Protein AF-A0A928IUI4-F1 (afdb_monomer)

pLDDT: mean 80.1, std 16.25, range [32.25, 98.56]

Nearest PDB structures (foldseek):
  6q4z-assembly1_A  TM=6.990E-01  e=1.131E+00  Leishmania mexicana MHOM/GT/2001/U1103
  6q50-assembly1_A  TM=7.338E-01  e=1.910E+00  Leishmania mexicana MHOM/GT/2001/U1103
  4kz1-assembly1_A-2  TM=2.571E-01  e=8.190E+00  Bartonella grahamii as4aup
  8gyo-assembly1_G  TM=2.044E-01  e=6.121E+00  Homo sapiens

Sequence (407 aa):
MKRPNIFKYAKRELSQDAMVCWLLACLHSSEFEYFKIGLNFIRFIFNDNTIQENEVIIESGSPYNQYSHMDVYAVICVRSKLYPIIFENKTNTYLHSGQFGKYCKEKVAEWMSPKNNYYEDLCQKMKVSLNGWGEIVYVYFKTGYPFGWQKRDFANQKEMVTKELMEKSVGLRVREVYLEDIIRFLEKQNKDDLLGDYYSALKIQKENRDYALTHSLEDTESCYIALDDAHGSNESACAVLFENIFGENCNFNYNYQHWASRDLFVITDKNLNKTYYTFRFQWCKYERGRWAPAFQLQQYRSEKDIGTNKEQVLQNKINEAKTIKAISENIIAKMIPTNVVIRFENLKEYPCKSYDSQMLMKVFIVDNSSPKNVCNFIKVFSDKLRNEVNLRLGDTVTLLDYFSEKF

Radius of gyration: 26.04 Å; Cα contacts (8 Å, |Δi|>4): 624; chains: 1; bounding box: 52×52×69 Å

Secondary structure (DSSP, 8-state):
--S--GGGT-SSS--HHHHHHHHHHGGG-SSHHHHHHHHHHHHHHHT-TT--GGGEEE-TT--EESGGG-SEEEEEEETTEEEEEEEEEESS----TTHHHIIIIIIIHHHSSTTSTHHHHHHHHHT-----B--EEEEEEE-S---HHHHHHHHHHHHHHHHHHHHTT--EEEEEEEHHHHHHHHHTS---HHHHHHHHHHHHHHHHHHHHHHHTTT-HHHHHHHHHSSTT-THHHHHHHHHHHH-TT------TTT-EEEEEEEEE-TT--EEEEEEEEEEEEEETTEEEEEEEEEEEEE-S---S-HHHHHHHHHHHHHHHHHHHHHHHHHH--TT-EEEE--------S-TTEEEEEEEEEESS--HHHHHHHHHHHHHHHHHHHHHHHGGGEEEPP---S--

Mean predicted aligned error: 10.16 Å

Solvent-accessible surface area (backbone atoms only — not comparable to full-atom values): 22468 Å² total; per-residue (Å²): 85,64,72,71,64,50,69,81,55,29,83,86,53,90,42,71,58,21,52,52,39,37,44,52,32,13,54,52,25,75,36,64,71,44,23,50,52,15,49,50,49,51,25,61,64,72,70,38,86,81,72,51,78,92,35,54,47,65,37,88,79,42,49,34,71,53,50,94,78,34,47,30,35,36,44,33,33,49,77,50,18,41,26,50,34,40,36,44,77,23,54,70,60,78,94,55,95,57,48,69,50,48,48,50,65,68,42,50,47,52,49,70,30,93,93,35,67,54,60,61,53,47,31,61,74,63,73,53,87,62,78,49,71,51,38,40,35,40,31,46,39,34,58,33,89,81,50,68,58,59,54,52,51,48,51,53,50,48,52,55,46,45,54,60,29,51,77,69,75,42,53,74,46,79,33,81,39,42,47,69,54,53,49,59,53,52,69,75,46,88,64,51,74,68,55,43,50,54,47,50,53,52,48,52,53,48,52,54,50,53,51,14,66,75,35,30,45,69,34,59,65,34,25,40,52,38,31,52,82,30,97,84,32,56,43,53,30,34,42,54,48,43,32,69,47,33,25,77,81,55,79,60,54,64,52,103,80,60,36,47,26,39,72,56,33,33,41,41,49,98,84,70,43,42,37,38,35,27,42,35,42,40,74,42,75,79,50,95,96,37,69,29,51,29,43,29,42,30,40,37,47,60,85,88,69,92,76,81,58,71,64,62,56,51,51,50,51,52,52,50,48,53,50,54,36,54,54,48,54,51,52,48,67,73,61,65,58,103,63,57,48,71,45,72,64,80,75,68,81,67,75,75,87,46,98,43,54,48,79,62,46,39,41,34,55,42,56,97,53,29,42,45,50,50,31,50,52,52,42,55,48,52,52,53,47,50,51,56,48,40,74,75,55,41,94,35,48,46,72,65,92,56,70,52,94,75,130

Foldseek 3Di:
DAAQDLCVQQVPHSDPLSVVQRLCCLCVHPHVQSVVSNVLVVCLLVVHPPFDSVQKDWQPPDWDACVVPFRTWTWMGGNQAIEIETEHDAEPDADDPLVVLCCQPVPVLVCLDPVHCNQVVRCVRRVHHGPGHDAHRYEHAYAHDQAPQRVVVVVVSCVVSQVNCVVVVGHYHYHYHYLVSVLVSLVPGDDDPVSVVVSVVSVVVVVLCVQLLVCLQPDVVSVVSQQPVDPDASQGSQSSLQCLQQNGPQNAPCPPPRWGKDFFKWFQDPVRKTKTWMKTWGWDDPDVVDTFIKIWTKIFTDPPDPPDDPPVVLVVVVVVLVVLLVQLVVLVVVLDDDFWDWDWPPPPPPPCPDPTMDTSTMTGGDGDRRSNNVSVSVNSSSVSSLVVCCVVPPPRMDGDRGHDPDD

Structure (mmCIF, N/CA/C/O backbone):
data_AF-A0A928IUI4-F1
#
_entry.id   AF-A0A928IUI4-F1
#
loop_
_atom_site.group_PDB
_atom_site.id
_atom_site.type_symbol
_atom_site.label_atom_id
_atom_site.label_alt_id
_atom_site.label_comp_id
_atom_site.label_asym_id
_atom_site.label_entity_id
_atom_site.label_seq_id
_atom_site.pdbx_PDB_ins_code
_atom_site.Cartn_x
_atom_site.Cartn_y
_atom_site.Cartn_z
_atom_site.occupancy
_atom_site.B_iso_or_equiv
_atom_site.auth_seq_id
_atom_site.auth_comp_id
_atom_site.auth_asym_id
_atom_site.auth_atom_id
_atom_site.pdbx_PDB_model_num
ATOM 1 N N . MET A 1 1 ? -21.440 -10.784 21.515 1.00 68.69 1 MET A N 1
ATOM 2 C CA . MET A 1 1 ? -21.425 -12.020 20.684 1.00 68.69 1 MET A CA 1
ATOM 3 C C . MET A 1 1 ? -20.543 -13.033 21.402 1.00 68.69 1 MET A C 1
ATOM 5 O O . MET A 1 1 ? -19.643 -12.580 22.078 1.00 68.69 1 MET A O 1
ATOM 9 N N . LYS A 1 2 ? -20.786 -14.349 21.345 1.00 79.38 2 LYS A N 1
ATOM 10 C CA . LYS A 1 2 ? -19.898 -15.316 22.029 1.00 79.38 2 LYS A CA 1
ATOM 11 C C . LYS A 1 2 ? -18.613 -15.577 21.239 1.00 79.38 2 LYS A C 1
ATOM 13 O O . LYS A 1 2 ? -17.552 -15.219 21.708 1.00 79.38 2 LYS A O 1
ATOM 18 N N . ARG A 1 3 ? -18.744 -16.043 19.994 1.00 85.94 3 ARG A N 1
ATOM 19 C CA . ARG A 1 3 ? -17.643 -16.209 19.034 1.00 85.94 3 ARG A CA 1
ATOM 20 C C . ARG A 1 3 ? -17.919 -15.391 17.770 1.00 85.94 3 ARG A C 1
ATOM 22 O O . ARG A 1 3 ? -19.028 -15.516 17.245 1.00 85.94 3 ARG A O 1
ATOM 29 N N . PRO A 1 4 ? -16.985 -14.559 17.275 1.00 90.50 4 PRO A N 1
ATOM 30 C CA . PRO A 1 4 ? -17.144 -13.816 16.024 1.00 90.50 4 PRO A CA 1
ATOM 31 C C . PRO A 1 4 ? -17.185 -14.758 14.810 1.00 90.50 4 PRO A C 1
ATOM 33 O O . PRO A 1 4 ? -16.434 -15.725 14.725 1.00 90.50 4 PRO A O 1
ATOM 36 N N . ASN A 1 5 ? -18.074 -14.471 13.854 1.00 90.81 5 ASN A N 1
ATOM 37 C CA . ASN A 1 5 ? -18.300 -15.309 12.674 1.00 90.81 5 ASN A CA 1
ATOM 38 C C . ASN A 1 5 ? -17.688 -14.647 11.432 1.00 90.81 5 ASN A C 1
ATOM 40 O O . ASN A 1 5 ? -18.212 -13.638 10.958 1.00 90.81 5 ASN A O 1
ATOM 44 N N . ILE A 1 6 ? -16.617 -15.240 10.899 1.00 91.62 6 ILE A N 1
ATOM 45 C CA . ILE A 1 6 ? -15.895 -14.762 9.710 1.00 91.62 6 ILE A CA 1
ATOM 46 C C . ILE A 1 6 ? -16.775 -14.713 8.451 1.00 91.62 6 ILE A C 1
ATOM 48 O O . ILE A 1 6 ? -16.634 -13.801 7.638 1.00 91.62 6 ILE A O 1
ATOM 52 N N . PHE A 1 7 ? -17.761 -15.608 8.326 1.00 90.94 7 PHE A N 1
ATOM 53 C CA . PHE A 1 7 ? -18.677 -15.663 7.179 1.00 90.94 7 PHE A CA 1
ATOM 54 C C . PHE A 1 7 ? -19.648 -14.475 7.113 1.00 90.94 7 PHE A C 1
ATOM 56 O O . PHE A 1 7 ? -20.315 -14.280 6.101 1.00 90.94 7 PHE A O 1
ATOM 63 N N . LYS A 1 8 ? -19.713 -13.634 8.158 1.00 90.62 8 LYS A N 1
ATOM 64 C CA . LYS A 1 8 ? -20.384 -12.324 8.064 1.00 90.62 8 LYS A CA 1
ATOM 65 C C . LYS A 1 8 ? -19.659 -11.371 7.109 1.00 90.62 8 LYS A C 1
ATOM 67 O O . LYS A 1 8 ? -20.295 -10.480 6.548 1.00 90.62 8 LYS A O 1
ATOM 72 N N . TYR A 1 9 ? -18.353 -11.560 6.936 1.00 91.06 9 TYR A N 1
ATOM 73 C CA . TYR A 1 9 ? -17.480 -10.678 6.168 1.00 91.06 9 TYR A CA 1
ATOM 74 C C . TYR A 1 9 ? -16.991 -11.349 4.875 1.00 91.06 9 TYR A C 1
ATOM 76 O O . TYR A 1 9 ? -17.019 -10.723 3.817 1.00 91.06 9 TYR A O 1
ATOM 84 N N . ALA A 1 10 ? -16.645 -12.638 4.932 1.00 87.12 10 ALA A N 1
ATOM 85 C CA . ALA A 1 10 ? -16.208 -13.438 3.787 1.00 87.12 10 ALA A CA 1
ATOM 86 C C . ALA A 1 10 ? -17.403 -13.889 2.918 1.00 87.12 10 ALA A C 1
ATOM 88 O O . ALA A 1 10 ? -17.941 -14.980 3.097 1.00 87.12 10 ALA A O 1
ATOM 89 N N . LYS A 1 11 ? -17.861 -13.035 1.987 1.00 74.50 11 LYS A N 1
ATOM 90 C CA . LYS A 1 11 ? -19.054 -13.313 1.152 1.00 74.50 11 LYS A CA 1
ATOM 91 C C . LYS A 1 11 ? -18.821 -14.286 -0.012 1.00 74.50 11 LYS A C 1
ATOM 93 O O . LYS A 1 11 ? -19.787 -14.867 -0.500 1.00 74.50 11 LYS A O 1
ATOM 98 N N . ARG A 1 12 ? -17.588 -14.410 -0.513 1.00 70.44 12 ARG A N 1
ATOM 99 C CA . ARG A 1 12 ? -17.233 -15.275 -1.663 1.00 70.44 12 ARG A CA 1
ATOM 100 C C . ARG A 1 12 ? -15.899 -15.983 -1.469 1.00 70.44 12 ARG A C 1
ATOM 102 O O . ARG A 1 12 ? -15.771 -17.142 -1.834 1.00 70.44 12 ARG A O 1
ATOM 109 N N . GLU A 1 13 ? -14.946 -15.287 -0.868 1.00 73.00 13 GLU A N 1
ATOM 110 C CA . GLU A 1 13 ? -13.619 -15.788 -0.540 1.00 73.00 13 GLU A CA 1
ATOM 111 C C . GLU A 1 13 ? -13.228 -15.311 0.860 1.00 73.00 13 GLU A C 1
ATOM 113 O O . GLU A 1 13 ? -13.769 -14.315 1.360 1.00 73.00 13 GLU A O 1
ATOM 118 N N . LEU A 1 14 ? -12.311 -16.036 1.503 1.00 77.31 14 LEU A N 1
ATOM 119 C CA . LEU A 1 14 ? -11.693 -15.591 2.745 1.00 77.31 14 LEU A CA 1
ATOM 120 C C . LEU A 1 14 ? -10.625 -14.550 2.411 1.00 77.31 14 LEU A C 1
ATOM 122 O O . LEU A 1 14 ? -9.454 -14.867 2.220 1.00 77.31 14 LEU A O 1
ATOM 126 N N . SER A 1 15 ? -11.061 -13.305 2.295 1.00 86.06 15 SER A N 1
ATOM 127 C CA . SER A 1 15 ? -10.206 -12.191 1.922 1.00 86.06 15 SER A CA 1
ATOM 128 C C . SER A 1 15 ? -9.523 -11.549 3.136 1.00 86.06 15 SER A C 1
ATOM 130 O O . SER A 1 15 ? -9.946 -11.692 4.288 1.00 86.06 15 SER A O 1
ATOM 132 N N . GLN A 1 16 ? -8.446 -10.803 2.882 1.00 89.44 16 GLN A N 1
ATOM 133 C CA . GLN A 1 16 ? -7.699 -10.093 3.924 1.00 89.44 16 GLN A CA 1
ATOM 134 C C . GLN A 1 16 ? -8.568 -9.060 4.669 1.00 89.44 16 GLN A C 1
ATOM 136 O O . GLN A 1 16 ? -8.455 -8.932 5.887 1.00 89.44 16 GLN A O 1
ATOM 141 N N . ASP A 1 17 ? -9.470 -8.358 3.980 1.00 91.88 17 ASP A N 1
ATOM 142 C CA . ASP A 1 17 ? -10.451 -7.449 4.591 1.00 91.88 17 ASP A CA 1
ATOM 143 C C . ASP A 1 17 ? -11.451 -8.200 5.483 1.00 91.88 17 ASP A C 1
ATOM 145 O O . ASP A 1 17 ? -11.752 -7.732 6.583 1.00 91.88 17 ASP A O 1
ATOM 149 N N . ALA A 1 18 ? -11.884 -9.407 5.099 1.00 94.12 18 ALA A N 1
ATOM 150 C CA . ALA A 1 18 ? -12.716 -10.242 5.963 1.00 94.12 18 ALA A CA 1
ATOM 151 C C . ALA A 1 18 ? -11.983 -10.641 7.255 1.00 94.12 18 ALA A C 1
ATOM 153 O O . ALA A 1 18 ? -12.575 -10.574 8.337 1.00 94.12 18 ALA A O 1
ATOM 154 N N . MET A 1 19 ? -10.693 -10.986 7.170 1.00 94.94 19 MET A N 1
ATOM 155 C CA . MET A 1 19 ? -9.871 -11.279 8.351 1.00 94.94 19 MET A CA 1
ATOM 156 C C . MET A 1 19 ? -9.678 -10.056 9.252 1.00 94.94 19 MET A C 1
ATOM 158 O O . MET A 1 19 ? -9.785 -10.182 10.471 1.00 94.94 19 MET A O 1
ATOM 162 N N . VAL A 1 20 ? -9.467 -8.864 8.686 1.00 96.19 20 VAL A N 1
ATOM 163 C CA . VAL A 1 20 ? -9.411 -7.610 9.462 1.00 96.19 20 VAL A CA 1
ATOM 164 C C . VAL A 1 20 ? -10.738 -7.347 10.171 1.00 96.19 20 VAL A C 1
ATOM 166 O O . VAL A 1 20 ? -10.746 -7.067 11.370 1.00 96.19 20 VAL A O 1
ATOM 169 N N . CYS A 1 21 ? -11.868 -7.481 9.471 1.00 96.44 21 CYS A N 1
ATOM 170 C CA . CYS A 1 21 ? -13.180 -7.357 10.096 1.00 96.44 21 CYS A CA 1
ATOM 171 C C . CYS A 1 21 ? -13.363 -8.375 11.226 1.00 96.44 21 CYS A C 1
ATOM 173 O O . CYS A 1 21 ? -13.855 -8.026 12.293 1.00 96.44 21 CYS A O 1
ATOM 175 N N . TRP A 1 22 ? -12.944 -9.623 11.044 1.00 96.19 22 TRP A N 1
ATOM 176 C CA . TRP A 1 22 ? -13.051 -10.624 12.102 1.00 96.19 22 TRP A CA 1
ATOM 177 C C . TRP A 1 22 ? -12.190 -10.284 13.326 1.00 96.19 22 TRP A C 1
ATOM 179 O O . TRP A 1 22 ? -12.700 -10.325 14.445 1.00 96.19 22 TRP A O 1
ATOM 189 N N . LEU A 1 23 ? -10.941 -9.845 13.125 1.00 96.62 23 LEU A N 1
ATOM 190 C CA . LEU A 1 23 ? -10.049 -9.395 14.203 1.00 96.62 23 LEU A CA 1
ATOM 191 C C . LEU A 1 23 ? -10.625 -8.206 14.985 1.00 96.62 23 LEU A C 1
ATOM 193 O O . LEU A 1 23 ? -10.444 -8.123 16.196 1.00 96.62 23 LEU A O 1
ATOM 197 N N . LEU A 1 24 ? -11.336 -7.293 14.322 1.00 97.25 24 LEU A N 1
ATOM 198 C CA . LEU A 1 24 ? -12.032 -6.190 14.992 1.00 97.25 24 LEU A CA 1
ATOM 199 C C . LEU A 1 24 ? -13.312 -6.670 15.690 1.00 97.25 24 LEU A C 1
ATOM 201 O O . LEU A 1 24 ? -13.586 -6.273 16.820 1.00 97.25 24 LEU A O 1
ATOM 205 N N . ALA A 1 25 ? -14.075 -7.565 15.061 1.00 96.19 25 ALA A N 1
ATOM 206 C CA . ALA A 1 25 ? -15.304 -8.131 15.615 1.00 96.19 25 ALA A CA 1
ATOM 207 C C . ALA A 1 25 ? -15.062 -8.961 16.884 1.00 96.19 25 ALA A C 1
ATOM 209 O O . ALA A 1 25 ? -15.960 -9.084 17.718 1.00 96.19 25 ALA A O 1
ATOM 210 N N . CYS A 1 26 ? -13.851 -9.489 17.062 1.00 95.69 26 CYS A N 1
ATOM 211 C CA . CYS A 1 26 ? -13.386 -10.088 18.307 1.00 95.69 26 CYS A CA 1
ATOM 212 C C . CYS A 1 26 ? -13.586 -9.181 19.535 1.00 95.69 26 CYS A C 1
ATOM 214 O O . CYS A 1 26 ? -13.866 -9.696 20.614 1.00 95.69 26 CYS A O 1
ATOM 216 N N . LEU A 1 27 ? -13.537 -7.850 19.392 1.00 95.94 27 LEU A N 1
ATOM 217 C CA . LEU A 1 27 ? -13.799 -6.913 20.496 1.00 95.94 27 LEU A CA 1
ATOM 218 C C . LEU A 1 27 ? -15.259 -6.933 20.988 1.00 95.94 27 LEU A C 1
ATOM 220 O O . LEU A 1 27 ? -15.525 -6.525 22.113 1.00 95.94 27 LEU A O 1
ATOM 224 N N . HIS A 1 28 ? -16.203 -7.440 20.187 1.00 94.69 28 HIS A N 1
ATOM 225 C CA . HIS A 1 28 ? -17.603 -7.655 20.598 1.00 94.69 28 HIS A CA 1
ATOM 226 C C . HIS A 1 28 ? -17.823 -8.980 21.335 1.00 94.69 28 HIS A C 1
ATOM 228 O O . HIS A 1 28 ? -18.968 -9.345 21.652 1.00 94.69 28 HIS A O 1
ATOM 234 N N . SER A 1 29 ? -16.758 -9.756 21.522 1.00 93.88 29 SER A N 1
ATOM 235 C CA . SER A 1 29 ? -16.826 -11.065 22.145 1.00 93.88 29 SER A CA 1
ATOM 236 C C . SER A 1 29 ? -17.041 -10.964 23.653 1.00 93.88 29 SER A C 1
ATOM 238 O O . SER A 1 29 ? -16.322 -10.251 24.343 1.00 93.88 29 SER A O 1
ATOM 240 N N . SER A 1 30 ? -17.992 -11.732 24.182 1.00 92.25 30 SER A N 1
ATOM 241 C CA . SER A 1 30 ? -18.101 -11.995 25.621 1.00 92.25 30 SER A CA 1
ATOM 242 C C . SER A 1 30 ? -17.155 -13.108 26.084 1.00 92.25 30 SER A C 1
ATOM 244 O O . SER A 1 30 ? -16.953 -13.279 27.281 1.00 92.25 30 SER A O 1
ATOM 246 N N . GLU A 1 31 ? -16.611 -13.902 25.157 1.00 93.38 31 GLU A N 1
ATOM 247 C CA . GLU A 1 31 ? -15.571 -14.889 25.445 1.00 93.38 31 GLU A CA 1
ATOM 248 C C . GLU A 1 31 ? -14.207 -14.197 25.433 1.00 93.38 31 GLU A C 1
ATOM 250 O O . GLU A 1 31 ? -13.792 -13.616 24.421 1.00 93.38 31 GLU A O 1
ATOM 255 N N . PHE A 1 32 ? -13.526 -14.256 26.579 1.00 91.56 32 PHE A N 1
ATOM 256 C CA . PHE A 1 32 ? -12.307 -13.496 26.846 1.00 91.56 32 PHE A CA 1
ATOM 257 C C . PHE A 1 32 ? -11.168 -13.810 25.868 1.00 91.56 32 PHE A C 1
ATOM 259 O O . PHE A 1 32 ? -10.394 -12.921 25.529 1.00 91.56 32 PHE A O 1
ATOM 266 N N . GLU A 1 33 ? -11.077 -15.044 25.369 1.00 92.62 33 GLU A N 1
ATOM 267 C CA . GLU A 1 33 ? -10.044 -15.441 24.407 1.00 92.62 33 GLU A CA 1
ATOM 268 C C . GLU A 1 33 ? -10.121 -14.651 23.091 1.00 92.62 33 GLU A C 1
ATOM 270 O O . GLU A 1 33 ? -9.108 -14.111 22.643 1.00 92.62 33 GLU A O 1
ATOM 275 N N . TYR A 1 34 ? -11.321 -14.484 22.522 1.00 94.50 34 TYR A N 1
ATOM 276 C CA . TYR A 1 34 ? -11.515 -13.676 21.319 1.00 94.50 34 TYR A CA 1
ATOM 277 C C . TYR A 1 34 ? -11.377 -12.194 21.643 1.00 94.50 34 TYR A C 1
ATOM 279 O O . TYR A 1 34 ? -10.672 -11.491 20.925 1.00 94.5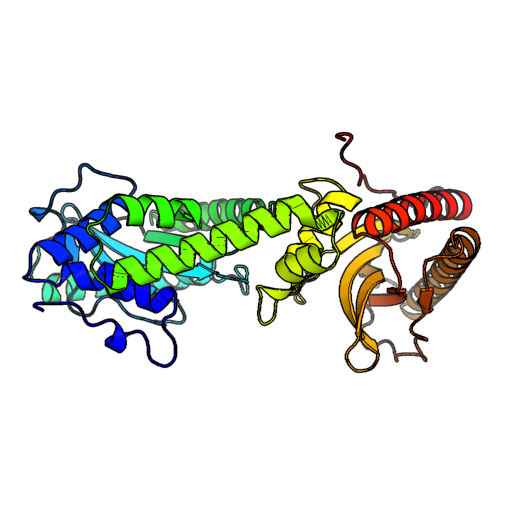0 34 TYR A O 1
ATOM 287 N N . PHE A 1 35 ? -11.949 -11.716 22.754 1.00 95.25 35 PHE A N 1
ATOM 288 C CA . PHE A 1 35 ? -11.773 -10.317 23.160 1.00 95.25 35 PHE A CA 1
ATOM 289 C C . PHE A 1 35 ? -10.287 -9.942 23.249 1.00 95.25 35 PHE A C 1
ATOM 291 O O . PHE A 1 35 ? -9.866 -8.922 22.702 1.00 95.25 35 PHE A O 1
ATOM 298 N N . LYS A 1 36 ? -9.469 -10.815 23.845 1.00 95.69 36 LYS A N 1
ATOM 299 C CA . LYS A 1 36 ? -8.019 -10.645 23.956 1.00 95.69 36 LYS A CA 1
ATOM 300 C C . LYS A 1 36 ? -7.320 -10.600 22.594 1.00 95.69 36 LYS A C 1
ATOM 302 O O . LYS A 1 36 ? -6.412 -9.788 22.431 1.00 95.69 36 LYS A O 1
ATOM 307 N N . ILE A 1 37 ? -7.739 -11.407 21.613 1.00 96.25 37 ILE A N 1
ATOM 308 C CA . ILE A 1 37 ? -7.236 -11.326 20.226 1.00 96.25 37 ILE A CA 1
ATOM 309 C C . ILE A 1 37 ? -7.529 -9.940 19.635 1.00 96.25 37 ILE A C 1
ATOM 311 O O . ILE A 1 37 ? -6.623 -9.296 19.101 1.00 96.25 37 ILE A O 1
ATOM 315 N N . GLY A 1 38 ? -8.767 -9.457 19.776 1.00 96.69 38 GLY A N 1
ATOM 316 C CA . GLY A 1 38 ? -9.167 -8.130 19.301 1.00 96.69 38 GLY A CA 1
ATOM 317 C C . GLY A 1 38 ? -8.384 -7.007 19.983 1.00 96.69 38 GLY A C 1
ATOM 318 O O . GLY A 1 38 ? -7.844 -6.129 19.314 1.00 96.69 38 GLY A O 1
ATOM 319 N N . LEU A 1 39 ? -8.228 -7.069 21.308 1.00 97.88 39 LEU A N 1
ATOM 320 C CA . LEU A 1 39 ? -7.437 -6.101 22.068 1.00 97.88 39 LEU A CA 1
ATOM 321 C C . LEU A 1 39 ? -5.965 -6.102 21.646 1.00 97.88 39 LEU A C 1
ATOM 323 O O . LEU A 1 39 ? -5.373 -5.039 21.460 1.00 97.88 39 LEU A O 1
ATOM 327 N N . ASN A 1 40 ? -5.366 -7.280 21.465 1.00 97.94 40 ASN A N 1
ATOM 328 C CA . ASN A 1 40 ? -3.998 -7.393 20.970 1.00 97.94 40 ASN A CA 1
ATOM 329 C C . ASN A 1 40 ? -3.863 -6.787 19.572 1.00 97.94 40 ASN A C 1
ATOM 331 O O . ASN A 1 40 ? -2.845 -6.157 19.284 1.00 97.94 40 ASN A O 1
ATOM 335 N N . PHE A 1 41 ? -4.877 -6.940 18.717 1.00 97.88 41 PHE A N 1
ATOM 336 C CA . PHE A 1 41 ? -4.895 -6.301 17.407 1.00 97.88 41 PHE A CA 1
ATOM 337 C C . PHE A 1 41 ? -4.948 -4.771 17.532 1.00 97.88 41 PHE A C 1
ATOM 339 O O . PHE A 1 41 ? -4.173 -4.087 16.868 1.00 97.88 41 PHE A O 1
ATOM 346 N N . ILE A 1 42 ? -5.744 -4.212 18.452 1.00 98.12 42 ILE A N 1
ATOM 347 C CA . ILE A 1 42 ? -5.740 -2.762 18.730 1.00 98.12 42 ILE A CA 1
ATOM 348 C C . ILE A 1 42 ? -4.374 -2.283 19.217 1.00 98.12 42 ILE A C 1
ATOM 350 O O . ILE A 1 42 ? -3.833 -1.328 18.661 1.00 98.12 42 ILE A O 1
ATOM 354 N N . ARG A 1 43 ? -3.761 -2.975 20.181 1.00 98.12 43 ARG A N 1
ATOM 355 C CA . ARG A 1 43 ? -2.400 -2.661 20.652 1.00 98.12 43 ARG A CA 1
ATOM 356 C C . ARG A 1 43 ? -1.382 -2.691 19.511 1.00 98.12 43 ARG A C 1
ATOM 358 O O . ARG A 1 43 ? -0.527 -1.814 19.426 1.00 98.12 43 ARG A O 1
ATOM 365 N N . PHE A 1 44 ? -1.504 -3.660 18.604 1.00 97.94 44 PHE A N 1
ATOM 366 C CA . PHE A 1 44 ? -0.661 -3.783 17.416 1.00 97.94 44 PHE A CA 1
ATOM 367 C C . PHE A 1 44 ? -0.846 -2.624 16.422 1.00 97.94 44 PHE A C 1
ATOM 369 O O . PHE A 1 44 ? 0.143 -2.105 15.901 1.00 97.94 44 PHE A O 1
ATOM 376 N N . ILE A 1 45 ? -2.085 -2.187 16.175 1.00 97.50 45 ILE A N 1
ATOM 377 C CA . ILE A 1 45 ? -2.384 -1.078 15.258 1.00 97.50 45 ILE A CA 1
ATOM 378 C C . ILE A 1 45 ? -1.944 0.271 15.831 1.00 97.50 45 ILE A C 1
ATOM 380 O O . ILE A 1 45 ? -1.330 1.070 15.121 1.00 97.50 45 ILE A O 1
ATOM 384 N N . PHE A 1 46 ? -2.189 0.509 17.119 1.00 96.75 46 PHE A N 1
ATOM 385 C CA . PHE A 1 46 ? -1.747 1.728 17.802 1.00 96.75 46 PHE A CA 1
ATOM 386 C C . PHE A 1 46 ? -0.246 1.728 18.119 1.00 96.75 46 PHE A C 1
ATOM 388 O O . PHE A 1 46 ? 0.314 2.794 18.385 1.00 96.75 46 PHE A O 1
ATOM 395 N N . ASN A 1 47 ? 0.400 0.558 18.042 1.00 95.81 47 ASN A N 1
ATOM 396 C CA . ASN A 1 47 ? 1.755 0.300 18.522 1.00 95.81 47 ASN A CA 1
ATOM 397 C C . ASN A 1 47 ? 1.930 0.710 19.998 1.00 95.81 47 ASN A C 1
ATOM 399 O O . ASN A 1 47 ? 2.910 1.352 20.370 1.00 95.81 47 ASN A O 1
ATOM 403 N N . ASP A 1 48 ? 0.947 0.358 20.827 1.00 96.50 48 ASP A N 1
ATOM 404 C CA . ASP A 1 48 ? 0.897 0.692 22.250 1.00 96.50 48 ASP A CA 1
ATOM 405 C C . ASP A 1 48 ? 0.392 -0.510 23.060 1.00 96.50 48 ASP A C 1
ATOM 407 O O . ASP A 1 48 ? -0.805 -0.783 23.135 1.00 96.50 48 ASP A O 1
ATOM 411 N N . ASN A 1 49 ? 1.320 -1.226 23.699 1.00 94.94 49 ASN A N 1
ATOM 412 C CA . ASN A 1 49 ? 1.000 -2.377 24.549 1.00 94.94 49 ASN A CA 1
ATOM 413 C C . ASN A 1 49 ? 0.438 -1.986 25.926 1.00 94.94 49 ASN A C 1
ATOM 415 O O . ASN A 1 49 ? 0.029 -2.866 26.681 1.00 94.94 49 ASN A O 1
ATOM 419 N N . THR A 1 50 ? 0.418 -0.695 26.267 1.00 96.50 50 THR A N 1
ATOM 420 C CA . THR A 1 50 ? -0.054 -0.207 27.570 1.00 96.50 50 THR A CA 1
ATOM 421 C C . THR A 1 50 ? -1.566 0.017 27.615 1.00 96.50 50 THR A C 1
ATOM 423 O O . THR A 1 50 ? -2.102 0.238 28.699 1.00 96.50 50 THR A O 1
ATOM 426 N N . ILE A 1 51 ? -2.263 -0.055 26.472 1.00 97.31 51 ILE A N 1
ATOM 427 C CA . ILE A 1 51 ? -3.730 0.042 26.392 1.00 97.31 51 ILE A CA 1
ATOM 428 C C . ILE A 1 51 ? -4.351 -1.099 27.198 1.00 97.31 51 ILE A C 1
ATOM 430 O O . ILE A 1 51 ? -4.077 -2.266 26.911 1.00 97.31 51 ILE A O 1
ATOM 434 N N . GLN A 1 52 ? -5.171 -0.784 28.194 1.00 96.06 52 GLN A N 1
ATOM 435 C CA . GLN A 1 52 ? -5.814 -1.772 29.064 1.00 96.06 52 GLN A CA 1
ATOM 436 C C . GLN A 1 52 ? -7.166 -2.236 28.510 1.00 96.06 52 GLN A C 1
ATOM 438 O O . GLN A 1 52 ? -7.776 -1.588 27.664 1.00 96.06 52 GLN A O 1
ATOM 443 N N . GLU A 1 53 ? -7.645 -3.380 28.997 1.00 94.06 53 GLU A N 1
ATOM 444 C CA . GLU A 1 53 ? -8.905 -4.001 28.558 1.00 94.06 53 GLU A CA 1
ATOM 445 C C . GLU A 1 53 ? -10.114 -3.079 28.753 1.00 94.06 53 GLU A C 1
ATOM 447 O O . GLU A 1 53 ? -10.942 -2.934 27.858 1.00 94.06 53 GLU A O 1
ATOM 452 N N . ASN A 1 54 ? -10.181 -2.400 29.898 1.00 92.81 54 ASN A N 1
ATOM 453 C CA . ASN A 1 54 ? -11.249 -1.465 30.249 1.00 92.81 54 ASN A CA 1
ATOM 454 C C . ASN A 1 54 ? -11.148 -0.106 29.533 1.00 92.81 54 ASN A C 1
ATOM 456 O O . ASN A 1 54 ? -12.020 0.740 29.717 1.00 92.81 54 ASN A O 1
ATOM 460 N N . GLU A 1 55 ? -10.099 0.122 28.740 1.00 94.12 55 GLU A N 1
ATOM 461 C CA . GLU A 1 55 ? -9.902 1.365 27.990 1.00 94.12 55 GLU A CA 1
ATOM 462 C C . GLU A 1 55 ? -10.422 1.277 26.553 1.00 94.12 55 GLU A C 1
ATOM 464 O O . GLU A 1 55 ? -10.422 2.303 25.870 1.00 94.12 55 GLU A O 1
ATOM 469 N N . VAL A 1 56 ? -10.840 0.091 26.087 1.00 95.75 56 VAL A N 1
ATOM 470 C CA . VAL A 1 56 ? -11.221 -0.163 24.691 1.00 95.75 56 VAL A CA 1
ATOM 471 C C . VAL A 1 56 ? -12.692 -0.535 24.573 1.00 95.75 56 VAL A C 1
ATOM 473 O O . VAL A 1 56 ? -13.153 -1.503 25.171 1.00 95.75 56 VAL A O 1
ATOM 476 N N . ILE A 1 57 ? -13.424 0.205 23.740 1.00 94.19 57 ILE A N 1
ATOM 477 C CA . ILE A 1 57 ? -14.817 -0.100 23.393 1.00 94.19 57 ILE A CA 1
ATOM 478 C C . ILE A 1 57 ? -14.971 0.091 21.888 1.00 94.19 57 ILE A C 1
ATOM 480 O O . ILE A 1 57 ? -14.703 1.171 21.372 1.00 94.19 57 ILE A O 1
ATOM 484 N N . ILE A 1 58 ? -15.409 -0.936 21.170 1.00 94.88 58 ILE A N 1
ATOM 485 C CA . ILE A 1 58 ? -15.733 -0.824 19.744 1.00 94.88 58 ILE A CA 1
ATOM 486 C C . ILE A 1 58 ? -17.197 -0.402 19.569 1.00 94.88 58 ILE A C 1
ATOM 488 O O . ILE A 1 58 ? -18.074 -0.811 20.331 1.00 94.88 58 ILE A O 1
ATOM 492 N N . GLU A 1 59 ? -17.471 0.434 18.572 1.00 94.50 59 GLU A N 1
ATOM 493 C CA . GLU A 1 59 ? -18.836 0.823 18.228 1.00 94.50 59 GLU A CA 1
ATOM 494 C C . GLU A 1 59 ? -19.674 -0.392 17.790 1.00 94.50 59 GLU A C 1
ATOM 496 O O . GLU A 1 59 ? -19.186 -1.285 17.100 1.00 94.50 59 GLU A O 1
ATOM 501 N N . SER A 1 60 ? -20.944 -0.452 18.203 1.00 88.50 60 SER A N 1
ATOM 502 C CA . SER A 1 60 ? -21.793 -1.645 18.053 1.00 88.50 60 SER A CA 1
ATOM 503 C C . SER A 1 60 ? -22.056 -2.060 16.602 1.00 88.50 60 SER A C 1
ATOM 505 O O . SER A 1 60 ? -22.225 -3.252 16.345 1.00 88.50 60 SER A O 1
ATOM 507 N N . GLY A 1 61 ? -22.082 -1.111 15.661 1.00 87.88 61 GLY A N 1
ATOM 508 C CA . GLY A 1 61 ? -22.182 -1.388 14.227 1.00 87.88 61 GLY A CA 1
ATOM 509 C C . GLY A 1 61 ? -20.846 -1.711 13.546 1.00 87.88 61 GLY A C 1
ATOM 510 O O . GLY A 1 61 ? -20.850 -2.271 12.451 1.00 87.88 61 GLY A O 1
ATOM 511 N N . SER A 1 62 ? -19.713 -1.417 14.188 1.00 92.44 62 SER A N 1
ATOM 512 C CA . SER A 1 62 ? -18.372 -1.690 13.667 1.00 92.44 62 SER A CA 1
ATOM 513 C C . SER A 1 62 ? -17.991 -3.171 13.829 1.00 92.44 62 SER A C 1
ATOM 515 O O . SER A 1 62 ? -18.450 -3.833 14.759 1.00 92.44 62 SER A O 1
ATOM 517 N N . PRO A 1 63 ? -17.091 -3.715 12.993 1.00 95.25 63 PRO A N 1
ATOM 518 C CA . PRO A 1 63 ? -16.495 -3.091 11.813 1.00 95.25 63 PRO A CA 1
ATOM 519 C C . PRO A 1 63 ? -17.423 -3.135 10.592 1.00 95.25 63 PRO A C 1
ATOM 521 O O . PRO A 1 63 ? -18.220 -4.060 10.427 1.00 95.25 63 PRO A O 1
ATOM 524 N N . TYR A 1 64 ? -17.234 -2.174 9.693 1.00 93.62 64 TYR A N 1
ATOM 525 C CA . TYR A 1 64 ? -17.923 -2.078 8.411 1.00 93.62 64 TYR A CA 1
ATOM 526 C C . TYR A 1 64 ? -16.980 -2.462 7.267 1.00 93.62 64 TYR A C 1
ATOM 528 O O . TYR A 1 64 ? -15.880 -1.919 7.167 1.00 93.62 64 TYR A O 1
ATOM 536 N N . ASN A 1 65 ? -17.418 -3.349 6.374 1.00 91.50 65 ASN A N 1
ATOM 537 C CA . ASN A 1 65 ? -16.698 -3.677 5.143 1.00 91.50 65 ASN A CA 1
ATOM 538 C C . ASN A 1 65 ? -17.177 -2.810 3.971 1.00 91.50 65 ASN A C 1
ATOM 540 O O . ASN A 1 65 ? -18.377 -2.566 3.826 1.00 91.50 65 ASN A O 1
ATOM 544 N N . GLN A 1 66 ? -16.253 -2.363 3.117 1.00 87.69 66 GLN A N 1
ATOM 545 C CA . GLN A 1 66 ? -16.551 -1.589 1.899 1.00 87.69 66 GLN A CA 1
ATOM 546 C C . GLN A 1 66 ? -17.364 -0.298 2.158 1.00 87.69 66 GLN A C 1
ATOM 548 O O . GLN A 1 66 ? -18.036 0.240 1.270 1.00 87.69 66 GLN A O 1
ATOM 553 N N . TYR A 1 67 ? -17.319 0.231 3.386 1.00 91.12 67 TYR A N 1
ATOM 554 C CA . TYR A 1 67 ? -18.089 1.407 3.777 1.00 91.12 67 TYR A CA 1
ATOM 555 C C . TYR A 1 67 ? -17.502 2.654 3.138 1.00 91.12 67 TYR A C 1
ATOM 557 O O . TYR A 1 67 ? -16.326 2.968 3.312 1.00 91.12 67 TYR A O 1
ATOM 565 N N . SER A 1 68 ? -18.320 3.398 2.389 1.00 91.31 68 SER A N 1
ATOM 566 C CA . SER A 1 68 ? -17.832 4.572 1.663 1.00 91.31 68 SER A CA 1
ATOM 567 C C . SER A 1 68 ? -16.627 4.255 0.752 1.00 91.31 68 SER A C 1
ATOM 569 O O . SER A 1 68 ? -15.772 5.120 0.551 1.00 91.31 68 SER A O 1
ATOM 571 N N . HIS A 1 69 ? -16.584 3.052 0.168 1.00 91.19 69 HIS A N 1
ATOM 572 C CA . HIS A 1 69 ? -15.482 2.520 -0.655 1.00 91.19 69 HIS A CA 1
ATOM 573 C C . HIS A 1 69 ? -14.160 2.251 0.087 1.00 91.19 69 HIS A C 1
ATOM 575 O O . HIS A 1 69 ? -13.177 1.908 -0.561 1.00 91.19 69 HIS A O 1
ATOM 581 N N . MET A 1 70 ? -14.112 2.409 1.411 1.00 94.25 70 MET A N 1
ATOM 582 C CA . MET A 1 70 ? -12.967 1.983 2.223 1.00 94.25 70 MET A CA 1
ATOM 583 C C . MET A 1 70 ? -13.054 0.480 2.460 1.00 94.25 70 MET A C 1
ATOM 585 O O . MET A 1 70 ? -14.142 0.000 2.781 1.00 94.25 70 MET A O 1
ATOM 589 N N . ASP A 1 71 ? -11.938 -0.243 2.360 1.00 94.00 71 ASP A N 1
ATOM 590 C CA . ASP A 1 71 ? -11.958 -1.705 2.484 1.00 94.00 71 ASP A CA 1
ATOM 591 C C . ASP A 1 71 ? -12.518 -2.156 3.837 1.00 94.00 71 ASP A C 1
ATOM 593 O O . ASP A 1 71 ? -13.487 -2.921 3.882 1.00 94.00 71 ASP A O 1
ATOM 597 N N . VAL A 1 72 ? -11.988 -1.604 4.936 1.00 96.75 72 VAL A N 1
ATOM 598 C CA . VAL A 1 72 ? -12.590 -1.727 6.271 1.00 96.75 72 VAL A CA 1
ATOM 599 C C . VAL A 1 72 ? -12.576 -0.382 6.987 1.00 96.75 72 VAL A C 1
ATOM 601 O O . VAL A 1 72 ? -11.571 0.327 7.008 1.00 96.75 72 VAL A O 1
ATOM 604 N N . TYR A 1 73 ? -13.694 -0.050 7.625 1.00 97.81 73 TYR A N 1
ATOM 605 C CA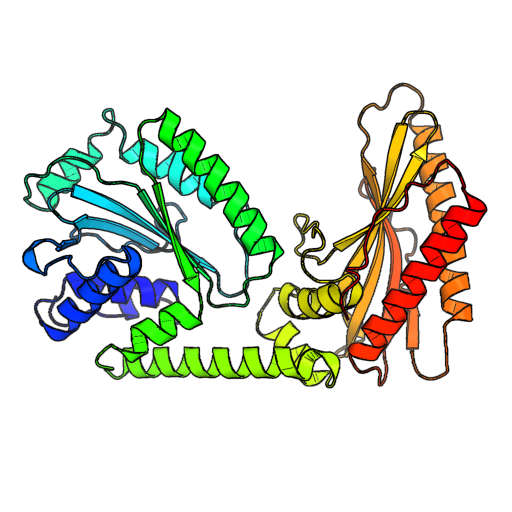 . TYR A 1 73 ? -13.832 1.108 8.499 1.00 97.81 73 TYR A CA 1
ATOM 606 C C . TYR A 1 73 ? -14.361 0.671 9.866 1.00 97.81 73 TYR A C 1
ATOM 608 O O . TYR A 1 73 ? -15.253 -0.174 9.956 1.00 97.81 73 TYR A O 1
ATOM 616 N N . ALA A 1 74 ? -13.832 1.247 10.939 1.00 97.69 74 ALA A N 1
ATOM 617 C CA . ALA A 1 74 ? -14.327 1.026 12.291 1.00 97.69 74 ALA A CA 1
ATOM 618 C C . ALA A 1 74 ? -14.196 2.292 13.135 1.00 97.69 74 ALA A C 1
ATOM 620 O O . ALA A 1 74 ? -13.311 3.113 12.903 1.00 97.69 74 ALA A O 1
ATOM 621 N N . VAL A 1 75 ? -15.043 2.421 14.151 1.00 97.25 75 VAL A N 1
ATOM 622 C CA . VAL A 1 75 ? -14.890 3.437 15.195 1.00 97.25 75 VAL A CA 1
ATOM 623 C C . VAL A 1 75 ? -14.642 2.748 16.527 1.00 97.25 75 VAL A C 1
ATOM 625 O O . VAL A 1 75 ? -15.398 1.863 16.936 1.00 97.25 75 VAL A O 1
ATOM 628 N N . ILE A 1 76 ? -13.566 3.146 17.203 1.00 96.44 76 ILE A N 1
ATOM 629 C CA . ILE A 1 76 ? -13.141 2.536 18.464 1.00 96.44 76 ILE A CA 1
ATOM 630 C C . ILE A 1 76 ? -12.848 3.627 19.482 1.00 96.44 76 ILE A C 1
ATOM 632 O O . ILE A 1 76 ? -12.103 4.564 19.214 1.00 96.44 76 ILE A O 1
ATOM 636 N N . CYS A 1 77 ? -13.417 3.493 20.670 1.00 96.19 77 CYS A N 1
ATOM 637 C CA . CYS A 1 77 ? -13.015 4.256 21.833 1.00 96.19 77 CYS A CA 1
ATOM 638 C C . CYS A 1 77 ? -11.738 3.655 22.423 1.00 96.19 77 CYS A C 1
ATOM 640 O O . CYS A 1 77 ? -11.724 2.471 22.755 1.00 96.19 77 CYS A O 1
ATOM 642 N N . VAL A 1 78 ? -10.702 4.474 22.601 1.00 96.19 78 VAL A N 1
ATOM 643 C CA . VAL A 1 78 ? -9.489 4.132 23.358 1.00 96.19 78 VAL A CA 1
ATOM 644 C C . VAL A 1 78 ? -9.205 5.266 24.342 1.00 96.19 78 VAL A C 1
ATOM 646 O O . VAL A 1 78 ? -9.110 6.420 23.925 1.00 96.19 78 VAL A O 1
ATOM 649 N N . ARG A 1 79 ? -9.079 4.977 25.645 1.00 95.06 79 ARG A N 1
ATOM 650 C CA . ARG A 1 79 ? -8.775 5.987 26.692 1.00 95.06 79 ARG A CA 1
ATOM 651 C C . ARG A 1 79 ? -9.679 7.226 26.616 1.00 95.06 79 ARG A C 1
ATOM 653 O O . ARG A 1 79 ? -9.217 8.367 26.558 1.00 95.06 79 ARG A O 1
ATOM 660 N N . SER A 1 80 ? -10.984 6.979 26.569 1.00 93.94 80 SER A N 1
ATOM 661 C CA . SER A 1 80 ? -12.024 8.009 26.504 1.00 93.94 80 SER A CA 1
ATOM 662 C C . SER A 1 80 ? -11.972 8.920 25.267 1.00 93.94 80 SER A C 1
ATOM 664 O O . SER A 1 80 ? -12.450 10.047 25.333 1.00 93.94 80 SER A O 1
ATOM 666 N N . LYS A 1 81 ? -11.415 8.473 24.137 1.00 96.94 81 LYS A N 1
ATOM 667 C CA . LYS A 1 81 ? -11.459 9.194 22.850 1.00 96.94 81 LYS A CA 1
ATOM 668 C C . LYS A 1 81 ? -11.922 8.280 21.724 1.00 96.94 81 LYS A C 1
ATOM 670 O O . LYS A 1 81 ? -11.530 7.116 21.709 1.00 96.94 81 LYS A O 1
ATOM 675 N N . LEU A 1 82 ? -12.699 8.800 20.771 1.00 97.19 82 LEU A N 1
ATOM 676 C CA . LEU A 1 82 ? -13.118 8.050 19.577 1.00 97.19 82 LEU A CA 1
ATOM 677 C C . LEU A 1 82 ? -12.073 8.138 18.468 1.00 97.19 82 LEU A C 1
ATOM 679 O O . LEU A 1 82 ? -11.728 9.229 18.031 1.00 97.19 82 LEU A O 1
ATOM 683 N N . TYR A 1 83 ? -11.626 6.997 17.965 1.00 98.12 83 TYR A N 1
ATOM 684 C CA . TYR A 1 83 ? -10.711 6.896 16.836 1.00 98.12 83 TYR A CA 1
ATOM 685 C C . TYR A 1 83 ? -11.454 6.292 15.646 1.00 98.12 83 TYR A C 1
ATOM 687 O O . TYR A 1 83 ? -11.869 5.129 15.716 1.00 98.12 83 TYR A O 1
ATOM 695 N N . PRO A 1 84 ? -11.634 7.045 14.550 1.00 97.88 84 PRO A N 1
ATOM 696 C CA . PRO A 1 84 ? -12.006 6.457 13.278 1.00 97.88 84 PRO A CA 1
ATOM 697 C C . PRO A 1 84 ? -10.782 5.751 12.687 1.00 97.88 84 PRO A C 1
ATOM 699 O O . PRO A 1 84 ? -9.728 6.359 12.491 1.00 97.88 84 PRO A O 1
ATOM 702 N N . ILE A 1 85 ? -10.930 4.461 12.408 1.00 98.31 85 ILE A N 1
ATOM 703 C CA . ILE A 1 85 ? -9.876 3.603 11.878 1.00 98.31 85 ILE A CA 1
ATOM 704 C C . ILE A 1 85 ? -10.252 3.178 10.464 1.00 98.31 85 ILE A C 1
ATOM 706 O O . ILE A 1 85 ? -11.312 2.592 10.240 1.00 98.31 85 ILE A O 1
ATOM 710 N N . ILE A 1 86 ? -9.371 3.473 9.517 1.00 98.38 86 ILE A N 1
ATOM 711 C CA . ILE A 1 86 ? -9.477 3.070 8.117 1.00 98.38 86 ILE A CA 1
ATOM 712 C C . ILE A 1 86 ? -8.416 2.004 7.883 1.00 98.38 86 ILE A C 1
ATOM 714 O O . ILE A 1 86 ? -7.243 2.264 8.131 1.00 98.38 86 ILE A O 1
ATOM 718 N N . PHE A 1 87 ? -8.798 0.835 7.381 1.00 97.44 87 PHE A N 1
ATOM 719 C CA . PHE A 1 87 ? -7.848 -0.122 6.827 1.00 97.44 87 PHE A CA 1
ATOM 720 C C . PHE A 1 87 ? -7.990 -0.113 5.317 1.00 97.44 87 PHE A C 1
ATOM 722 O O . PHE A 1 87 ? -9.071 -0.382 4.794 1.00 97.44 87 PHE A O 1
ATOM 729 N N . GLU A 1 88 ? -6.887 0.168 4.637 1.00 95.69 88 GLU A N 1
ATOM 730 C CA . GLU A 1 88 ? -6.782 -0.000 3.197 1.00 95.69 88 GLU A CA 1
ATOM 731 C C . GLU A 1 88 ? -5.993 -1.273 2.913 1.00 95.69 88 GLU A C 1
ATOM 733 O O . GLU A 1 88 ? -4.819 -1.394 3.282 1.00 95.69 88 GLU A O 1
ATOM 738 N N . ASN A 1 89 ? -6.650 -2.226 2.265 1.00 91.19 89 ASN A N 1
ATOM 739 C CA . ASN A 1 89 ? -6.077 -3.508 1.914 1.00 91.19 89 ASN A CA 1
ATOM 740 C C . ASN A 1 89 ? -5.373 -3.415 0.558 1.00 91.19 89 ASN A C 1
ATOM 742 O O . ASN A 1 89 ? -5.947 -2.981 -0.443 1.00 91.19 89 ASN A O 1
ATOM 746 N N . LYS A 1 90 ? -4.129 -3.888 0.505 1.00 87.25 90 LYS A N 1
ATOM 747 C CA . LYS A 1 90 ? -3.390 -4.094 -0.737 1.00 87.25 90 LYS A CA 1
ATOM 748 C C . LYS A 1 90 ? -2.656 -5.428 -0.685 1.00 87.25 90 LYS A C 1
ATOM 750 O O . LYS A 1 90 ? -1.592 -5.538 -0.090 1.00 87.25 90 LYS A O 1
ATOM 755 N N . THR A 1 91 ? -3.155 -6.438 -1.384 1.00 80.31 91 THR A N 1
ATOM 756 C CA . THR A 1 91 ? -2.370 -7.658 -1.619 1.00 80.31 91 THR A CA 1
ATOM 757 C C . THR A 1 91 ? -1.432 -7.399 -2.795 1.00 80.31 91 THR A C 1
ATOM 759 O O . THR A 1 91 ? -0.268 -7.061 -2.596 1.00 80.31 91 THR A O 1
ATOM 762 N N . ASN A 1 92 ? -1.960 -7.345 -4.018 1.00 70.06 92 ASN A N 1
ATOM 763 C CA . ASN A 1 92 ? -1.153 -7.255 -5.242 1.00 70.06 92 ASN A CA 1
ATOM 764 C C . ASN A 1 92 ? -1.225 -5.909 -5.969 1.00 70.06 92 ASN A C 1
ATOM 766 O O . ASN A 1 92 ? -0.624 -5.733 -7.020 1.00 70.06 92 ASN A O 1
ATOM 770 N N . THR A 1 93 ? -1.934 -4.938 -5.406 1.00 74.50 93 THR A N 1
ATOM 771 C CA . THR A 1 93 ? -2.101 -3.609 -6.003 1.00 74.50 93 THR A CA 1
ATOM 772 C C . THR A 1 93 ? -1.408 -2.538 -5.167 1.00 74.50 93 THR A C 1
ATOM 774 O O . THR A 1 93 ? -0.905 -2.806 -4.069 1.00 74.50 93 THR A O 1
ATOM 777 N N . TYR A 1 94 ? -1.402 -1.309 -5.680 1.00 81.81 94 TYR A N 1
ATOM 778 C CA . TYR A 1 94 ? -1.035 -0.103 -4.943 1.00 81.81 94 TYR A CA 1
ATOM 779 C C . TYR A 1 94 ? -2.250 0.809 -4.717 1.00 81.81 94 TYR A C 1
ATOM 781 O O . TYR A 1 94 ? -3.333 0.590 -5.277 1.00 81.81 94 TYR A O 1
ATOM 789 N N . LEU A 1 95 ? -2.072 1.830 -3.877 1.00 83.88 95 LEU A N 1
ATOM 790 C CA . LEU A 1 95 ? -2.995 2.956 -3.791 1.00 83.88 95 LEU A CA 1
ATOM 791 C C . LEU A 1 95 ? -3.134 3.603 -5.167 1.00 83.88 95 LEU A C 1
ATOM 793 O O . LEU A 1 95 ? -2.152 3.862 -5.855 1.00 83.88 95 LEU A O 1
ATOM 797 N N . HIS A 1 96 ? -4.363 3.877 -5.568 1.00 79.56 96 HIS A N 1
ATOM 798 C CA . HIS A 1 96 ? -4.646 4.575 -6.815 1.00 79.56 96 HIS A CA 1
ATOM 799 C C . HIS A 1 96 ? -5.771 5.578 -6.586 1.00 79.56 96 HIS A C 1
ATOM 801 O O . HIS A 1 96 ? -6.378 5.613 -5.518 1.00 79.56 96 HIS A O 1
ATOM 807 N N . SER A 1 97 ? -6.019 6.453 -7.559 1.00 80.75 97 SER A N 1
ATOM 808 C CA . SER A 1 97 ? -7.155 7.388 -7.524 1.00 80.75 97 SER A CA 1
ATOM 809 C C . SER A 1 97 ? -7.228 8.276 -6.267 1.00 80.75 97 SER A C 1
ATOM 811 O O . SER A 1 97 ? -8.319 8.660 -5.848 1.00 80.75 97 SER A O 1
ATOM 813 N N . GLY A 1 98 ? -6.082 8.583 -5.644 1.00 85.06 98 GLY A N 1
ATOM 814 C CA . GLY A 1 98 ? -6.004 9.439 -4.455 1.00 85.06 98 GLY A CA 1
ATOM 815 C C . GLY A 1 98 ? -6.722 8.887 -3.217 1.00 85.06 98 GLY A C 1
ATOM 816 O O . GLY A 1 98 ? -7.100 9.672 -2.348 1.00 85.06 98 GLY A O 1
ATOM 817 N N . GLN A 1 99 ? -6.930 7.564 -3.131 1.00 90.56 99 GLN A N 1
ATOM 818 C CA . GLN A 1 99 ? -7.693 6.893 -2.065 1.00 90.56 99 GLN A CA 1
ATOM 819 C C . GLN A 1 99 ? -7.350 7.394 -0.654 1.00 90.56 99 GLN A C 1
ATOM 821 O O . GLN A 1 99 ? -8.247 7.782 0.091 1.00 90.56 99 GLN A O 1
ATOM 826 N N . PHE A 1 100 ? -6.061 7.443 -0.306 1.00 94.81 100 PHE A N 1
ATOM 827 C CA . PHE A 1 100 ? -5.611 7.851 1.026 1.00 94.81 100 PHE A CA 1
ATOM 828 C C . PHE A 1 100 ? -6.082 9.269 1.389 1.00 94.81 100 PHE A C 1
ATOM 830 O O . PHE A 1 100 ? -6.731 9.475 2.416 1.00 94.81 100 PHE A O 1
ATOM 837 N N . GLY A 1 101 ? -5.844 10.239 0.501 1.00 94.44 101 GLY A N 1
ATOM 838 C CA . GLY A 1 101 ? -6.306 11.612 0.688 1.00 94.44 101 GLY A CA 1
ATOM 839 C C . GLY A 1 101 ? -7.830 11.719 0.739 1.00 94.44 101 GLY A C 1
ATOM 840 O O . GLY A 1 101 ? -8.361 12.362 1.642 1.00 94.44 101 GLY A O 1
ATOM 841 N N . LYS A 1 102 ? -8.536 11.042 -0.170 1.00 95.00 102 LYS A N 1
ATOM 842 C CA . LYS A 1 102 ? -10.004 11.044 -0.234 1.00 95.00 102 LYS A CA 1
ATOM 843 C C . LYS A 1 102 ? -10.635 10.527 1.060 1.00 95.00 102 LYS A C 1
ATOM 845 O O . LYS A 1 102 ? -11.569 11.127 1.584 1.00 95.00 102 LYS A O 1
ATOM 850 N N . TYR A 1 103 ? -10.136 9.419 1.598 1.00 96.69 103 TYR A N 1
ATOM 851 C CA . TYR A 1 103 ? -10.709 8.814 2.801 1.00 96.69 103 TYR A CA 1
ATOM 852 C C . TYR A 1 103 ? -10.437 9.649 4.048 1.00 96.69 103 TYR A C 1
ATOM 854 O O . TYR A 1 103 ? -11.367 9.926 4.807 1.00 96.69 103 TYR A O 1
ATOM 862 N N . CYS A 1 104 ? -9.204 10.117 4.239 1.00 97.31 104 CYS A N 1
ATOM 863 C CA . CYS A 1 104 ? -8.870 10.897 5.425 1.00 97.31 104 CYS A CA 1
ATOM 864 C C . CYS A 1 104 ? -9.423 12.330 5.364 1.00 97.31 104 CYS A C 1
ATOM 866 O O . CYS A 1 104 ? -10.070 12.766 6.313 1.00 97.31 104 CYS A O 1
ATOM 868 N N . LYS A 1 105 ? -9.203 13.060 4.261 1.00 94.12 105 LYS A N 1
ATOM 869 C CA . LYS A 1 105 ? -9.438 14.516 4.178 1.00 94.12 105 LYS A CA 1
ATOM 870 C C . LYS A 1 105 ? -10.858 14.909 3.791 1.00 94.12 105 LYS A C 1
ATOM 872 O O . LYS A 1 105 ? -11.342 15.940 4.258 1.00 94.12 105 LYS A O 1
ATOM 877 N N . GLU A 1 106 ? -11.479 14.134 2.905 1.00 91.81 106 GLU A N 1
ATOM 878 C CA . GLU A 1 106 ? -12.775 14.473 2.296 1.00 91.81 106 GLU A CA 1
ATOM 879 C C . GLU A 1 106 ? -13.938 13.699 2.924 1.00 91.81 106 GLU A C 1
ATOM 881 O O . GLU A 1 106 ? -15.088 14.106 2.784 1.00 91.81 106 GLU A O 1
ATOM 886 N N . LYS A 1 107 ? -13.658 12.581 3.608 1.00 94.75 107 LYS A N 1
ATOM 887 C CA . LYS A 1 107 ? -14.684 11.768 4.276 1.00 94.75 107 LYS A CA 1
ATOM 888 C C . LYS A 1 107 ? -14.579 11.834 5.788 1.00 94.75 107 LYS A C 1
ATOM 890 O O . LYS A 1 107 ? -15.414 12.459 6.430 1.00 94.75 107 LYS A O 1
ATOM 895 N N . VAL A 1 108 ? -13.557 11.202 6.363 1.00 96.56 108 VAL A N 1
ATOM 896 C CA . VAL A 1 108 ? -13.486 11.027 7.818 1.00 96.56 108 VAL A CA 1
ATOM 897 C C . VAL A 1 108 ? -13.298 12.362 8.539 1.00 96.56 108 VAL A C 1
ATOM 899 O O . VAL A 1 108 ? -13.999 12.606 9.515 1.00 96.56 108 VAL A O 1
ATOM 902 N N . ALA A 1 109 ? -12.449 13.265 8.038 1.00 96.38 109 ALA A N 1
ATOM 903 C CA . ALA A 1 109 ? -12.309 14.600 8.625 1.00 96.38 109 ALA A CA 1
ATOM 904 C C . ALA A 1 109 ? -13.624 15.405 8.605 1.00 96.38 109 ALA A C 1
ATOM 906 O O . ALA A 1 109 ? -13.924 16.109 9.565 1.00 96.38 109 ALA A O 1
ATOM 907 N N . GLU A 1 110 ? -14.444 15.266 7.558 1.00 94.44 110 GLU A N 1
ATOM 908 C CA . GLU A 1 110 ? -15.760 15.916 7.493 1.00 94.44 110 GLU A CA 1
ATOM 909 C C . GLU A 1 110 ? -16.765 15.280 8.469 1.00 94.44 110 GLU A C 1
ATOM 911 O O . GLU A 1 110 ? -17.605 15.976 9.038 1.00 94.44 110 GLU A O 1
ATOM 916 N N . TRP A 1 111 ? -16.666 13.972 8.728 1.00 95.00 111 TRP A N 1
ATOM 917 C CA . TRP A 1 111 ? -17.448 13.307 9.779 1.00 95.00 111 TRP A CA 1
ATOM 918 C C . TRP A 1 111 ? -17.031 13.723 11.191 1.00 95.00 111 TRP A C 1
ATOM 920 O O . TRP A 1 111 ? -17.871 13.761 12.084 1.00 95.00 111 TRP A O 1
ATOM 930 N N . MET A 1 112 ? -15.754 14.049 11.393 1.00 95.38 112 MET A N 1
ATOM 931 C CA . MET A 1 112 ? -15.223 14.535 12.672 1.00 95.38 112 MET A CA 1
ATOM 932 C C . MET A 1 112 ? -15.461 16.034 12.900 1.00 95.38 112 MET A C 1
ATOM 934 O O . MET A 1 112 ? -15.198 16.538 13.992 1.00 95.38 112 MET A O 1
ATOM 938 N N . SER A 1 113 ? -15.920 16.757 11.877 1.00 93.31 113 SER A N 1
ATOM 939 C CA . SER A 1 113 ? -16.153 18.197 11.945 1.00 93.31 113 SER A CA 1
ATOM 940 C C . SER A 1 113 ? -17.194 18.544 13.016 1.00 93.31 113 SER A C 1
ATOM 942 O O . SER A 1 113 ? -18.236 17.893 13.060 1.00 93.31 113 SER A O 1
ATOM 944 N N . PRO A 1 114 ? -17.014 19.626 13.802 1.00 88.88 114 PRO A N 1
ATOM 945 C CA . PRO A 1 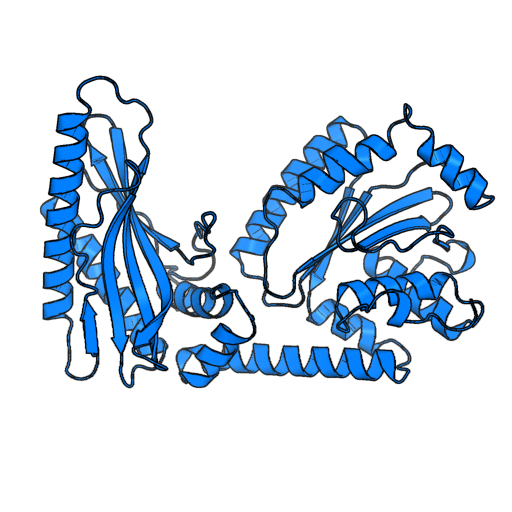114 ? -18.005 20.075 14.789 1.00 88.88 114 PRO A CA 1
ATOM 946 C C . PRO A 1 114 ? -19.378 20.434 14.202 1.00 88.88 114 PRO A C 1
ATOM 948 O O . PRO A 1 114 ? -20.340 20.620 14.936 1.00 88.88 114 PRO A O 1
ATOM 951 N N . LYS A 1 115 ? -19.474 20.587 12.875 1.00 90.88 115 LYS A N 1
ATOM 952 C CA . LYS A 1 115 ? -20.741 20.822 12.166 1.00 90.88 115 LYS A CA 1
ATOM 953 C C . LYS A 1 115 ? -21.547 19.537 11.943 1.00 90.88 115 LYS A C 1
ATOM 955 O O . LYS A 1 115 ? -22.660 19.608 11.430 1.00 90.88 115 LYS A O 1
ATOM 960 N N . ASN A 1 116 ? -20.968 18.380 12.249 1.00 92.06 116 ASN A N 1
ATOM 961 C CA . ASN A 1 116 ? -21.556 17.070 12.047 1.00 92.06 116 ASN A CA 1
ATOM 962 C C . ASN A 1 116 ? -21.853 16.427 13.408 1.00 92.06 116 ASN A C 1
ATOM 964 O O . ASN A 1 116 ? -20.950 16.276 14.222 1.00 92.06 116 ASN A O 1
ATOM 968 N N . ASN A 1 117 ? -23.096 15.992 13.623 1.00 94.38 117 ASN A N 1
ATOM 969 C CA . ASN A 1 117 ? -23.540 15.385 14.888 1.00 94.38 117 ASN A CA 1
ATOM 970 C C . ASN A 1 117 ? -23.061 13.930 15.074 1.00 94.38 117 ASN A C 1
ATOM 972 O O . ASN A 1 117 ? -23.520 13.215 15.965 1.00 94.38 117 ASN A O 1
ATOM 976 N N . TYR A 1 118 ? -22.174 13.445 14.200 1.00 94.19 118 TYR A N 1
ATOM 977 C CA . TYR A 1 118 ? -21.729 12.056 14.201 1.00 94.19 118 TYR A CA 1
ATOM 978 C C . TYR A 1 118 ? -21.051 11.655 15.518 1.00 94.19 118 TYR A C 1
ATOM 980 O O . TYR A 1 118 ? -21.231 10.529 15.980 1.00 94.19 118 TYR A O 1
ATOM 988 N N . TYR A 1 119 ? -20.304 12.567 16.148 1.00 94.88 119 TYR A N 1
ATOM 989 C CA . TYR A 1 119 ? -19.667 12.316 17.442 1.00 94.88 119 TYR A CA 1
ATOM 990 C C . TYR A 1 119 ? -20.700 12.048 18.543 1.00 94.88 119 TYR A C 1
ATOM 992 O O . TYR A 1 119 ? -20.600 11.056 19.273 1.00 94.88 119 TYR A O 1
ATOM 1000 N N . GLU A 1 120 ? -21.708 12.912 18.643 1.00 94.44 120 GLU A N 1
ATOM 1001 C CA . GLU A 1 120 ? -22.790 12.814 19.618 1.00 94.44 120 GLU A CA 1
ATOM 1002 C C . GLU A 1 120 ? -23.599 11.532 19.402 1.00 94.44 120 GLU A C 1
ATOM 1004 O O . GLU A 1 120 ? -23.858 10.800 20.362 1.00 94.44 120 GLU A O 1
ATOM 1009 N N . ASP A 1 121 ? -23.921 11.209 18.147 1.00 94.38 121 ASP A N 1
ATOM 1010 C CA . ASP A 1 121 ? -24.637 9.985 17.777 1.00 94.38 121 ASP A CA 1
ATOM 1011 C C . ASP A 1 121 ? -23.870 8.726 18.206 1.00 94.38 121 ASP A C 1
ATOM 1013 O O . ASP A 1 121 ? -24.457 7.771 18.726 1.00 94.38 121 ASP A O 1
ATOM 1017 N N . LEU A 1 122 ? -22.549 8.707 18.010 1.00 94.06 122 LEU A N 1
ATOM 1018 C CA . LEU A 1 122 ? -21.690 7.597 18.424 1.00 94.06 122 LEU A CA 1
ATOM 1019 C C . LEU A 1 122 ? -21.631 7.468 19.948 1.00 94.06 122 LEU A C 1
ATOM 1021 O O . LEU A 1 122 ? -21.792 6.362 20.466 1.00 94.06 122 LEU A O 1
ATOM 1025 N N . CYS A 1 123 ? -21.467 8.578 20.672 1.00 93.50 123 CYS A N 1
ATOM 1026 C CA . CYS A 1 123 ? -21.453 8.572 22.137 1.00 93.50 123 CYS A CA 1
ATOM 1027 C C . CYS A 1 123 ? -22.773 8.038 22.712 1.00 93.50 123 CYS A C 1
ATOM 1029 O O . CYS A 1 123 ? -22.758 7.209 23.626 1.00 93.50 123 CYS A O 1
ATOM 1031 N N . GLN A 1 124 ? -23.911 8.441 22.136 1.00 93.12 124 GLN A N 1
ATOM 1032 C CA . GLN A 1 124 ? -25.232 7.935 22.520 1.00 93.12 124 GLN A CA 1
ATOM 1033 C C . GLN A 1 124 ? -25.379 6.436 22.233 1.00 93.12 124 GLN A C 1
ATOM 1035 O O . GLN A 1 124 ? -25.782 5.677 23.118 1.00 93.12 124 GLN A O 1
ATOM 1040 N N . LYS A 1 125 ? -25.012 5.984 21.025 1.00 91.44 125 LYS A N 1
ATOM 1041 C CA . LYS A 1 125 ? -25.073 4.562 20.633 1.00 91.44 125 LYS A CA 1
ATOM 1042 C C . LYS A 1 125 ? -24.203 3.678 21.522 1.00 91.44 125 LYS A C 1
ATOM 1044 O O . LYS A 1 125 ? -24.625 2.586 21.903 1.00 91.44 125 LYS A O 1
ATOM 1049 N N . MET A 1 126 ? -23.005 4.148 21.852 1.00 89.75 126 MET A N 1
ATOM 1050 C CA . MET A 1 126 ? -22.040 3.429 22.683 1.00 89.75 126 MET A CA 1
ATOM 1051 C C . MET A 1 126 ? -22.311 3.585 24.187 1.00 89.75 126 MET A C 1
ATOM 1053 O O . MET A 1 126 ? -21.738 2.837 24.973 1.00 89.75 126 MET A O 1
ATOM 1057 N N . LYS A 1 127 ? -23.205 4.503 24.588 1.00 91.00 127 LYS A N 1
ATOM 1058 C CA . LYS A 1 127 ? -23.543 4.825 25.987 1.00 91.00 127 LYS A CA 1
ATOM 1059 C C . LYS A 1 127 ? -22.315 5.232 26.810 1.00 91.00 127 LYS A C 1
ATOM 1061 O O . LYS A 1 127 ? -22.095 4.735 27.913 1.00 91.00 127 LYS A O 1
ATOM 1066 N N . VAL A 1 128 ? -21.516 6.139 26.258 1.00 88.06 128 VAL A N 1
ATOM 1067 C CA . VAL A 1 128 ? -20.242 6.601 26.82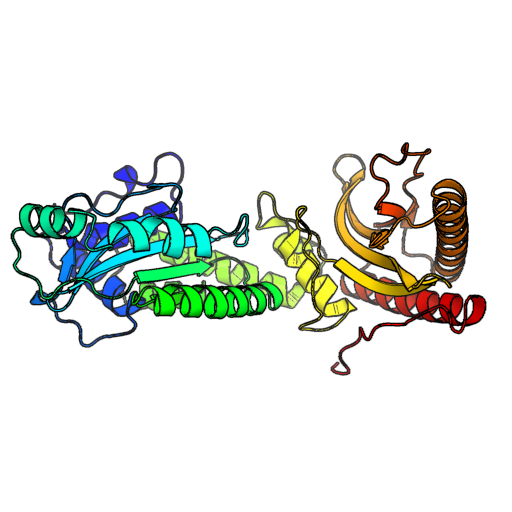9 1.00 88.06 128 VAL A CA 1
ATOM 1068 C C . VAL A 1 128 ? -20.181 8.125 26.873 1.00 88.06 128 VAL A C 1
ATOM 1070 O O . VAL A 1 128 ? -20.767 8.803 26.033 1.00 88.06 128 VAL A O 1
ATOM 1073 N N . SER A 1 129 ? -19.439 8.661 27.843 1.00 89.50 129 SER A N 1
ATOM 1074 C CA . SER A 1 129 ? -19.055 10.075 27.900 1.00 89.50 129 SER A CA 1
ATOM 1075 C C . SER A 1 129 ? -17.565 10.177 27.603 1.00 89.50 129 SER A C 1
ATOM 1077 O O . SER A 1 129 ? -16.751 9.643 28.356 1.00 89.50 129 SER A O 1
ATOM 1079 N N . LEU A 1 130 ? -17.215 10.822 26.494 1.00 89.75 130 LEU A N 1
ATOM 1080 C CA . LEU A 1 130 ? -15.862 10.815 25.942 1.00 89.75 130 LEU A CA 1
ATOM 1081 C C . LEU A 1 130 ? -15.286 12.233 25.845 1.00 89.75 130 LEU A C 1
ATOM 1083 O O . LEU A 1 130 ? -16.014 13.223 25.802 1.00 89.75 130 LEU A O 1
ATOM 1087 N N . ASN A 1 131 ? -13.960 12.313 25.776 1.00 91.81 131 ASN A N 1
ATOM 1088 C CA . ASN A 1 131 ? -13.157 13.536 25.731 1.00 91.81 131 ASN A CA 1
ATOM 1089 C C . ASN A 1 131 ? -12.907 14.020 24.291 1.00 91.81 131 ASN A C 1
ATOM 1091 O O . ASN A 1 131 ? -11.855 14.589 23.993 1.00 91.81 131 ASN A O 1
ATOM 1095 N N . GLY A 1 132 ? -13.851 13.759 23.390 1.00 94.31 132 GLY A N 1
ATOM 1096 C CA . GLY A 1 132 ? -13.781 14.142 21.987 1.00 94.31 132 GLY A CA 1
ATOM 1097 C C . GLY A 1 132 ? -13.175 13.075 21.079 1.00 94.31 132 GLY A C 1
ATOM 1098 O O . GLY A 1 132 ? -12.995 11.901 21.429 1.00 94.31 132 GLY A O 1
ATOM 1099 N N . TRP A 1 133 ? -12.860 13.522 19.871 1.00 96.94 133 TRP A N 1
ATOM 1100 C CA . TRP A 1 133 ? -12.158 12.727 18.881 1.00 96.94 133 TRP A CA 1
ATOM 1101 C C . TRP A 1 133 ? -10.687 12.510 19.261 1.00 96.94 133 TRP A C 1
ATOM 1103 O O . TRP A 1 133 ? -9.997 13.388 19.785 1.00 96.94 133 TRP A O 1
ATOM 1113 N N . GLY A 1 134 ? -10.202 11.311 18.967 1.00 96.81 134 GLY A N 1
ATOM 1114 C CA . GLY A 1 134 ? -8.795 11.037 18.739 1.00 96.81 134 GLY A CA 1
ATOM 1115 C C . GLY A 1 134 ? -8.379 11.447 17.327 1.00 96.81 134 GLY A C 1
ATOM 1116 O O . GLY A 1 134 ? -9.100 12.131 16.604 1.00 96.81 134 GLY A O 1
ATOM 1117 N N . GLU A 1 135 ? -7.190 11.017 16.930 1.00 97.31 135 GLU A N 1
ATOM 1118 C CA . GLU A 1 135 ? -6.721 11.166 15.553 1.00 97.31 135 GLU A CA 1
ATOM 1119 C C . GLU A 1 135 ? -7.369 10.139 14.617 1.00 97.31 135 GLU A C 1
ATOM 1121 O O . GLU A 1 135 ? -7.827 9.078 15.050 1.00 97.31 135 GLU A O 1
ATOM 1126 N N . ILE A 1 136 ? -7.367 10.431 13.316 1.00 98.44 136 ILE A N 1
ATOM 1127 C CA . ILE A 1 136 ? -7.666 9.424 12.297 1.00 98.44 136 ILE A CA 1
ATOM 1128 C C . ILE A 1 136 ? -6.552 8.382 12.331 1.00 98.44 136 ILE A C 1
ATOM 1130 O O . ILE A 1 136 ? -5.377 8.737 12.255 1.00 98.44 136 ILE A O 1
ATOM 1134 N N . VAL A 1 137 ? -6.900 7.099 12.397 1.00 98.56 137 VAL A N 1
ATOM 1135 C CA . VAL A 1 137 ? -5.930 6.006 1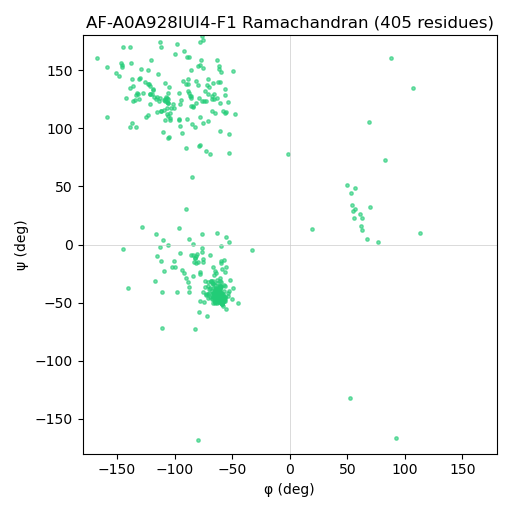2.279 1.00 98.56 137 VAL A CA 1
ATOM 1136 C C . VAL A 1 137 ? -6.065 5.389 10.893 1.00 98.56 137 VAL A C 1
ATOM 1138 O O . VAL A 1 137 ? -7.046 4.716 10.595 1.00 98.56 137 VAL A O 1
ATOM 1141 N N . TYR A 1 138 ? -5.083 5.619 10.030 1.00 98.50 138 TYR A N 1
ATOM 1142 C CA . TYR A 1 138 ? -5.012 5.006 8.708 1.00 98.50 138 TYR A CA 1
ATOM 1143 C C . TYR A 1 138 ? -4.040 3.828 8.732 1.00 98.50 138 TYR A C 1
ATOM 1145 O O . TYR A 1 138 ? -2.846 3.997 8.983 1.00 98.50 138 TYR A O 1
ATOM 1153 N N . VAL A 1 139 ? -4.542 2.631 8.464 1.00 98.12 139 VAL A N 1
ATOM 1154 C CA . VAL A 1 139 ? -3.761 1.400 8.396 1.00 98.12 139 VAL A CA 1
ATOM 1155 C C . VAL A 1 139 ? -3.567 1.025 6.933 1.00 98.12 139 VAL A C 1
ATOM 1157 O O . VAL A 1 139 ? -4.498 0.570 6.270 1.00 98.12 139 VAL A O 1
ATOM 1160 N N . TYR A 1 140 ? -2.347 1.204 6.434 1.00 96.94 140 TYR A N 1
ATOM 1161 C CA . TYR A 1 140 ? -1.951 0.711 5.120 1.00 96.94 140 TYR A CA 1
ATOM 1162 C C . TYR A 1 140 ? -1.519 -0.748 5.251 1.00 96.94 140 TYR A C 1
ATOM 1164 O O . TYR A 1 140 ? -0.442 -1.034 5.780 1.00 96.94 140 TYR A O 1
ATOM 1172 N N . PHE A 1 141 ? -2.376 -1.673 4.820 1.00 95.31 141 PHE A N 1
ATOM 1173 C CA . PHE A 1 141 ? -2.178 -3.103 5.028 1.00 95.31 141 PHE A CA 1
ATOM 1174 C C . PHE A 1 141 ? -1.739 -3.788 3.726 1.00 95.31 141 PHE A C 1
ATOM 1176 O O . PHE A 1 141 ? -2.565 -4.220 2.917 1.00 95.31 141 PHE A O 1
ATOM 1183 N N . LYS A 1 142 ? -0.418 -3.900 3.541 1.00 90.94 142 LYS A N 1
ATOM 1184 C CA . LYS A 1 142 ? 0.238 -4.393 2.323 1.00 90.94 142 LYS A CA 1
ATOM 1185 C C . LYS A 1 142 ? 0.896 -5.762 2.540 1.00 90.94 142 LYS A C 1
ATOM 1187 O O . LYS A 1 142 ? 2.019 -5.837 3.022 1.00 90.94 142 LYS A O 1
ATOM 1192 N N . THR A 1 143 ? 0.216 -6.850 2.177 1.00 87.38 143 THR A N 1
ATOM 1193 C CA . THR A 1 143 ? 0.738 -8.229 2.347 1.00 87.38 143 THR A CA 1
ATOM 1194 C C . THR A 1 143 ? 1.495 -8.756 1.130 1.00 87.38 143 THR A C 1
ATOM 1196 O O . THR A 1 143 ? 2.370 -9.603 1.283 1.00 87.38 143 THR A O 1
ATOM 1199 N N . GLY A 1 144 ? 1.222 -8.245 -0.073 1.00 78.50 144 GLY A N 1
ATOM 1200 C CA . GLY A 1 144 ? 2.102 -8.498 -1.215 1.00 78.50 144 GLY A CA 1
ATOM 1201 C C . GLY A 1 144 ? 3.371 -7.653 -1.152 1.00 78.50 144 GLY A C 1
ATOM 1202 O O . GLY A 1 144 ? 3.567 -6.845 -0.242 1.00 78.50 144 GLY A O 1
ATOM 1203 N N . TYR A 1 145 ? 4.246 -7.826 -2.140 1.00 75.12 145 TYR A N 1
ATOM 1204 C CA . TYR A 1 145 ? 5.565 -7.200 -2.127 1.00 75.12 145 TYR A CA 1
ATOM 1205 C C . TYR A 1 145 ? 5.480 -5.655 -2.148 1.00 75.12 145 TYR A C 1
ATOM 1207 O O . TYR A 1 145 ? 4.815 -5.094 -3.026 1.00 75.12 145 TYR A O 1
ATOM 1215 N N . PRO A 1 146 ? 6.119 -4.945 -1.195 1.00 76.44 146 PRO A N 1
ATOM 1216 C CA . PRO A 1 146 ? 6.102 -3.487 -1.144 1.00 76.44 146 PRO A CA 1
ATOM 1217 C C . PRO A 1 146 ? 7.322 -2.890 -1.861 1.00 76.44 146 PRO A C 1
ATOM 1219 O O . PRO A 1 146 ? 8.393 -2.746 -1.262 1.00 76.44 146 PRO A O 1
ATOM 1222 N N . PHE A 1 147 ? 7.167 -2.506 -3.130 1.00 73.88 147 PHE A N 1
ATOM 1223 C CA . PHE A 1 147 ? 8.272 -1.941 -3.919 1.00 73.88 147 PHE A CA 1
ATOM 1224 C C . PHE A 1 147 ? 8.817 -0.640 -3.320 1.00 73.88 147 PHE A C 1
ATOM 1226 O O . PHE A 1 147 ? 8.073 0.154 -2.734 1.00 73.88 147 PHE A O 1
ATOM 1233 N N . GLY A 1 148 ? 10.108 -0.360 -3.537 1.00 72.25 148 GLY A N 1
ATOM 1234 C CA . GLY A 1 148 ? 10.755 0.849 -3.011 1.00 72.25 148 GLY A CA 1
ATOM 1235 C C . GLY A 1 148 ? 10.075 2.150 -3.457 1.00 72.25 148 GLY A C 1
ATOM 1236 O O . GLY A 1 148 ? 9.957 3.102 -2.686 1.00 72.25 148 GLY A O 1
ATOM 1237 N N . TRP A 1 149 ? 9.543 2.193 -4.681 1.00 70.19 149 TRP A N 1
ATOM 1238 C CA . TRP A 1 149 ? 8.772 3.343 -5.162 1.00 70.19 149 TRP A CA 1
ATOM 1239 C C . TRP A 1 149 ? 7.421 3.499 -4.463 1.00 70.19 149 TRP A C 1
ATOM 1241 O O . TRP A 1 149 ? 7.059 4.629 -4.159 1.00 70.19 149 TRP A O 1
ATOM 1251 N N . GLN A 1 150 ? 6.719 2.403 -4.147 1.00 79.00 150 GLN A N 1
ATOM 1252 C CA . GLN A 1 150 ? 5.448 2.452 -3.414 1.00 79.00 150 GLN A CA 1
ATOM 1253 C C . GLN A 1 150 ? 5.659 3.024 -2.019 1.00 79.00 150 GLN A C 1
ATOM 1255 O O . GLN A 1 150 ? 4.863 3.840 -1.564 1.00 79.00 150 GLN A O 1
ATOM 1260 N N . LYS A 1 151 ? 6.752 2.625 -1.354 1.00 84.38 151 LYS A N 1
ATOM 1261 C CA . LYS A 1 151 ? 7.130 3.147 -0.035 1.00 84.38 151 LYS A CA 1
ATOM 1262 C C . LYS A 1 151 ? 7.405 4.650 -0.085 1.00 84.38 151 LYS A C 1
ATOM 1264 O O . LYS A 1 151 ? 6.906 5.389 0.757 1.00 84.38 151 LYS A O 1
ATOM 1269 N N . ARG A 1 152 ? 8.158 5.114 -1.089 1.00 81.88 152 ARG A N 1
ATOM 1270 C CA . ARG A 1 152 ? 8.461 6.546 -1.268 1.00 81.88 152 ARG A CA 1
ATOM 1271 C C . ARG A 1 152 ? 7.229 7.366 -1.626 1.00 81.88 152 ARG A C 1
ATOM 1273 O O . ARG A 1 152 ? 6.994 8.396 -1.008 1.00 81.88 152 ARG A O 1
ATOM 1280 N N . ASP A 1 153 ? 6.432 6.903 -2.584 1.00 82.38 153 ASP A N 1
ATOM 1281 C CA . ASP A 1 153 ? 5.196 7.585 -2.963 1.00 82.38 153 ASP A CA 1
ATOM 1282 C C . ASP A 1 153 ? 4.214 7.635 -1.786 1.00 82.38 153 ASP A C 1
ATOM 1284 O O . ASP A 1 153 ? 3.652 8.686 -1.490 1.00 82.38 153 ASP A O 1
ATOM 1288 N N . PHE A 1 154 ? 4.101 6.546 -1.018 1.00 90.62 154 PHE A N 1
ATOM 1289 C CA . PHE A 1 154 ? 3.264 6.523 0.177 1.00 90.62 154 PHE A CA 1
ATOM 1290 C C . PHE A 1 154 ? 3.765 7.496 1.250 1.00 90.62 154 PHE A C 1
ATOM 1292 O O . PHE A 1 154 ? 2.955 8.187 1.867 1.00 90.62 154 PHE A O 1
ATOM 1299 N N . ALA A 1 155 ? 5.083 7.606 1.446 1.00 91.44 155 ALA A N 1
ATOM 1300 C CA . ALA A 1 155 ? 5.673 8.590 2.351 1.00 91.44 155 ALA A CA 1
ATOM 1301 C C . ALA A 1 155 ? 5.349 10.033 1.920 1.00 91.44 155 ALA A C 1
ATOM 1303 O O . ALA A 1 155 ? 4.932 10.834 2.758 1.00 91.44 155 ALA A O 1
ATOM 1304 N N . ASN A 1 156 ? 5.438 10.337 0.621 1.00 90.06 156 ASN A N 1
ATOM 1305 C CA . ASN A 1 156 ? 5.072 11.648 0.075 1.00 90.06 156 ASN A CA 1
ATOM 1306 C C . ASN A 1 156 ? 3.574 11.942 0.260 1.00 90.06 156 ASN A C 1
ATOM 1308 O O . ASN A 1 156 ? 3.196 13.019 0.723 1.00 90.06 156 ASN A O 1
ATOM 1312 N N . GLN A 1 157 ? 2.707 10.973 -0.059 1.00 93.44 157 GLN A N 1
ATOM 1313 C CA . GLN A 1 157 ? 1.265 11.099 0.162 1.00 93.44 157 GLN A CA 1
ATOM 1314 C C . GLN A 1 157 ? 0.953 11.321 1.646 1.00 93.44 157 GLN A C 1
ATOM 1316 O O . GLN A 1 157 ? 0.133 12.175 1.978 1.0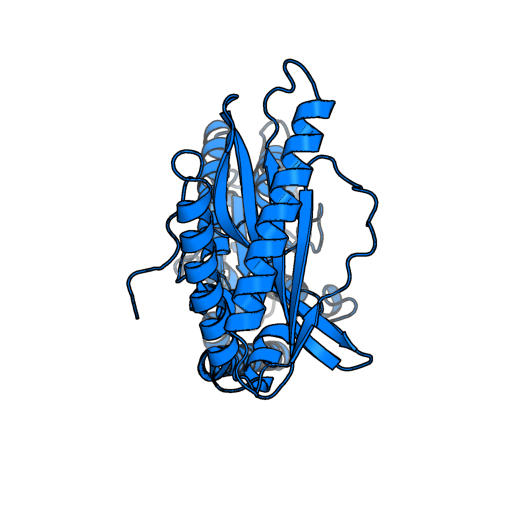0 93.44 157 GLN A O 1
ATOM 1321 N N . LYS A 1 158 ? 1.625 10.595 2.546 1.00 95.81 158 LYS A N 1
ATOM 1322 C CA . LYS A 1 158 ? 1.493 10.754 3.998 1.00 95.81 158 LYS A CA 1
ATOM 1323 C C . LYS A 1 158 ? 1.868 12.157 4.444 1.00 95.81 158 LYS A C 1
ATOM 1325 O O . LYS A 1 158 ? 1.099 12.749 5.195 1.00 95.81 158 LYS A O 1
ATOM 1330 N N . GLU A 1 159 ? 2.995 12.699 3.995 1.00 95.62 159 GLU A N 1
ATOM 1331 C CA . GLU A 1 159 ? 3.410 14.063 4.342 1.00 95.62 159 GLU A CA 1
ATOM 1332 C C . GLU A 1 159 ? 2.366 15.096 3.895 1.00 95.62 159 GLU A C 1
ATOM 1334 O O . GLU A 1 159 ? 1.887 15.889 4.709 1.00 95.62 159 GLU A O 1
ATOM 1339 N N . MET A 1 160 ? 1.940 15.018 2.631 1.00 95.19 160 MET A N 1
ATOM 1340 C CA . MET A 1 160 ? 0.934 15.912 2.055 1.00 95.19 160 MET A CA 1
ATOM 1341 C C . MET A 1 160 ? -0.400 15.839 2.811 1.00 95.19 160 MET A C 1
ATOM 1343 O O . MET A 1 160 ? -0.927 16.861 3.249 1.00 95.19 160 MET A O 1
ATOM 1347 N N . VAL A 1 161 ? -0.931 14.629 3.016 1.00 96.88 161 VAL A N 1
ATOM 1348 C CA . VAL A 1 161 ? -2.210 14.423 3.710 1.00 96.88 161 VAL A CA 1
ATOM 1349 C C . VAL A 1 161 ? -2.127 14.868 5.168 1.00 96.88 161 VAL A C 1
ATOM 1351 O O . VAL A 1 161 ? -3.072 15.479 5.665 1.00 96.88 161 VAL A O 1
ATOM 1354 N N . THR A 1 162 ? -1.007 14.612 5.849 1.00 97.31 162 THR A N 1
ATOM 1355 C CA . THR A 1 162 ? -0.815 15.049 7.238 1.00 97.31 162 THR A CA 1
ATOM 1356 C C . THR A 1 162 ? -0.846 16.572 7.328 1.00 97.31 162 THR A C 1
ATOM 1358 O O . THR A 1 162 ? -1.572 17.107 8.162 1.00 97.31 162 THR A O 1
ATOM 1361 N N . LYS A 1 163 ? -0.114 17.274 6.453 1.00 96.31 163 LYS A N 1
ATOM 1362 C CA . LYS A 1 163 ? -0.080 18.742 6.435 1.00 96.31 163 LYS A CA 1
ATOM 1363 C C . LYS A 1 163 ? -1.478 19.342 6.264 1.00 96.31 163 LYS A C 1
ATOM 1365 O O . LYS A 1 163 ? -1.879 20.189 7.055 1.00 96.31 163 LYS A O 1
ATOM 1370 N N . GLU A 1 164 ? -2.239 18.859 5.288 1.00 95.88 164 GLU A N 1
ATOM 1371 C CA . GLU A 1 164 ? -3.598 19.352 5.029 1.00 95.88 164 GLU A CA 1
ATOM 1372 C C . GLU A 1 164 ? -4.576 19.053 6.182 1.00 95.88 164 GLU A C 1
ATOM 1374 O O . GLU A 1 164 ? -5.461 19.853 6.478 1.00 95.88 164 GLU A O 1
ATOM 1379 N N . LEU A 1 165 ? -4.437 17.912 6.868 1.00 96.75 165 LEU A N 1
ATOM 1380 C CA . LEU A 1 165 ? -5.261 17.607 8.045 1.00 96.75 165 LEU A CA 1
ATOM 1381 C C . LEU A 1 165 ? -4.896 18.477 9.253 1.00 96.75 165 LEU A C 1
ATOM 1383 O O . LEU A 1 165 ? -5.797 18.899 9.981 1.00 96.75 165 LEU A O 1
ATOM 1387 N N . MET A 1 166 ? -3.612 18.805 9.438 1.00 95.00 166 MET A N 1
ATOM 1388 C CA . MET A 1 166 ? -3.183 19.742 10.481 1.00 95.00 166 MET A CA 1
ATOM 1389 C C . MET A 1 166 ? -3.804 21.130 10.285 1.00 95.00 166 MET A C 1
ATOM 1391 O O . MET A 1 166 ? -4.237 21.737 11.261 1.00 95.00 166 MET A O 1
ATOM 1395 N N . GLU A 1 167 ? -3.928 21.606 9.042 1.00 93.81 167 GLU A N 1
ATOM 1396 C CA . GLU A 1 167 ? -4.625 22.865 8.721 1.00 93.81 167 GLU A CA 1
ATOM 1397 C C . GLU A 1 167 ? -6.108 22.830 9.141 1.00 93.81 167 GLU A C 1
ATOM 1399 O O . GLU A 1 167 ? -6.673 23.853 9.529 1.00 93.81 167 GLU A O 1
ATOM 1404 N N . LYS A 1 168 ? -6.727 21.640 9.154 1.00 92.00 168 LYS A N 1
ATOM 1405 C CA . LYS A 1 168 ? -8.085 21.396 9.673 1.00 92.00 168 LYS A CA 1
ATOM 1406 C C . LYS A 1 168 ? -8.130 21.083 11.180 1.00 92.00 168 LYS A C 1
ATOM 1408 O O . LYS A 1 168 ? -9.201 20.775 11.694 1.00 92.00 168 LYS A O 1
ATOM 1413 N N . SER A 1 169 ? -7.004 21.148 11.898 1.00 93.88 169 SER A N 1
ATOM 1414 C CA . SER A 1 169 ? -6.877 20.722 13.307 1.00 93.88 169 SER A CA 1
ATOM 1415 C C . SER A 1 169 ? -7.277 19.257 13.558 1.00 93.88 169 SER A C 1
ATOM 1417 O O . SER A 1 169 ? -7.739 18.908 14.644 1.00 93.88 169 SER A O 1
ATOM 1419 N N . VAL A 1 170 ? -7.092 18.385 12.562 1.00 96.38 170 VAL A N 1
ATOM 1420 C CA . VAL A 1 170 ? -7.361 16.943 12.652 1.00 96.38 170 VAL A CA 1
ATOM 1421 C C . VAL A 1 170 ? -6.036 16.182 12.703 1.00 96.38 170 VAL A C 1
ATOM 1423 O O . VAL A 1 170 ? -5.175 16.350 11.844 1.00 96.38 170 VAL A O 1
ATOM 1426 N N . GLY A 1 171 ? -5.863 15.327 13.713 1.00 96.75 171 GLY A N 1
ATOM 1427 C CA . GLY A 1 171 ? -4.689 14.458 13.820 1.00 96.75 171 GLY A CA 1
ATOM 1428 C C . GLY A 1 171 ? -4.750 13.271 12.854 1.00 96.75 171 GLY A C 1
ATOM 1429 O O . GLY A 1 171 ? -5.835 12.771 12.547 1.00 96.75 171 GLY A O 1
ATOM 1430 N N . LEU A 1 172 ? -3.584 12.773 12.435 1.00 98.25 172 LEU A N 1
ATOM 1431 C CA . LEU A 1 172 ? -3.447 11.559 11.631 1.00 98.25 172 LEU A CA 1
ATOM 1432 C C . LEU A 1 172 ? -2.329 10.665 12.176 1.00 98.25 172 LEU A C 1
ATOM 1434 O O . LEU A 1 172 ? -1.162 11.056 12.202 1.00 98.25 172 LEU A O 1
ATOM 1438 N N . ARG A 1 173 ? -2.674 9.413 12.476 1.00 97.69 173 ARG A N 1
ATOM 1439 C CA . ARG A 1 173 ? -1.737 8.311 12.699 1.00 97.69 173 ARG A CA 1
ATOM 1440 C C . ARG A 1 173 ? -1.778 7.372 11.512 1.00 97.69 173 ARG A C 1
ATOM 1442 O O . ARG A 1 173 ? -2.829 6.845 11.167 1.00 97.69 173 ARG A O 1
ATOM 1449 N N . VAL A 1 174 ? -0.614 7.101 10.934 1.00 97.81 174 VAL A N 1
ATOM 1450 C CA . VAL A 1 174 ? -0.472 6.109 9.865 1.00 97.81 174 VAL A CA 1
ATOM 1451 C C . VAL A 1 174 ? 0.272 4.892 10.392 1.00 97.81 174 VAL A C 1
ATOM 1453 O O . VAL A 1 174 ? 1.396 5.025 10.882 1.00 97.81 174 VAL A O 1
ATOM 1456 N N . ARG A 1 175 ? -0.336 3.713 10.259 1.00 96.88 175 ARG A N 1
ATOM 1457 C CA . ARG A 1 175 ? 0.273 2.416 10.555 1.00 96.88 175 ARG A CA 1
ATOM 1458 C C . ARG A 1 175 ? 0.467 1.643 9.256 1.00 96.88 175 ARG A C 1
ATOM 1460 O O . ARG A 1 175 ? -0.497 1.252 8.613 1.00 96.88 175 ARG A O 1
ATOM 1467 N N . GLU A 1 176 ? 1.715 1.401 8.890 1.00 96.81 176 GLU A N 1
ATOM 1468 C CA . GLU A 1 176 ? 2.055 0.472 7.812 1.00 96.81 176 GLU A CA 1
ATOM 1469 C C . GLU A 1 176 ? 2.147 -0.939 8.395 1.00 96.81 176 GLU A C 1
ATOM 1471 O O . GLU A 1 176 ? 2.821 -1.149 9.407 1.00 96.81 176 GLU A O 1
ATOM 1476 N N . VAL A 1 177 ? 1.428 -1.881 7.790 1.00 96.75 177 VAL A N 1
ATOM 1477 C CA . VAL A 1 177 ? 1.442 -3.297 8.159 1.00 96.75 177 VAL A CA 1
ATOM 1478 C C . VAL A 1 177 ? 1.836 -4.096 6.931 1.00 96.75 177 VAL A C 1
ATOM 1480 O O . VAL A 1 177 ? 1.062 -4.180 5.973 1.00 96.75 177 VAL A O 1
ATOM 1483 N N . TYR A 1 178 ? 3.023 -4.692 6.978 1.00 94.69 178 TYR A N 1
ATOM 1484 C CA . TYR A 1 178 ? 3.514 -5.595 5.945 1.00 94.69 178 TYR A CA 1
ATOM 1485 C C . TYR A 1 178 ? 3.301 -7.067 6.323 1.00 94.69 178 TYR A C 1
ATOM 1487 O O . TYR A 1 178 ? 2.904 -7.385 7.449 1.00 94.69 178 TYR A O 1
ATOM 1495 N N . LEU A 1 179 ? 3.565 -7.978 5.382 1.00 92.06 179 LEU A N 1
ATOM 1496 C CA . LEU A 1 179 ? 3.404 -9.426 5.569 1.00 92.06 179 LEU A CA 1
ATOM 1497 C C . LEU A 1 179 ? 4.078 -9.933 6.857 1.00 92.06 179 LEU A C 1
ATOM 1499 O O . LEU A 1 179 ? 3.471 -10.639 7.658 1.00 92.06 179 LEU A O 1
ATOM 1503 N N . GLU A 1 180 ? 5.314 -9.516 7.108 1.00 94.62 180 GLU A N 1
ATOM 1504 C CA . GLU A 1 180 ? 6.085 -9.893 8.292 1.00 94.62 180 GLU A CA 1
ATOM 1505 C C . GLU A 1 180 ? 5.499 -9.338 9.590 1.00 94.62 180 GLU A C 1
ATOM 1507 O O . GLU A 1 180 ? 5.638 -9.953 10.648 1.00 94.62 180 GLU A O 1
ATOM 1512 N N . ASP A 1 181 ? 4.868 -8.167 9.545 1.00 97.06 181 ASP A N 1
ATOM 1513 C CA . ASP A 1 181 ? 4.257 -7.561 10.726 1.00 97.06 181 ASP A CA 1
ATOM 1514 C C . ASP A 1 181 ? 3.035 -8.360 11.166 1.00 97.06 181 ASP A C 1
ATOM 1516 O O . ASP A 1 181 ? 2.899 -8.666 12.354 1.00 97.06 181 ASP A O 1
ATOM 1520 N N . ILE A 1 182 ? 2.177 -8.744 10.214 1.00 96.38 182 ILE A N 1
ATOM 1521 C CA . ILE A 1 182 ? 0.994 -9.546 10.525 1.00 96.38 182 ILE A CA 1
ATOM 1522 C C . ILE A 1 182 ? 1.369 -10.980 10.924 1.00 96.38 182 ILE A C 1
ATOM 1524 O O . ILE A 1 182 ? 0.805 -11.497 11.885 1.00 96.38 182 ILE A O 1
ATOM 1528 N N . ILE A 1 183 ? 2.370 -11.600 10.288 1.00 96.81 183 ILE A N 1
ATOM 1529 C CA . ILE A 1 183 ? 2.886 -12.922 10.691 1.00 96.81 183 ILE A CA 1
ATOM 1530 C C . ILE A 1 183 ? 3.377 -12.880 12.144 1.00 96.81 183 ILE A C 1
ATOM 1532 O O . ILE A 1 183 ? 2.931 -13.685 12.962 1.00 96.81 183 ILE A O 1
ATOM 1536 N N . ARG A 1 184 ? 4.206 -11.890 12.507 1.00 97.00 184 ARG A N 1
ATOM 1537 C CA . ARG A 1 184 ? 4.702 -11.715 13.887 1.00 97.00 184 ARG A CA 1
ATOM 1538 C C . ARG A 1 184 ? 3.588 -11.430 14.893 1.00 97.00 184 ARG A C 1
ATOM 1540 O O . ARG A 1 184 ? 3.695 -11.813 16.060 1.00 97.00 184 ARG A O 1
ATOM 1547 N N . PHE A 1 185 ? 2.533 -10.732 14.476 1.00 96.62 185 PHE A N 1
ATOM 1548 C CA . PHE A 1 185 ? 1.346 -10.534 15.305 1.00 96.62 185 PHE A CA 1
ATOM 1549 C C . PHE A 1 185 ? 0.636 -11.868 15.580 1.00 96.62 185 PHE A C 1
ATOM 1551 O O . PHE A 1 185 ? 0.369 -12.184 16.743 1.00 96.62 185 PHE A O 1
ATOM 1558 N N . LEU A 1 186 ? 0.378 -12.656 14.531 1.00 95.88 186 LEU A N 1
ATOM 1559 C CA . LEU A 1 186 ? -0.322 -13.944 14.597 1.00 95.88 186 LEU A CA 1
ATOM 1560 C C . LEU A 1 186 ? 0.475 -15.018 15.346 1.00 95.88 186 LEU A C 1
ATOM 1562 O O . LEU A 1 186 ? -0.107 -15.841 16.052 1.00 95.88 186 LEU A O 1
ATOM 1566 N N . GLU A 1 187 ? 1.806 -14.989 15.267 1.00 95.31 187 GLU A N 1
ATOM 1567 C CA . GLU A 1 187 ? 2.694 -15.876 16.029 1.00 95.31 187 GLU A CA 1
ATOM 1568 C C . GLU A 1 187 ? 2.409 -15.842 17.525 1.00 95.31 187 GLU A C 1
ATOM 1570 O O . GLU A 1 187 ? 2.379 -16.895 18.161 1.00 95.31 187 GLU A O 1
ATOM 1575 N N . LYS A 1 188 ? 2.129 -14.648 18.051 1.00 94.00 188 LYS A N 1
ATOM 1576 C CA . LYS A 1 188 ? 1.883 -14.390 19.474 1.00 94.00 188 LYS A CA 1
ATOM 1577 C C . LYS A 1 188 ? 0.445 -14.663 19.910 1.00 94.00 188 LYS A C 1
ATOM 1579 O O . LYS A 1 188 ? 0.165 -14.593 21.106 1.00 94.00 188 LYS A O 1
ATOM 1584 N N . GLN A 1 189 ? -0.469 -14.921 18.976 1.00 93.06 189 GLN A N 1
ATOM 1585 C CA . GLN A 1 189 ? -1.857 -15.226 19.314 1.00 93.06 189 GLN A CA 1
ATOM 1586 C C . GLN A 1 189 ? -2.027 -16.716 19.608 1.00 93.06 189 GLN A C 1
ATOM 1588 O O . GLN A 1 189 ? -1.330 -17.563 19.036 1.00 93.06 189 GLN A O 1
ATOM 1593 N N . ASN A 1 190 ? -2.991 -17.023 20.480 1.00 84.56 190 ASN A N 1
ATOM 1594 C CA . ASN A 1 190 ? -3.525 -18.374 20.562 1.00 84.56 190 ASN A CA 1
ATOM 1595 C C . ASN A 1 190 ? -4.243 -18.666 19.240 1.00 84.56 190 ASN A C 1
ATOM 1597 O O . ASN A 1 190 ? -5.077 -17.868 18.810 1.00 84.56 190 ASN A O 1
ATOM 1601 N N . LYS A 1 191 ? -3.860 -19.751 18.572 1.00 78.56 191 LYS A N 1
ATOM 1602 C CA . LYS A 1 191 ? -4.356 -20.075 17.234 1.00 78.56 191 LYS A CA 1
ATOM 1603 C C . LYS A 1 191 ? -5.508 -21.050 17.405 1.00 78.56 191 LYS A C 1
ATOM 1605 O O . LYS A 1 191 ? -5.281 -22.195 17.781 1.00 78.56 191 LYS A O 1
ATOM 1610 N N . ASP A 1 192 ? -6.726 -20.569 17.181 1.00 81.69 192 ASP A N 1
ATOM 1611 C CA . ASP A 1 192 ? -7.828 -21.458 16.829 1.00 81.69 192 ASP A CA 1
ATOM 1612 C C . ASP A 1 192 ? -7.666 -21.908 15.367 1.00 81.69 192 ASP A C 1
ATOM 1614 O O . ASP A 1 192 ? -6.751 -21.450 14.675 1.00 81.69 192 ASP A O 1
ATOM 1618 N N . ASP A 1 193 ? -8.543 -22.792 14.891 1.00 85.06 193 ASP A N 1
ATOM 1619 C CA . ASP A 1 193 ? -8.451 -23.332 13.528 1.00 85.06 193 ASP A CA 1
ATOM 1620 C C . ASP A 1 193 ? -8.390 -22.212 12.469 1.00 85.06 193 ASP A C 1
ATOM 1622 O O . ASP A 1 193 ? -7.547 -22.237 11.578 1.00 85.06 193 ASP A O 1
ATOM 1626 N N . LEU A 1 194 ? -9.194 -21.150 12.626 1.00 89.81 194 LEU A N 1
ATOM 1627 C CA . LEU A 1 194 ? -9.235 -20.033 11.677 1.00 89.81 194 LEU A CA 1
ATOM 1628 C C . LEU A 1 194 ? -7.927 -19.226 11.657 1.00 89.81 194 LEU A C 1
ATOM 1630 O O . LEU A 1 194 ? -7.384 -18.945 10.585 1.00 89.81 194 LEU A O 1
ATOM 1634 N N . LEU A 1 195 ? -7.423 -18.811 12.825 1.00 91.44 195 LEU A N 1
ATOM 1635 C CA . LEU A 1 195 ? -6.162 -18.069 12.899 1.00 91.44 195 LEU A CA 1
ATOM 1636 C C . LEU A 1 195 ? -4.965 -18.937 12.507 1.00 91.44 195 LEU A C 1
ATOM 1638 O O . LEU A 1 195 ? -4.003 -18.414 11.942 1.00 91.44 195 LEU A O 1
ATOM 1642 N N . GLY A 1 196 ? -5.016 -20.237 12.802 1.00 92.62 196 GLY A N 1
ATOM 1643 C CA . GLY A 1 196 ? -4.011 -21.219 12.408 1.00 92.62 196 GLY A CA 1
ATOM 1644 C C . GLY A 1 196 ? -3.908 -21.366 10.892 1.00 92.62 196 GLY A C 1
ATOM 1645 O O . GLY A 1 196 ? -2.800 -21.289 10.348 1.00 92.62 196 GLY A O 1
ATOM 1646 N N . ASP A 1 197 ? -5.049 -21.483 10.213 1.00 91.75 197 ASP A N 1
ATOM 1647 C CA . ASP A 1 197 ? -5.125 -21.572 8.753 1.00 91.75 197 ASP A CA 1
ATOM 1648 C C . ASP A 1 197 ? -4.638 -20.280 8.095 1.00 91.75 197 ASP A C 1
ATOM 1650 O O . ASP A 1 197 ? -3.775 -20.312 7.213 1.00 91.75 197 ASP A O 1
ATOM 1654 N N . TYR A 1 198 ? -5.111 -19.124 8.573 1.00 92.88 198 TYR A N 1
ATOM 1655 C CA . TYR A 1 198 ? -4.688 -17.831 8.033 1.00 92.88 198 TYR A CA 1
ATOM 1656 C C . TYR A 1 198 ? -3.187 -17.585 8.235 1.00 92.88 198 TYR A C 1
ATOM 1658 O O . TYR A 1 198 ? -2.489 -17.161 7.314 1.00 92.88 198 TYR A O 1
ATOM 1666 N N . TYR A 1 199 ? -2.655 -17.901 9.419 1.00 94.81 199 TYR A N 1
ATOM 1667 C CA . TYR A 1 199 ? -1.221 -17.816 9.695 1.00 94.81 199 TYR A CA 1
ATOM 1668 C C . TYR A 1 199 ? -0.398 -18.725 8.773 1.00 94.81 199 TYR A C 1
ATOM 1670 O O . TYR A 1 199 ? 0.636 -18.301 8.255 1.00 94.81 199 TYR A O 1
ATOM 1678 N N . SER A 1 200 ? -0.853 -19.958 8.546 1.00 92.81 200 SER A N 1
ATOM 1679 C CA . SER A 1 200 ? -0.176 -20.910 7.660 1.00 92.81 200 SER A CA 1
ATOM 1680 C C . SER A 1 200 ? -0.177 -20.428 6.209 1.00 92.81 200 SER A C 1
ATOM 1682 O O . SER A 1 200 ? 0.872 -20.451 5.568 1.00 92.81 200 SER A O 1
ATOM 1684 N N . ALA A 1 201 ? -1.303 -19.899 5.724 1.00 90.56 201 ALA A N 1
ATOM 1685 C CA . ALA A 1 201 ? -1.401 -19.317 4.387 1.00 90.56 201 ALA A CA 1
ATOM 1686 C C . ALA A 1 201 ? -0.423 -18.144 4.192 1.00 90.56 201 ALA A C 1
ATOM 1688 O O . ALA A 1 201 ? 0.294 -18.098 3.193 1.00 90.56 201 ALA A O 1
ATOM 1689 N N . LEU A 1 202 ? -0.323 -17.236 5.170 1.00 91.25 202 LEU A N 1
ATOM 1690 C CA . LEU A 1 202 ? 0.622 -16.115 5.107 1.00 91.25 202 LEU A CA 1
ATOM 1691 C C . LEU A 1 202 ? 2.089 -16.568 5.157 1.00 91.25 202 LEU A C 1
ATOM 1693 O O . LEU A 1 202 ? 2.939 -15.952 4.514 1.00 91.25 202 LEU A O 1
ATOM 1697 N N . LYS A 1 203 ? 2.408 -17.642 5.892 1.00 92.81 203 LYS A N 1
ATOM 1698 C CA . LYS A 1 203 ? 3.760 -18.221 5.884 1.00 92.81 203 LYS A CA 1
ATOM 1699 C C . LYS A 1 203 ? 4.124 -18.817 4.532 1.00 92.81 203 LYS A C 1
ATOM 1701 O O . LYS A 1 203 ? 5.202 -18.511 4.039 1.00 92.81 203 LYS A O 1
ATOM 1706 N N . ILE A 1 204 ? 3.219 -19.577 3.918 1.00 85.62 204 ILE A N 1
ATOM 1707 C CA . ILE A 1 204 ? 3.421 -20.112 2.563 1.00 85.62 204 ILE A CA 1
ATOM 1708 C C . ILE A 1 204 ? 3.630 -18.960 1.576 1.00 85.62 204 ILE A C 1
ATOM 1710 O O . ILE A 1 204 ? 4.579 -18.975 0.799 1.00 85.62 204 ILE A O 1
ATOM 1714 N N . GLN A 1 205 ? 2.808 -17.907 1.658 1.00 83.50 205 GLN A N 1
ATOM 1715 C CA . GLN A 1 205 ? 2.984 -16.706 0.840 1.00 83.50 205 GLN A CA 1
ATOM 1716 C C . GLN A 1 205 ? 4.367 -16.067 1.046 1.00 83.50 205 GLN A C 1
ATOM 1718 O O . GLN A 1 205 ? 5.019 -15.671 0.081 1.00 83.50 205 GLN A O 1
ATOM 1723 N N . LYS A 1 206 ? 4.837 -15.968 2.295 1.00 85.31 206 LYS A N 1
ATOM 1724 C CA . LYS A 1 206 ? 6.169 -15.439 2.608 1.00 85.31 206 LYS A CA 1
ATOM 1725 C C . LYS A 1 206 ? 7.276 -16.311 2.017 1.00 85.31 206 LYS A C 1
ATOM 1727 O O . LYS A 1 206 ? 8.190 -15.766 1.408 1.00 85.31 206 LYS A O 1
ATOM 1732 N N . GLU A 1 207 ? 7.199 -17.625 2.199 1.00 83.31 207 GLU A N 1
ATOM 1733 C CA . GLU A 1 207 ? 8.179 -18.590 1.689 1.00 83.31 207 GLU A CA 1
ATOM 1734 C C . GLU A 1 207 ? 8.258 -18.537 0.162 1.00 83.31 207 GLU A C 1
ATOM 1736 O O . GLU A 1 207 ? 9.352 -18.387 -0.380 1.00 83.31 207 GLU A O 1
ATOM 1741 N N . ASN A 1 208 ? 7.111 -18.542 -0.523 1.00 74.38 208 ASN A N 1
ATOM 1742 C CA . ASN A 1 208 ? 7.040 -18.408 -1.978 1.00 74.38 208 ASN A CA 1
ATOM 1743 C C . ASN A 1 208 ? 7.660 -17.093 -2.450 1.00 74.38 208 ASN A C 1
ATOM 1745 O O . ASN A 1 208 ? 8.489 -17.087 -3.359 1.00 74.38 208 ASN A O 1
ATOM 1749 N N . ARG A 1 209 ? 7.314 -15.977 -1.801 1.00 75.94 209 ARG A N 1
ATOM 1750 C CA . ARG A 1 209 ? 7.851 -14.655 -2.137 1.00 75.94 209 ARG A CA 1
ATOM 1751 C C . ARG A 1 209 ? 9.365 -14.588 -1.926 1.00 75.94 209 ARG A C 1
ATOM 1753 O O . ARG A 1 209 ? 10.070 -14.082 -2.792 1.00 75.94 209 ARG A O 1
ATOM 1760 N N . ASP A 1 210 ? 9.875 -15.081 -0.800 1.00 77.00 210 ASP A N 1
ATOM 1761 C CA . ASP A 1 210 ? 11.310 -15.064 -0.493 1.00 77.00 210 ASP A CA 1
ATOM 1762 C C . ASP A 1 210 ? 12.096 -15.992 -1.431 1.00 77.00 210 ASP A C 1
ATOM 1764 O O . ASP A 1 210 ? 13.171 -15.621 -1.912 1.00 77.00 210 ASP A O 1
ATOM 1768 N N . TYR A 1 211 ? 11.545 -17.166 -1.748 1.00 73.38 211 TYR A N 1
ATOM 1769 C CA . TYR A 1 211 ? 12.118 -18.083 -2.729 1.00 73.38 211 TYR A CA 1
ATOM 1770 C C . TYR A 1 211 ? 12.190 -17.428 -4.108 1.00 73.38 211 TYR A C 1
ATOM 1772 O O . TYR A 1 211 ? 13.259 -17.406 -4.724 1.00 73.38 211 TYR A O 1
ATOM 1780 N N . ALA A 1 212 ? 11.079 -16.836 -4.552 1.00 69.69 212 ALA A N 1
ATOM 1781 C CA . ALA A 1 212 ? 10.980 -16.186 -5.846 1.00 69.69 212 ALA A CA 1
ATOM 1782 C C . ALA A 1 212 ? 11.946 -15.000 -5.945 1.00 69.69 212 ALA A C 1
ATOM 1784 O O . ALA A 1 212 ? 12.664 -14.893 -6.930 1.00 69.69 212 ALA A O 1
ATOM 1785 N N . LEU A 1 213 ? 12.064 -14.160 -4.911 1.00 70.62 213 LEU A N 1
ATOM 1786 C CA . LEU A 1 213 ? 13.050 -13.072 -4.876 1.00 70.62 213 LEU A CA 1
ATOM 1787 C C . LEU A 1 213 ? 14.486 -13.593 -4.995 1.00 70.62 213 LEU A C 1
ATOM 1789 O O . LEU A 1 213 ? 15.251 -13.069 -5.803 1.00 70.62 213 LEU A O 1
ATOM 1793 N N . THR A 1 214 ? 14.823 -14.646 -4.246 1.00 72.44 214 THR A N 1
ATOM 1794 C CA . THR A 1 214 ? 16.173 -15.233 -4.218 1.00 72.44 214 THR A CA 1
ATOM 1795 C C . THR A 1 214 ? 16.583 -15.824 -5.570 1.00 72.44 214 THR A C 1
ATOM 1797 O O . THR A 1 214 ? 17.720 -15.642 -5.994 1.00 72.44 214 THR A O 1
ATOM 1800 N N . HIS A 1 215 ? 15.659 -16.487 -6.271 1.00 70.62 215 HIS A N 1
ATOM 1801 C CA . HIS A 1 215 ? 15.955 -17.243 -7.498 1.00 70.62 215 HIS A CA 1
ATOM 1802 C C . HIS A 1 215 ? 15.474 -16.548 -8.782 1.00 70.62 215 HIS A C 1
ATOM 1804 O O . HIS A 1 215 ? 15.708 -17.049 -9.883 1.00 70.62 215 HIS A O 1
ATOM 1810 N N . SER A 1 216 ? 14.844 -15.372 -8.665 1.00 66.81 216 SER A N 1
ATOM 1811 C CA . SER A 1 216 ? 14.221 -14.611 -9.765 1.00 66.81 216 SER A CA 1
ATOM 1812 C C . SER A 1 216 ? 15.138 -14.294 -10.945 1.00 66.81 216 SER A C 1
ATOM 1814 O O . SER A 1 216 ? 14.637 -13.959 -12.014 1.00 66.81 216 SER A O 1
ATOM 1816 N N . LEU A 1 217 ? 16.461 -14.342 -10.766 1.00 68.31 217 LEU A N 1
ATOM 1817 C CA . LEU A 1 217 ? 17.448 -14.069 -11.814 1.00 68.31 217 LEU A CA 1
ATOM 1818 C C . LEU A 1 217 ? 18.043 -15.326 -12.444 1.00 68.31 217 LEU A C 1
ATOM 1820 O O . LEU A 1 217 ? 18.618 -15.242 -13.533 1.00 68.31 217 LEU A O 1
ATOM 1824 N N . GLU A 1 218 ? 17.938 -16.458 -11.759 1.00 69.62 218 GLU A N 1
ATOM 1825 C CA . GLU A 1 218 ? 18.589 -17.713 -12.131 1.00 69.62 218 GLU A CA 1
ATOM 1826 C C . GLU A 1 218 ? 17.628 -18.627 -12.879 1.00 69.62 218 GLU A C 1
ATOM 1828 O O . GLU A 1 218 ? 18.002 -19.205 -13.900 1.00 69.62 218 GLU A O 1
ATOM 1833 N N . ASP A 1 219 ? 16.379 -18.680 -12.424 1.00 67.69 219 ASP A N 1
ATOM 1834 C CA . ASP A 1 219 ? 15.344 -19.533 -12.979 1.00 67.69 219 ASP A CA 1
ATOM 1835 C C . ASP A 1 219 ? 14.146 -18.711 -13.473 1.00 67.69 219 ASP A C 1
ATOM 1837 O O . ASP A 1 219 ? 13.667 -17.768 -12.837 1.00 67.69 219 ASP A O 1
ATOM 1841 N N . THR A 1 220 ? 13.665 -19.088 -14.654 1.00 63.56 220 THR A N 1
ATOM 1842 C CA . THR A 1 220 ? 12.549 -18.415 -15.314 1.00 63.56 220 THR A CA 1
ATOM 1843 C C . THR A 1 220 ? 11.227 -18.757 -14.628 1.00 63.56 220 THR A C 1
ATOM 1845 O O . THR A 1 220 ? 10.359 -17.894 -14.569 1.00 63.56 220 THR A O 1
ATOM 1848 N N . GLU A 1 221 ? 11.078 -19.959 -14.061 1.00 63.88 221 GLU A N 1
ATOM 1849 C CA . GLU A 1 221 ? 9.875 -20.363 -13.319 1.00 63.88 221 GLU A CA 1
ATOM 1850 C C . GLU A 1 221 ? 9.751 -19.633 -11.980 1.00 63.88 221 GLU A C 1
ATOM 1852 O O . GLU A 1 221 ? 8.696 -19.095 -11.659 1.00 63.88 221 GLU A O 1
ATOM 1857 N N . SER A 1 222 ? 10.852 -19.475 -11.255 1.00 62.53 222 SER A N 1
ATOM 1858 C CA . SER A 1 222 ? 10.917 -18.638 -10.051 1.00 62.53 222 SER A CA 1
ATOM 1859 C C . SER A 1 222 ? 10.649 -17.160 -10.356 1.00 62.53 222 SER A C 1
ATOM 1861 O O . SER A 1 222 ? 9.953 -16.472 -9.606 1.00 62.53 222 SER A O 1
ATOM 1863 N N . CYS A 1 223 ? 11.142 -16.672 -11.499 1.00 60.16 223 CYS A N 1
ATOM 1864 C CA . CYS A 1 223 ? 10.747 -15.371 -12.026 1.00 60.16 223 CYS A CA 1
ATOM 1865 C C . CYS A 1 223 ? 9.242 -15.333 -12.329 1.00 60.16 223 CYS A C 1
ATOM 1867 O O . CYS A 1 223 ? 8.595 -14.356 -11.971 1.00 60.16 223 CYS A O 1
ATOM 1869 N N . TYR A 1 224 ? 8.658 -16.399 -12.896 1.00 58.62 224 TYR A N 1
ATOM 1870 C CA . TYR A 1 224 ? 7.211 -16.505 -13.121 1.00 58.62 224 TYR A CA 1
ATOM 1871 C C . TYR A 1 224 ? 6.402 -16.472 -11.850 1.00 58.62 224 TYR A C 1
ATOM 1873 O O . TYR A 1 224 ? 5.430 -15.739 -11.816 1.00 58.62 224 TYR A O 1
ATOM 1881 N N . ILE A 1 225 ? 6.796 -17.180 -10.801 1.00 55.75 225 ILE A N 1
ATOM 1882 C CA . ILE A 1 225 ? 6.085 -17.137 -9.521 1.00 55.75 225 ILE A CA 1
ATOM 1883 C C . ILE A 1 225 ? 6.123 -15.707 -8.958 1.00 55.75 225 ILE A C 1
ATOM 1885 O O . ILE A 1 225 ? 5.091 -15.176 -8.558 1.00 55.75 225 ILE A O 1
ATOM 1889 N N . ALA A 1 226 ? 7.263 -15.010 -9.062 1.00 53.34 226 ALA A N 1
ATOM 1890 C CA . ALA A 1 226 ? 7.328 -13.579 -8.756 1.00 53.34 226 ALA A CA 1
ATOM 1891 C C . ALA A 1 226 ? 6.494 -12.692 -9.714 1.00 53.34 226 ALA A C 1
ATOM 1893 O O . ALA A 1 226 ? 6.165 -11.562 -9.349 1.00 53.34 226 ALA A O 1
ATOM 1894 N N . LEU A 1 227 ? 6.184 -13.142 -10.940 1.00 49.91 227 LEU A N 1
ATOM 1895 C CA . LEU A 1 227 ? 5.377 -12.421 -11.944 1.00 49.91 227 LEU A CA 1
ATOM 1896 C C . LEU A 1 227 ? 3.869 -12.730 -11.838 1.00 49.91 227 LEU A C 1
ATOM 1898 O O . LEU A 1 227 ? 3.077 -11.874 -12.222 1.00 49.91 227 LEU A O 1
ATOM 1902 N N . ASP A 1 228 ? 3.487 -13.918 -11.359 1.00 43.78 228 ASP A N 1
ATOM 1903 C CA . ASP A 1 228 ? 2.153 -14.533 -11.491 1.00 43.78 228 ASP A CA 1
ATOM 1904 C C . ASP A 1 228 ? 1.391 -14.646 -10.157 1.00 43.78 228 ASP A C 1
ATOM 1906 O O . ASP A 1 228 ? 0.166 -14.750 -10.170 1.00 43.78 228 ASP A O 1
ATOM 1910 N N . ASP A 1 229 ? 2.053 -14.480 -8.997 1.00 44.72 229 ASP A N 1
ATOM 1911 C CA . ASP A 1 229 ? 1.385 -14.377 -7.674 1.00 44.72 229 ASP A CA 1
ATOM 1912 C C . ASP A 1 229 ? 0.397 -13.192 -7.568 1.00 44.72 229 ASP A C 1
ATOM 1914 O O . ASP A 1 229 ? -0.295 -12.996 -6.563 1.00 44.72 229 ASP A O 1
ATOM 1918 N N . ALA A 1 230 ? 0.273 -12.406 -8.635 1.00 41.25 230 ALA A N 1
ATOM 1919 C CA . ALA A 1 230 ? -0.860 -11.551 -8.881 1.00 41.25 230 ALA A CA 1
ATOM 1920 C C . ALA A 1 230 ? -1.705 -12.098 -10.033 1.00 41.25 230 ALA A C 1
ATOM 1922 O O . ALA A 1 230 ? -1.387 -11.883 -11.201 1.00 41.25 230 ALA A O 1
ATOM 1923 N N . HIS A 1 231 ? -2.876 -12.650 -9.707 1.00 36.66 231 HIS A N 1
ATOM 1924 C CA . HIS A 1 231 ? -4.040 -12.597 -10.590 1.00 36.66 231 HIS A CA 1
ATOM 1925 C C . HIS A 1 231 ? -4.330 -11.134 -11.001 1.00 36.66 231 HIS A C 1
ATOM 1927 O O . HIS A 1 231 ? -5.224 -10.485 -10.461 1.00 36.66 231 HIS A O 1
ATOM 1933 N N . GLY A 1 232 ? -3.564 -10.602 -11.957 1.00 39.44 232 GLY A N 1
ATOM 1934 C CA . GLY A 1 232 ? -3.807 -9.320 -12.610 1.00 39.44 232 GLY A CA 1
ATOM 1935 C C . GLY A 1 232 ? -2.819 -8.174 -12.372 1.00 39.44 232 GLY A C 1
ATOM 1936 O O . GLY A 1 232 ? -3.135 -7.075 -12.824 1.00 39.44 232 GLY A O 1
ATOM 1937 N N . SER A 1 233 ? -1.643 -8.349 -11.758 1.00 43.28 233 SER A N 1
ATOM 1938 C CA . SER A 1 233 ? -0.625 -7.280 -11.788 1.00 43.28 233 SER A CA 1
ATOM 1939 C C . SER A 1 233 ? 0.773 -7.801 -12.129 1.00 43.28 233 SER A C 1
ATOM 1941 O O . SER A 1 233 ? 1.522 -8.279 -11.288 1.00 43.28 233 SER A O 1
ATOM 1943 N N . ASN A 1 234 ? 1.165 -7.596 -13.392 1.00 49.81 234 ASN A N 1
ATOM 1944 C CA . ASN A 1 234 ? 2.517 -7.787 -13.943 1.00 49.81 234 ASN A CA 1
ATOM 1945 C C . ASN A 1 234 ? 3.628 -7.000 -13.198 1.00 49.81 234 ASN A C 1
ATOM 1947 O O . ASN A 1 234 ? 4.752 -6.917 -13.685 1.00 49.81 234 ASN A O 1
ATOM 1951 N N . GLU A 1 235 ? 3.327 -6.347 -12.076 1.00 49.94 235 GLU A N 1
ATOM 1952 C CA . GLU A 1 235 ? 4.169 -5.357 -11.409 1.00 49.94 235 GLU A CA 1
ATOM 1953 C C . GLU A 1 235 ? 5.364 -5.999 -10.695 1.00 49.94 235 GLU A C 1
ATOM 1955 O O . GLU A 1 235 ? 6.457 -5.436 -10.727 1.00 49.94 235 GLU A O 1
ATOM 1960 N N . SER A 1 236 ? 5.187 -7.185 -10.100 1.00 49.72 236 SER A N 1
ATOM 1961 C CA . SER A 1 236 ? 6.125 -7.697 -9.097 1.00 49.72 236 SER A CA 1
ATOM 1962 C C . SER A 1 236 ? 7.477 -8.143 -9.626 1.00 49.72 236 SER A C 1
ATOM 1964 O O . SER A 1 236 ? 8.488 -7.524 -9.289 1.00 49.72 236 SER A O 1
ATOM 1966 N N . ALA A 1 237 ? 7.549 -9.137 -10.503 1.00 53.16 237 ALA A N 1
ATOM 1967 C CA . ALA A 1 237 ? 8.848 -9.462 -11.090 1.00 53.16 237 ALA A CA 1
ATOM 1968 C C . ALA A 1 237 ? 9.271 -8.539 -12.233 1.00 53.16 237 ALA A C 1
ATOM 1970 O O . ALA A 1 237 ? 10.464 -8.478 -12.522 1.00 53.16 237 ALA A O 1
ATOM 1971 N N . CYS A 1 238 ? 8.369 -7.737 -12.820 1.00 57.75 238 CYS A N 1
ATOM 1972 C CA . CYS A 1 238 ? 8.831 -6.630 -13.658 1.00 57.75 238 CYS A CA 1
ATOM 1973 C C . CYS A 1 238 ? 9.650 -5.650 -12.819 1.00 57.75 238 CYS A C 1
ATOM 1975 O O . CYS A 1 238 ? 10.703 -5.227 -13.279 1.00 57.75 238 CYS A O 1
ATOM 1977 N N . ALA A 1 239 ? 9.233 -5.338 -11.589 1.00 60.22 239 ALA A N 1
ATOM 1978 C CA . ALA A 1 239 ? 10.011 -4.492 -10.696 1.00 60.22 239 ALA A CA 1
ATOM 1979 C C . ALA A 1 239 ? 11.335 -5.143 -10.277 1.00 60.22 239 ALA A C 1
ATOM 1981 O O . ALA A 1 239 ? 12.350 -4.461 -10.325 1.00 60.22 239 ALA A O 1
ATOM 1982 N N . VAL A 1 240 ? 11.367 -6.445 -9.964 1.00 64.75 240 VAL A N 1
ATOM 1983 C CA . VAL A 1 240 ? 12.623 -7.145 -9.620 1.00 64.75 240 VAL A CA 1
ATOM 1984 C C . VAL A 1 240 ? 13.617 -7.118 -10.784 1.00 64.75 240 VAL A C 1
ATOM 1986 O O . VAL A 1 240 ? 14.774 -6.740 -10.603 1.00 64.75 240 VAL A O 1
ATOM 1989 N N . LEU A 1 241 ? 13.188 -7.462 -12.002 1.00 68.38 241 LEU A N 1
ATOM 1990 C CA . LEU A 1 241 ? 14.058 -7.384 -13.181 1.00 68.38 241 LEU A CA 1
ATOM 1991 C C . LEU A 1 241 ? 14.495 -5.948 -13.460 1.00 68.38 241 LEU A C 1
ATOM 1993 O O . LEU A 1 241 ? 15.649 -5.699 -13.792 1.00 68.38 241 LEU A O 1
ATOM 1997 N N . PHE A 1 242 ? 13.593 -4.991 -13.285 1.00 68.50 242 PHE A N 1
ATOM 1998 C CA . PHE A 1 242 ? 13.871 -3.583 -13.515 1.00 68.50 242 PHE A CA 1
ATOM 1999 C C . PHE A 1 242 ? 14.859 -2.991 -12.509 1.00 68.50 242 PHE A C 1
ATOM 2001 O O . PHE A 1 242 ? 15.783 -2.297 -12.924 1.00 68.50 242 PHE A O 1
ATOM 2008 N N . GLU A 1 243 ? 14.711 -3.284 -11.216 1.00 69.06 243 GLU A N 1
ATOM 2009 C CA . GLU A 1 243 ? 15.691 -2.925 -10.182 1.00 69.06 243 GLU A CA 1
ATOM 2010 C C . GLU A 1 243 ? 17.044 -3.567 -10.493 1.00 69.06 243 GLU A C 1
ATOM 2012 O O . GLU A 1 243 ? 18.078 -2.924 -10.361 1.00 69.06 243 GLU A O 1
ATOM 2017 N N . ASN A 1 244 ? 17.059 -4.785 -11.034 1.00 70.56 244 ASN A N 1
ATOM 2018 C CA . ASN A 1 244 ? 18.300 -5.396 -11.500 1.00 70.56 244 ASN A CA 1
ATOM 2019 C C . ASN A 1 244 ? 18.903 -4.707 -12.732 1.00 70.56 244 ASN A C 1
ATOM 2021 O O . ASN A 1 244 ? 20.126 -4.709 -12.883 1.00 70.56 244 ASN A O 1
ATOM 2025 N N . ILE A 1 245 ? 18.090 -4.133 -13.622 1.00 70.06 245 ILE A N 1
ATOM 2026 C CA . ILE A 1 245 ? 18.551 -3.426 -14.827 1.00 70.06 245 ILE A CA 1
ATOM 2027 C C . ILE A 1 245 ? 19.062 -2.020 -14.494 1.00 70.06 245 ILE A C 1
ATOM 2029 O O . ILE A 1 245 ? 20.147 -1.653 -14.941 1.00 70.06 245 ILE A O 1
ATOM 2033 N N . PHE A 1 246 ? 18.299 -1.250 -13.722 1.00 67.44 246 PHE A N 1
ATOM 2034 C CA . PHE A 1 246 ? 18.526 0.184 -13.502 1.00 67.44 246 PHE A CA 1
ATOM 2035 C C . PHE A 1 246 ? 18.939 0.524 -12.063 1.00 67.44 246 PHE A C 1
ATOM 2037 O O . PHE A 1 246 ? 19.208 1.676 -11.746 1.00 67.44 246 PHE A O 1
ATOM 2044 N N . GLY A 1 247 ? 19.015 -0.454 -11.170 1.00 63.47 247 GLY A N 1
ATOM 2045 C CA . GLY A 1 247 ? 19.356 -0.238 -9.769 1.00 63.47 247 GLY A CA 1
ATOM 2046 C C . GLY A 1 247 ? 18.154 0.064 -8.878 1.00 63.47 247 GLY A C 1
ATOM 2047 O O . GLY A 1 247 ? 17.079 0.485 -9.327 1.00 63.47 247 GLY A O 1
ATOM 2048 N N . GLU A 1 248 ? 18.360 -0.142 -7.579 1.00 57.75 248 GLU A N 1
ATOM 2049 C CA . GLU A 1 248 ? 17.380 0.172 -6.544 1.00 57.75 248 GLU A CA 1
ATOM 2050 C C . GLU A 1 248 ? 17.031 1.665 -6.561 1.00 57.75 248 GLU A C 1
ATOM 2052 O O . GLU A 1 248 ? 17.866 2.527 -6.838 1.00 57.75 248 GLU A O 1
ATOM 2057 N N . ASN A 1 249 ? 15.791 2.001 -6.206 1.00 53.00 249 ASN A N 1
ATOM 2058 C CA . ASN A 1 249 ? 15.350 3.387 -6.028 1.00 53.00 249 ASN A CA 1
ATOM 2059 C C . ASN A 1 249 ? 15.389 4.284 -7.278 1.00 53.00 249 ASN A C 1
ATOM 2061 O O . ASN A 1 249 ? 15.139 5.490 -7.169 1.00 53.00 249 ASN A O 1
ATOM 2065 N N . CYS A 1 250 ? 15.561 3.742 -8.478 1.00 51.66 250 CYS A N 1
ATOM 2066 C CA . CYS A 1 250 ? 15.260 4.488 -9.694 1.00 51.66 250 CYS A CA 1
ATOM 2067 C C . CYS A 1 250 ? 13.797 4.977 -9.675 1.00 51.66 250 CYS A C 1
ATOM 2069 O O . CYS A 1 250 ? 12.893 4.209 -9.364 1.00 51.66 250 CYS A O 1
ATOM 2071 N N . ASN A 1 251 ? 13.544 6.272 -9.914 1.00 46.94 251 ASN A N 1
ATOM 2072 C CA . ASN A 1 251 ? 12.178 6.812 -10.011 1.00 46.94 251 ASN A CA 1
ATOM 2073 C C . ASN A 1 251 ? 11.405 6.022 -11.070 1.00 46.94 251 ASN A C 1
ATOM 2075 O O . ASN A 1 251 ? 11.753 6.068 -12.254 1.00 46.94 251 ASN A O 1
ATOM 2079 N N . PHE A 1 252 ? 10.390 5.291 -10.625 1.00 54.66 252 PHE A N 1
ATOM 2080 C CA . PHE A 1 252 ? 9.458 4.613 -11.502 1.00 54.66 252 PHE A CA 1
ATOM 2081 C C . PHE A 1 252 ? 8.362 5.600 -11.872 1.00 54.66 252 PHE A C 1
ATOM 2083 O O . PHE A 1 252 ? 7.711 6.154 -10.987 1.00 54.66 252 PHE A O 1
ATOM 2090 N N . ASN A 1 253 ? 8.104 5.761 -13.165 1.00 48.66 253 ASN A N 1
ATOM 2091 C CA . ASN A 1 253 ? 6.849 6.349 -13.611 1.00 48.66 253 ASN A CA 1
ATOM 2092 C C . ASN A 1 253 ? 5.854 5.198 -13.805 1.00 48.66 253 ASN A C 1
ATOM 2094 O O . ASN A 1 253 ? 5.686 4.697 -14.920 1.00 48.66 253 ASN A O 1
ATOM 2098 N N . TYR A 1 254 ? 5.205 4.739 -12.731 1.00 48.28 254 TYR A N 1
ATOM 2099 C CA . TYR A 1 254 ? 3.983 3.945 -12.887 1.00 48.28 254 TYR A CA 1
ATOM 2100 C C . TYR A 1 254 ? 2.878 4.904 -13.325 1.00 48.28 254 TYR A C 1
ATOM 2102 O O . TYR A 1 254 ? 2.078 5.383 -12.527 1.00 48.28 254 TYR A O 1
ATOM 2110 N N . ASN A 1 255 ? 2.851 5.233 -14.616 1.00 43.03 255 ASN A N 1
ATOM 2111 C CA . ASN A 1 255 ? 1.659 5.846 -15.186 1.00 43.03 255 ASN A CA 1
ATOM 2112 C C . ASN A 1 255 ? 0.502 4.841 -15.078 1.00 43.03 255 ASN A C 1
ATOM 2114 O O . ASN A 1 255 ? 0.749 3.640 -14.980 1.00 43.03 255 ASN A O 1
ATOM 2118 N N . TYR A 1 256 ? -0.729 5.363 -15.129 1.00 35.44 256 TYR A N 1
ATOM 2119 C CA . TYR A 1 256 ? -2.085 4.777 -14.995 1.00 35.44 256 TYR A CA 1
ATOM 2120 C C . TYR A 1 256 ? -2.344 3.325 -15.497 1.00 35.44 256 TYR A C 1
ATOM 2122 O O . TYR A 1 256 ? -3.441 2.806 -15.345 1.00 35.44 256 TYR A O 1
ATOM 2130 N N . GLN A 1 257 ? -1.368 2.665 -16.119 1.00 44.59 257 GLN A N 1
ATOM 2131 C CA . GLN A 1 257 ? -1.403 1.316 -16.685 1.00 44.59 257 GLN A CA 1
ATOM 2132 C C . GLN A 1 257 ? -0.449 0.311 -16.010 1.00 44.59 257 GLN A C 1
ATOM 2134 O O . GLN A 1 257 ? -0.321 -0.798 -16.518 1.00 44.59 257 GLN A O 1
ATOM 2139 N N . HIS A 1 258 ? 0.184 0.655 -14.879 1.00 49.91 258 HIS A N 1
ATOM 2140 C CA . HIS A 1 258 ? 0.877 -0.315 -14.013 1.00 49.91 258 HIS A CA 1
ATOM 2141 C C . HIS A 1 258 ? 2.171 -0.934 -14.592 1.00 49.91 258 HIS A C 1
ATOM 2143 O O . HIS A 1 258 ? 2.491 -2.090 -14.331 1.00 49.91 258 HIS A O 1
ATOM 2149 N N . TRP A 1 259 ? 2.932 -0.190 -15.406 1.00 55.91 259 TRP A N 1
ATOM 2150 C CA . TRP A 1 259 ? 4.171 -0.696 -16.025 1.00 55.91 259 TRP A CA 1
ATOM 2151 C C . TRP A 1 259 ? 5.420 -0.127 -15.353 1.00 55.91 259 TRP A C 1
ATOM 2153 O O . TRP A 1 259 ? 5.525 1.086 -15.163 1.00 55.91 259 TRP A O 1
ATOM 2163 N N . ALA A 1 260 ? 6.407 -0.990 -15.086 1.00 64.69 260 ALA A N 1
ATOM 2164 C CA . ALA A 1 260 ? 7.743 -0.551 -14.703 1.00 64.69 260 ALA A CA 1
ATOM 2165 C C . ALA A 1 260 ? 8.370 0.201 -15.886 1.00 64.69 260 ALA A C 1
ATOM 2167 O O . ALA A 1 260 ? 8.595 -0.383 -16.955 1.00 64.69 260 ALA A O 1
ATOM 2168 N N . SER A 1 261 ? 8.592 1.509 -15.720 1.00 71.44 261 SER A N 1
ATOM 2169 C CA . SER A 1 261 ? 9.103 2.359 -16.791 1.00 71.44 261 SER A CA 1
ATOM 2170 C C . SER A 1 261 ? 10.182 3.342 -16.346 1.00 71.44 261 SER A C 1
ATOM 2172 O O . SER A 1 261 ? 10.132 3.871 -15.232 1.00 71.44 261 SER A O 1
ATOM 2174 N N . ARG A 1 262 ? 11.175 3.558 -17.219 1.00 76.12 262 ARG A N 1
ATOM 2175 C CA . ARG A 1 262 ? 12.284 4.509 -17.038 1.00 76.12 262 ARG A CA 1
ATOM 2176 C C . ARG A 1 262 ? 12.436 5.325 -18.305 1.00 76.12 262 ARG A C 1
ATOM 2178 O O . ARG A 1 262 ? 12.550 4.743 -19.380 1.00 76.12 262 ARG A O 1
ATOM 2185 N N . ASP A 1 263 ? 12.505 6.643 -18.186 1.00 79.88 263 ASP A N 1
ATOM 2186 C CA . ASP A 1 263 ? 13.062 7.456 -19.271 1.00 79.88 263 ASP A CA 1
ATOM 2187 C C . ASP A 1 263 ? 14.527 7.050 -19.481 1.00 79.88 263 ASP A C 1
ATOM 2189 O O . ASP A 1 263 ? 15.145 6.565 -18.549 1.00 79.88 263 ASP A O 1
ATOM 2193 N N . LEU A 1 264 ? 15.096 7.209 -20.669 1.00 80.56 264 LEU A N 1
ATOM 2194 C CA . LEU A 1 264 ? 16.507 6.908 -20.972 1.00 80.56 264 LEU A CA 1
ATOM 2195 C C . LEU A 1 264 ? 17.289 8.145 -21.385 1.00 80.56 264 LEU A C 1
ATOM 2197 O O . LEU A 1 264 ? 18.506 8.226 -21.229 1.00 80.56 264 LEU A O 1
ATOM 2201 N N . PHE A 1 265 ? 16.591 9.072 -22.017 1.00 85.44 265 PHE A N 1
ATOM 2202 C CA . PHE A 1 265 ? 17.099 10.356 -22.440 1.00 85.44 265 PHE A CA 1
ATOM 2203 C C . PHE A 1 265 ? 15.913 11.225 -22.837 1.00 85.44 265 PHE A C 1
ATOM 2205 O O . PHE A 1 265 ? 14.809 10.741 -23.123 1.00 85.44 265 PHE A O 1
ATOM 2212 N N . VAL A 1 266 ? 16.166 12.525 -22.852 1.00 85.69 266 VAL A N 1
ATOM 2213 C CA . VAL A 1 266 ? 15.221 13.542 -23.291 1.00 85.69 266 VAL A CA 1
ATOM 2214 C C . VAL A 1 266 ? 15.860 14.304 -24.434 1.00 85.69 266 VAL A C 1
ATOM 2216 O O . VAL A 1 266 ? 16.991 14.761 -24.309 1.00 85.69 266 VAL A O 1
ATOM 2219 N N . ILE A 1 267 ? 15.137 14.452 -25.538 1.00 83.88 267 ILE A N 1
ATOM 2220 C CA . ILE A 1 267 ? 15.510 15.378 -26.605 1.00 83.88 267 ILE A CA 1
ATOM 2221 C C . ILE A 1 267 ? 14.774 16.684 -26.344 1.00 83.88 267 ILE A C 1
ATOM 2223 O O . ILE A 1 267 ? 13.548 16.691 -26.210 1.00 83.88 267 ILE A O 1
ATOM 2227 N N . THR A 1 268 ? 15.529 17.773 -26.243 1.00 80.81 268 THR A N 1
ATOM 2228 C CA . THR A 1 268 ? 14.988 19.122 -26.108 1.00 80.81 268 THR A CA 1
ATOM 2229 C C . THR A 1 268 ? 15.175 19.853 -27.427 1.00 80.81 268 THR A C 1
ATOM 2231 O O . THR A 1 268 ? 16.302 20.040 -27.887 1.00 80.81 268 THR A O 1
ATOM 2234 N N . ASP A 1 269 ? 14.068 20.244 -28.056 1.00 73.94 269 ASP A N 1
ATOM 2235 C CA . ASP A 1 269 ? 14.135 21.030 -29.286 1.00 73.94 269 ASP A CA 1
ATOM 2236 C C . ASP A 1 269 ? 14.454 22.510 -29.003 1.00 73.94 269 ASP A C 1
ATOM 2238 O O . ASP A 1 269 ? 14.503 22.966 -27.858 1.00 73.94 269 ASP A O 1
ATOM 2242 N N . LYS A 1 270 ? 14.658 23.293 -30.069 1.00 72.69 270 LYS A N 1
ATOM 2243 C CA . LYS A 1 270 ? 14.968 24.733 -29.976 1.00 72.69 270 LYS A CA 1
ATOM 2244 C C . LYS A 1 270 ? 13.896 25.553 -29.245 1.00 72.69 270 LYS A C 1
ATOM 2246 O O . LYS A 1 270 ? 14.198 26.641 -28.770 1.00 72.69 270 LYS A O 1
ATOM 2251 N N . ASN A 1 271 ? 12.672 25.038 -29.158 1.00 70.25 271 ASN A N 1
ATOM 2252 C CA . ASN A 1 271 ? 11.542 25.675 -28.489 1.00 70.25 271 ASN A CA 1
ATOM 2253 C C . ASN A 1 271 ? 11.362 25.155 -27.052 1.00 70.25 271 ASN A C 1
ATOM 2255 O O . ASN A 1 271 ? 10.313 25.372 -26.452 1.00 70.25 271 ASN A O 1
ATOM 2259 N N . LEU A 1 272 ? 12.364 24.461 -26.498 1.00 73.12 272 LEU A N 1
ATOM 2260 C CA . LEU A 1 272 ? 12.348 23.851 -25.165 1.00 73.12 272 LEU A CA 1
ATOM 2261 C C . LEU A 1 272 ? 11.277 22.764 -24.982 1.00 73.12 272 LEU A C 1
ATOM 2263 O O . LEU A 1 272 ? 10.994 22.360 -23.848 1.00 73.12 272 LEU A O 1
ATOM 2267 N N . ASN A 1 273 ? 10.707 22.243 -26.073 1.00 73.56 273 ASN A N 1
ATOM 2268 C CA . ASN A 1 273 ? 9.818 21.094 -25.977 1.00 73.56 273 ASN A CA 1
ATOM 2269 C C . ASN A 1 273 ? 10.635 19.852 -25.655 1.00 73.56 273 ASN A C 1
ATOM 2271 O O . ASN A 1 273 ? 11.679 19.612 -26.264 1.00 73.56 273 ASN A O 1
ATOM 2275 N N . LYS A 1 274 ? 10.116 19.034 -24.741 1.00 78.06 274 LYS A N 1
ATOM 2276 C CA . LYS A 1 274 ? 10.784 17.820 -24.279 1.00 78.06 274 LYS A CA 1
ATOM 2277 C C . LYS A 1 274 ? 10.116 16.581 -24.855 1.00 78.06 274 LYS A C 1
ATOM 2279 O O . LYS A 1 274 ? 8.931 16.328 -24.607 1.00 78.06 274 LYS A O 1
ATOM 2284 N N . THR A 1 275 ? 10.906 15.794 -25.573 1.00 80.50 275 THR A N 1
ATOM 2285 C CA . THR A 1 275 ? 10.550 14.456 -26.041 1.00 80.50 275 THR A CA 1
ATOM 2286 C C . THR A 1 275 ? 11.314 13.428 -25.212 1.00 80.50 275 THR A C 1
ATOM 2288 O O . THR A 1 275 ? 12.535 13.326 -25.291 1.00 80.50 275 THR A O 1
ATOM 2291 N N . TYR A 1 276 ? 10.589 12.665 -24.409 1.00 84.69 276 TYR A N 1
ATOM 2292 C CA . TYR A 1 276 ? 11.096 11.611 -23.545 1.00 84.69 276 TYR A CA 1
ATOM 2293 C C . TYR A 1 276 ? 11.101 10.283 -24.296 1.00 84.69 276 TYR A C 1
ATOM 2295 O O . TYR A 1 276 ? 10.145 9.953 -25.000 1.00 84.69 276 TYR A O 1
ATOM 2303 N N . TYR A 1 277 ? 12.164 9.507 -24.121 1.00 85.81 277 TYR A N 1
ATOM 2304 C CA . TYR A 1 277 ? 12.257 8.147 -24.641 1.00 85.81 277 TYR A CA 1
ATOM 2305 C C . TYR A 1 277 ? 12.331 7.190 -23.466 1.00 85.81 277 TYR A C 1
ATOM 2307 O O . TYR A 1 277 ? 13.290 7.217 -22.704 1.00 85.81 277 TYR A O 1
ATOM 2315 N N . THR A 1 278 ? 11.306 6.365 -23.315 1.00 81.50 278 THR A N 1
ATOM 2316 C CA . THR A 1 278 ? 11.018 5.603 -22.104 1.00 81.50 278 THR A CA 1
ATOM 2317 C C . THR A 1 278 ? 11.034 4.112 -22.404 1.00 81.50 278 THR A C 1
ATOM 2319 O O . THR A 1 278 ? 10.340 3.659 -23.318 1.00 81.50 278 THR A O 1
ATOM 2322 N N . PHE A 1 279 ? 11.768 3.328 -21.615 1.00 81.38 279 PHE A N 1
ATOM 2323 C CA . PHE A 1 279 ? 11.571 1.885 -21.574 1.00 81.38 279 PHE A CA 1
ATOM 2324 C C . PHE A 1 279 ? 10.409 1.501 -20.687 1.00 81.38 279 PHE A C 1
ATOM 2326 O O . PHE A 1 279 ? 10.235 2.046 -19.602 1.00 81.38 279 PHE A O 1
ATOM 2333 N N . ARG A 1 280 ? 9.658 0.504 -21.144 1.00 77.75 280 ARG A N 1
ATOM 2334 C CA . ARG A 1 280 ? 8.595 -0.175 -20.409 1.00 77.75 280 ARG A CA 1
ATOM 2335 C C . ARG A 1 280 ? 8.845 -1.669 -20.441 1.00 77.75 280 ARG A C 1
ATOM 2337 O O . ARG A 1 280 ? 9.068 -2.217 -21.518 1.00 77.75 280 ARG A O 1
ATOM 2344 N N . PHE A 1 281 ? 8.786 -2.311 -19.283 1.00 73.69 281 PHE A N 1
ATOM 2345 C CA . PHE A 1 281 ? 8.974 -3.754 -19.156 1.00 73.69 281 PHE A CA 1
ATOM 2346 C C . PHE A 1 281 ? 7.653 -4.420 -18.842 1.00 73.69 281 PHE A C 1
ATOM 2348 O O . PHE A 1 281 ? 6.845 -3.900 -18.073 1.00 73.69 281 PHE A O 1
ATOM 2355 N N . GLN A 1 282 ? 7.435 -5.564 -19.473 1.00 69.88 282 GLN A N 1
ATOM 2356 C CA . GLN A 1 282 ? 6.237 -6.353 -19.269 1.00 69.88 282 GLN A CA 1
ATOM 2357 C C . GLN A 1 282 ? 6.527 -7.830 -19.492 1.00 69.88 282 GLN A C 1
ATOM 2359 O O . GLN A 1 282 ? 7.288 -8.212 -20.384 1.00 69.88 282 GLN A O 1
ATOM 2364 N N . TRP A 1 283 ? 5.821 -8.659 -18.740 1.00 69.75 283 TRP A N 1
ATOM 2365 C CA . TRP A 1 283 ? 5.600 -10.043 -19.104 1.00 69.75 283 TRP A CA 1
ATOM 2366 C C . TRP A 1 283 ? 4.383 -10.113 -20.022 1.00 69.75 283 TRP A C 1
ATOM 2368 O O . TRP A 1 283 ? 3.295 -9.672 -19.647 1.00 69.75 283 TRP A O 1
ATOM 2378 N N . CYS A 1 284 ? 4.541 -10.592 -21.256 1.00 69.94 284 CYS A N 1
ATOM 2379 C CA . CYS A 1 284 ? 3.401 -10.640 -22.167 1.00 69.94 284 CYS A CA 1
ATOM 2380 C C . CYS A 1 284 ? 3.426 -11.833 -23.117 1.00 69.94 284 CYS A C 1
ATOM 2382 O O . CYS A 1 284 ? 4.465 -12.392 -23.474 1.00 69.94 284 CYS A O 1
ATOM 2384 N N . LYS A 1 285 ? 2.220 -12.227 -23.519 1.00 71.56 285 LYS A N 1
ATOM 2385 C CA . LYS A 1 285 ? 1.979 -13.324 -24.444 1.00 71.56 285 LYS A CA 1
ATOM 2386 C C . LYS A 1 285 ? 2.499 -12.952 -25.833 1.00 71.56 285 LYS A C 1
ATOM 2388 O O . LYS A 1 285 ? 2.089 -11.929 -26.378 1.00 71.56 285 LYS A O 1
ATOM 2393 N N . TYR A 1 286 ? 3.368 -13.782 -26.405 1.00 73.38 286 TYR A N 1
ATOM 2394 C CA . TYR A 1 286 ? 3.911 -13.579 -27.757 1.00 73.38 286 TYR A CA 1
ATOM 2395 C C . TYR A 1 286 ? 3.363 -14.590 -28.771 1.00 73.38 286 TYR A C 1
ATOM 2397 O O . TYR A 1 286 ? 3.329 -14.312 -29.967 1.00 73.38 286 TYR A O 1
ATOM 2405 N N . GLU A 1 287 ? 2.889 -15.745 -28.298 1.00 72.31 287 GLU A N 1
ATOM 2406 C CA . GLU A 1 287 ? 2.215 -16.778 -29.087 1.00 72.31 287 GLU A CA 1
ATOM 2407 C C . GLU A 1 287 ? 1.111 -17.448 -28.253 1.00 72.31 287 GLU A C 1
ATOM 2409 O O . GLU A 1 287 ? 0.982 -17.242 -27.042 1.00 72.31 287 GLU A O 1
ATOM 2414 N N . ARG A 1 288 ? 0.262 -18.266 -28.885 1.00 74.56 288 ARG A N 1
ATOM 2415 C CA . ARG A 1 288 ? -0.797 -18.995 -28.174 1.00 74.56 288 ARG A CA 1
ATOM 2416 C C . ARG A 1 288 ? -0.187 -19.887 -27.082 1.00 74.56 288 ARG A C 1
ATOM 2418 O O . ARG A 1 288 ? 0.514 -20.840 -27.378 1.00 74.56 288 ARG A O 1
ATOM 2425 N N . GLY A 1 289 ? -0.494 -19.564 -25.826 1.00 69.81 289 GLY A N 1
ATOM 2426 C CA . GLY A 1 289 ? -0.006 -20.280 -24.644 1.00 69.81 289 GLY A CA 1
ATOM 2427 C C . GLY A 1 289 ? 1.447 -19.986 -24.264 1.00 69.81 289 GLY A C 1
ATOM 2428 O O . GLY A 1 289 ? 1.923 -20.577 -23.307 1.00 69.81 289 GLY A O 1
ATOM 2429 N N . ARG A 1 290 ? 2.147 -19.086 -24.972 1.00 72.12 290 ARG A N 1
ATOM 2430 C CA . ARG A 1 290 ? 3.554 -18.776 -24.702 1.00 72.12 290 ARG A CA 1
ATOM 2431 C C . ARG A 1 290 ? 3.744 -17.315 -24.326 1.00 72.12 290 ARG A C 1
ATOM 2433 O O . ARG A 1 290 ? 3.237 -16.413 -25.000 1.00 72.12 290 ARG A O 1
ATOM 2440 N N . TRP A 1 291 ? 4.512 -17.107 -23.271 1.00 72.50 291 TRP A N 1
ATOM 2441 C CA . TRP A 1 291 ? 4.807 -15.805 -22.699 1.00 72.50 291 TRP A CA 1
ATOM 2442 C C . TRP A 1 291 ? 6.314 -15.582 -22.664 1.00 72.50 291 TRP A C 1
ATOM 2444 O O . TRP A 1 291 ? 7.078 -16.544 -22.612 1.00 72.50 291 TRP A O 1
ATOM 2454 N N . ALA A 1 292 ? 6.728 -14.325 -22.763 1.00 73.06 292 ALA A N 1
ATOM 2455 C CA . ALA A 1 292 ? 8.129 -13.931 -22.744 1.00 73.06 292 ALA A CA 1
ATOM 2456 C C . ALA A 1 292 ? 8.280 -12.565 -22.063 1.00 73.06 292 ALA A C 1
ATOM 2458 O O . ALA A 1 292 ? 7.330 -11.761 -22.089 1.00 73.06 292 ALA A O 1
ATOM 2459 N N . PRO A 1 293 ? 9.468 -12.259 -21.514 1.00 73.75 293 PRO A N 1
ATOM 2460 C CA . PRO A 1 293 ? 9.755 -10.921 -21.066 1.00 73.75 293 PRO A CA 1
ATOM 2461 C C . PRO A 1 293 ? 9.882 -10.069 -22.320 1.00 73.75 293 PRO A C 1
ATOM 2463 O O . PRO A 1 293 ? 10.492 -10.462 -23.323 1.00 73.75 293 PRO A O 1
ATOM 2466 N N . ALA A 1 294 ? 9.265 -8.901 -22.274 1.00 75.06 294 ALA A N 1
ATOM 2467 C CA . ALA A 1 294 ? 9.330 -7.944 -23.349 1.00 75.06 294 ALA A CA 1
ATOM 2468 C C . ALA A 1 294 ? 9.674 -6.570 -22.804 1.00 75.06 294 ALA A C 1
ATOM 2470 O O . ALA A 1 294 ? 9.172 -6.150 -21.758 1.00 75.06 294 ALA A O 1
ATOM 2471 N N . PHE A 1 295 ? 10.476 -5.841 -23.567 1.00 78.81 295 PHE A N 1
ATOM 2472 C CA . PHE A 1 295 ? 10.640 -4.414 -23.356 1.00 78.81 295 PHE A CA 1
ATOM 2473 C C . PHE A 1 295 ? 10.083 -3.641 -24.544 1.00 78.81 295 PHE A C 1
ATOM 2475 O O . PHE A 1 295 ? 10.100 -4.095 -25.692 1.00 78.81 295 PHE A O 1
ATOM 2482 N N . GLN A 1 296 ? 9.552 -2.466 -24.249 1.00 81.75 296 GLN A N 1
ATOM 2483 C CA . GLN A 1 296 ? 9.042 -1.512 -25.217 1.00 81.75 296 GLN A CA 1
ATOM 2484 C C . GLN A 1 296 ? 9.846 -0.230 -25.098 1.00 81.75 296 GLN A C 1
ATOM 2486 O O . GLN A 1 296 ? 10.012 0.278 -23.992 1.00 81.75 296 GLN A O 1
ATOM 2491 N N . LEU A 1 297 ? 10.284 0.317 -26.229 1.00 84.81 297 LEU A N 1
ATOM 2492 C CA . LEU A 1 297 ? 10.762 1.694 -26.294 1.00 84.81 297 LEU A CA 1
ATOM 2493 C C . LEU A 1 297 ? 9.605 2.570 -26.753 1.00 84.81 297 LEU A C 1
ATOM 2495 O O . LEU A 1 297 ? 9.049 2.363 -27.838 1.00 84.81 297 LEU A O 1
ATOM 2499 N N . GLN A 1 298 ? 9.246 3.544 -25.933 1.00 84.00 298 GLN A N 1
ATOM 2500 C CA . GLN A 1 298 ? 8.146 4.451 -26.197 1.00 84.00 298 GLN A CA 1
ATOM 2501 C C . GLN A 1 298 ? 8.627 5.896 -26.176 1.00 84.00 298 GLN A C 1
ATOM 2503 O O . GLN A 1 298 ? 9.412 6.289 -25.325 1.00 84.00 298 GLN A O 1
ATOM 2508 N N . GLN A 1 299 ? 8.145 6.684 -27.124 1.00 83.94 299 GLN A N 1
ATOM 2509 C CA . GLN A 1 299 ? 8.361 8.118 -27.192 1.00 83.94 299 GLN A CA 1
ATOM 2510 C C . GLN A 1 299 ? 7.162 8.823 -26.551 1.00 83.94 299 GLN A C 1
ATOM 2512 O O . GLN A 1 299 ? 6.020 8.535 -26.914 1.00 83.94 299 GLN A O 1
ATOM 2517 N N . TYR A 1 300 ? 7.420 9.752 -25.637 1.00 78.56 300 TYR A N 1
ATOM 2518 C CA . TYR A 1 300 ? 6.439 10.628 -24.999 1.00 78.56 300 TYR A CA 1
ATOM 2519 C C . TYR A 1 300 ? 6.804 12.083 -25.245 1.00 78.56 300 TYR A C 1
ATOM 2521 O O . TYR A 1 300 ? 7.968 12.448 -25.128 1.00 78.56 300 TYR A O 1
ATOM 2529 N N . ARG A 1 301 ? 5.831 12.942 -25.538 1.00 71.75 301 ARG A N 1
ATOM 2530 C CA . ARG A 1 301 ? 6.066 14.385 -25.641 1.00 71.75 301 ARG A CA 1
ATOM 2531 C C . ARG A 1 301 ? 5.238 15.112 -24.592 1.00 71.75 301 ARG A C 1
ATOM 2533 O O . ARG A 1 301 ? 4.038 14.890 -24.500 1.00 71.75 301 ARG A O 1
ATOM 2540 N N . SER A 1 302 ? 5.888 15.958 -23.794 1.00 63.69 302 SER A N 1
ATOM 2541 C CA . SER A 1 302 ? 5.198 16.888 -22.896 1.00 63.69 302 SER A CA 1
ATOM 2542 C C . SER A 1 302 ? 5.084 18.225 -23.620 1.00 63.69 302 SER A C 1
ATOM 2544 O O . SER A 1 302 ? 6.068 18.952 -23.749 1.00 63.69 302 SER A O 1
ATOM 2546 N N . GLU A 1 303 ? 3.902 18.519 -24.155 1.00 61.75 303 GLU A N 1
ATOM 2547 C CA . GLU A 1 303 ? 3.626 19.774 -24.856 1.00 61.75 303 GLU A CA 1
ATOM 2548 C C . GLU A 1 303 ? 3.141 20.810 -23.832 1.00 61.75 303 GLU A C 1
ATOM 2550 O O . GLU A 1 303 ? 2.043 20.682 -23.295 1.00 61.75 303 GLU A O 1
ATOM 2555 N N . LYS A 1 304 ? 3.975 21.808 -23.503 1.00 48.72 304 LYS A N 1
ATOM 2556 C CA . LYS A 1 304 ? 3.579 22.889 -22.578 1.00 48.72 304 LYS A CA 1
ATOM 2557 C C . LYS A 1 304 ? 3.021 24.129 -23.269 1.00 48.72 304 LYS A C 1
ATOM 2559 O O . LYS A 1 304 ? 2.269 24.852 -22.637 1.00 48.72 304 LYS A O 1
ATOM 2564 N N . ASP A 1 305 ? 3.325 24.345 -24.542 1.00 47.75 305 ASP A N 1
ATOM 2565 C CA . ASP A 1 305 ? 2.786 25.471 -25.298 1.00 47.75 305 ASP A CA 1
ATOM 2566 C C . ASP A 1 305 ? 2.888 25.162 -26.787 1.00 47.75 305 ASP A C 1
ATOM 2568 O O . ASP A 1 305 ? 3.976 25.143 -27.361 1.00 47.75 305 ASP A O 1
ATOM 2572 N N . ILE A 1 306 ? 1.754 24.933 -27.449 1.00 51.00 306 ILE A N 1
ATOM 2573 C CA . ILE A 1 306 ? 1.730 24.839 -28.910 1.00 51.00 306 ILE A CA 1
ATOM 2574 C C . ILE A 1 306 ? 1.623 26.255 -29.493 1.00 51.00 306 ILE A C 1
ATOM 2576 O O . ILE A 1 306 ? 0.684 26.602 -30.214 1.00 51.00 306 ILE A O 1
ATOM 2580 N N . GLY A 1 307 ? 2.592 27.093 -29.140 1.00 52.84 307 GLY A N 1
ATOM 2581 C CA . GLY A 1 307 ? 2.822 28.377 -29.775 1.00 52.84 307 GLY A CA 1
ATOM 2582 C C . GLY A 1 307 ? 3.477 28.148 -31.133 1.00 52.84 307 GLY A C 1
ATOM 2583 O O . GLY A 1 307 ? 4.664 27.856 -31.215 1.00 52.84 307 GLY A O 1
ATOM 2584 N N . THR A 1 308 ? 2.686 28.302 -32.197 1.00 53.06 308 THR A N 1
ATOM 2585 C CA . THR A 1 308 ? 3.070 28.353 -33.623 1.00 53.06 308 THR A CA 1
ATOM 2586 C C . THR A 1 308 ? 3.602 27.058 -34.279 1.00 53.06 308 THR A C 1
ATOM 2588 O O . THR A 1 308 ? 4.759 26.680 -34.159 1.00 53.06 308 THR A O 1
ATOM 2591 N N . ASN A 1 309 ? 2.724 26.457 -35.101 1.00 66.19 309 ASN A N 1
ATOM 2592 C CA . ASN A 1 309 ? 2.928 25.374 -36.084 1.00 66.19 309 ASN A CA 1
ATOM 2593 C C . ASN A 1 309 ? 2.941 23.907 -35.580 1.00 66.19 309 ASN A C 1
ATOM 2595 O O . ASN A 1 309 ? 3.956 23.210 -35.611 1.00 66.19 309 ASN A O 1
ATOM 2599 N N . LYS A 1 310 ? 1.744 23.411 -35.219 1.00 66.69 310 LYS A N 1
ATOM 2600 C CA . LYS A 1 310 ? 1.443 22.004 -34.863 1.00 66.69 310 LYS A CA 1
ATOM 2601 C C . LYS A 1 310 ? 1.974 20.975 -35.864 1.00 66.69 310 LYS A C 1
ATOM 2603 O O . LYS A 1 310 ? 2.409 19.898 -35.466 1.00 66.69 310 LYS A O 1
ATOM 2608 N N . GLU A 1 311 ? 1.923 21.292 -37.153 1.00 69.94 311 GLU A N 1
ATOM 2609 C CA . GLU A 1 311 ? 2.261 20.357 -38.225 1.00 69.94 311 GLU A CA 1
ATOM 2610 C C . GLU A 1 311 ? 3.772 20.114 -38.303 1.00 69.94 311 GLU A C 1
ATOM 2612 O O . GLU A 1 311 ? 4.216 18.967 -38.332 1.00 69.94 311 GLU A O 1
ATOM 2617 N N . GLN A 1 312 ? 4.576 21.175 -38.200 1.00 70.06 312 GLN A N 1
ATOM 2618 C CA . GLN A 1 312 ? 6.034 21.053 -38.139 1.00 70.06 312 GLN A CA 1
ATOM 2619 C C . GLN A 1 312 ? 6.496 20.301 -36.881 1.00 70.06 312 GLN A C 1
ATOM 2621 O O . GLN A 1 312 ? 7.403 19.470 -36.941 1.00 70.06 312 GLN A O 1
ATOM 2626 N N . VAL A 1 313 ? 5.857 20.571 -35.740 1.00 66.56 313 VAL A N 1
ATOM 2627 C CA . VAL A 1 313 ? 6.129 19.902 -34.458 1.00 66.56 313 VAL A CA 1
ATOM 2628 C C . VAL A 1 313 ? 5.858 18.398 -34.561 1.00 66.56 313 VAL A C 1
ATOM 2630 O O . VAL A 1 313 ? 6.699 17.589 -34.149 1.00 66.56 313 VAL A O 1
ATOM 2633 N N . LEU A 1 314 ? 4.727 18.019 -35.162 1.00 70.50 314 LEU A N 1
ATOM 2634 C CA . LEU A 1 314 ? 4.362 16.628 -35.423 1.00 70.50 314 LEU A CA 1
ATOM 2635 C C . LEU A 1 314 ? 5.333 15.959 -36.405 1.00 70.50 314 LEU A C 1
ATOM 2637 O O . LEU A 1 314 ? 5.770 14.833 -36.167 1.00 70.50 314 LEU A O 1
ATOM 2641 N N . GLN A 1 315 ? 5.724 16.655 -37.474 1.00 72.50 315 GLN A N 1
ATOM 2642 C CA . GLN A 1 315 ? 6.664 16.123 -38.458 1.00 72.50 315 GLN A CA 1
ATOM 2643 C C . GLN A 1 315 ? 8.051 15.871 -37.851 1.00 72.50 315 GLN A C 1
ATOM 2645 O O . GLN A 1 315 ? 8.650 14.823 -38.101 1.00 72.50 315 GLN A O 1
ATOM 2650 N N . ASN A 1 316 ? 8.539 16.782 -37.003 1.00 71.69 316 ASN A N 1
ATOM 2651 C CA . ASN A 1 316 ? 9.789 16.598 -36.263 1.00 71.69 316 ASN A CA 1
ATOM 2652 C C . ASN A 1 316 ? 9.703 15.374 -35.343 1.00 71.69 316 ASN A C 1
ATOM 2654 O O . ASN A 1 316 ? 10.582 14.516 -35.391 1.00 71.69 316 ASN A O 1
ATOM 2658 N N . LYS A 1 317 ? 8.597 15.228 -34.599 1.00 71.75 317 LYS A N 1
ATOM 2659 C CA . LYS A 1 317 ? 8.353 14.064 -33.731 1.00 71.75 317 LYS A CA 1
ATOM 2660 C C . LYS A 1 317 ? 8.431 12.747 -34.507 1.00 71.75 317 LYS A C 1
ATOM 2662 O O . LYS A 1 317 ? 9.101 11.812 -34.068 1.00 71.75 317 LYS A O 1
ATOM 2667 N N . ILE A 1 318 ? 7.775 12.682 -35.668 1.00 72.62 318 ILE A N 1
ATOM 2668 C CA . ILE A 1 318 ? 7.766 11.499 -36.542 1.00 72.62 318 ILE A CA 1
ATOM 2669 C C . ILE A 1 318 ? 9.171 11.200 -37.081 1.00 72.62 318 ILE A C 1
ATOM 2671 O O . ILE A 1 318 ? 9.580 10.038 -37.127 1.00 72.62 318 ILE A O 1
ATOM 2675 N N . ASN A 1 319 ? 9.919 12.224 -37.490 1.00 76.31 319 ASN A N 1
ATOM 2676 C CA . ASN A 1 319 ? 11.274 12.057 -38.014 1.00 76.31 319 ASN A CA 1
ATOM 2677 C C . ASN A 1 319 ? 12.248 11.571 -36.929 1.00 76.31 319 ASN A C 1
ATOM 2679 O O . ASN A 1 319 ? 13.039 10.656 -37.179 1.00 76.31 319 ASN A O 1
ATOM 2683 N N . GLU A 1 320 ? 12.152 12.118 -35.716 1.00 76.94 320 GLU A N 1
ATOM 2684 C CA . GLU A 1 320 ? 12.913 11.648 -34.556 1.00 76.94 320 GLU A CA 1
ATOM 2685 C C . GLU A 1 320 ? 12.551 10.196 -34.219 1.00 76.94 320 GLU A C 1
ATOM 2687 O O . GLU A 1 320 ? 13.438 9.353 -34.113 1.00 76.94 320 GLU A O 1
ATOM 2692 N N . ALA A 1 321 ? 11.258 9.861 -34.159 1.00 77.12 321 ALA A N 1
ATOM 2693 C CA . ALA A 1 321 ? 10.783 8.502 -33.900 1.00 77.12 321 ALA A CA 1
ATOM 2694 C C . ALA A 1 321 ? 11.346 7.487 -34.909 1.00 77.12 321 ALA A C 1
ATOM 2696 O O . ALA A 1 321 ? 11.838 6.428 -34.513 1.00 77.12 321 ALA A O 1
ATOM 2697 N N . LYS A 1 322 ? 11.329 7.818 -36.210 1.00 80.44 322 LYS A N 1
ATOM 2698 C CA . LYS A 1 322 ? 11.927 6.989 -37.273 1.00 80.44 322 LYS A CA 1
ATOM 2699 C C . LYS A 1 322 ? 13.434 6.817 -37.080 1.00 80.44 322 LYS A C 1
ATOM 2701 O O . LYS A 1 322 ? 13.938 5.703 -37.200 1.00 80.44 322 LYS A O 1
ATOM 2706 N N . THR A 1 323 ? 14.135 7.900 -36.753 1.00 84.56 323 THR A N 1
ATOM 2707 C CA . THR A 1 323 ? 15.588 7.891 -36.530 1.00 84.56 323 THR A CA 1
ATOM 2708 C C . THR A 1 323 ? 15.961 7.011 -35.339 1.00 84.56 323 THR A C 1
ATOM 2710 O O . THR A 1 323 ? 16.793 6.113 -35.471 1.00 84.56 323 THR A O 1
ATOM 2713 N N . ILE A 1 324 ? 15.307 7.206 -34.192 1.00 86.50 324 ILE A N 1
ATOM 2714 C CA . ILE A 1 324 ? 15.564 6.436 -32.969 1.00 86.50 324 ILE A CA 1
ATOM 2715 C C . ILE A 1 324 ? 15.197 4.963 -33.156 1.00 86.50 324 ILE A C 1
ATOM 2717 O O . ILE A 1 324 ? 15.943 4.085 -32.716 1.00 86.50 324 ILE A O 1
ATOM 2721 N N . LYS A 1 325 ? 14.097 4.672 -33.859 1.00 85.06 325 LYS A N 1
ATOM 2722 C CA . LYS A 1 325 ? 13.726 3.301 -34.223 1.00 85.06 325 LYS A CA 1
ATOM 2723 C C . LYS A 1 325 ? 14.819 2.628 -35.062 1.00 85.06 325 LYS A C 1
ATOM 2725 O O . LYS A 1 325 ? 15.260 1.543 -34.701 1.00 85.06 325 LYS A O 1
ATOM 2730 N N . ALA A 1 326 ? 15.311 3.287 -36.112 1.00 85.69 326 ALA A N 1
ATOM 2731 C CA . ALA A 1 326 ? 16.354 2.734 -36.978 1.00 85.69 326 ALA A CA 1
ATOM 2732 C C . ALA A 1 326 ? 17.686 2.502 -36.237 1.00 85.69 326 ALA A C 1
ATOM 2734 O O . ALA A 1 326 ? 18.338 1.475 -36.436 1.00 85.69 326 ALA A O 1
ATOM 2735 N N . ILE A 1 327 ? 18.085 3.425 -35.352 1.00 88.56 327 ILE A N 1
ATOM 2736 C CA . ILE A 1 327 ? 19.256 3.245 -34.475 1.00 88.56 327 ILE A CA 1
ATOM 2737 C C . ILE A 1 327 ? 19.059 2.011 -33.589 1.00 88.56 327 ILE A C 1
ATOM 2739 O O . ILE A 1 327 ? 19.940 1.155 -33.516 1.00 88.56 327 ILE A O 1
ATOM 2743 N N . SER A 1 328 ? 17.889 1.897 -32.962 1.00 87.50 328 SER A N 1
ATOM 2744 C CA . SER A 1 328 ? 17.553 0.790 -32.067 1.00 87.50 328 SER A CA 1
ATOM 2745 C C . SER A 1 328 ? 17.602 -0.565 -32.779 1.00 87.50 328 SER A C 1
ATOM 2747 O O . SER A 1 328 ? 18.236 -1.496 -32.287 1.00 87.50 328 SER A O 1
ATOM 2749 N N . GLU A 1 329 ? 16.994 -0.668 -33.963 1.00 85.38 329 GLU A N 1
ATOM 2750 C CA . GLU A 1 329 ? 17.011 -1.879 -34.795 1.00 85.38 329 GLU A CA 1
ATOM 2751 C C . GLU A 1 329 ? 18.440 -2.269 -35.204 1.00 85.38 329 GLU A C 1
ATOM 2753 O O . GLU A 1 329 ? 18.799 -3.445 -35.144 1.00 85.38 329 GLU A O 1
ATOM 2758 N N . ASN A 1 330 ? 19.286 -1.291 -35.547 1.00 87.44 330 ASN A N 1
ATOM 2759 C CA . ASN A 1 330 ? 20.687 -1.529 -35.898 1.00 87.44 330 ASN A CA 1
ATOM 2760 C C . ASN A 1 330 ? 21.507 -2.048 -34.706 1.00 87.44 330 ASN A C 1
ATOM 2762 O O . ASN A 1 330 ? 22.266 -3.009 -34.848 1.00 87.44 330 ASN A O 1
ATOM 2766 N N . ILE A 1 331 ? 21.346 -1.433 -33.530 1.00 88.69 331 ILE A N 1
ATOM 2767 C CA . ILE A 1 331 ? 22.016 -1.876 -32.301 1.00 88.69 331 ILE A CA 1
ATOM 2768 C C . ILE A 1 331 ? 21.596 -3.304 -31.974 1.00 88.69 331 ILE A C 1
ATOM 2770 O O . ILE A 1 331 ? 22.459 -4.139 -31.714 1.00 88.69 331 ILE A O 1
ATOM 2774 N N . ILE A 1 332 ? 20.296 -3.595 -32.030 1.00 83.88 332 ILE A N 1
ATOM 2775 C CA . ILE A 1 332 ? 19.772 -4.934 -31.773 1.00 83.88 332 ILE A CA 1
ATOM 2776 C C . ILE A 1 332 ? 20.371 -5.940 -32.746 1.00 83.88 332 ILE A C 1
ATOM 2778 O O . ILE A 1 332 ? 20.930 -6.932 -32.294 1.00 83.88 332 ILE A O 1
ATOM 2782 N N . ALA A 1 333 ? 20.343 -5.665 -34.052 1.00 82.69 333 ALA A N 1
ATOM 2783 C CA . ALA A 1 333 ? 20.910 -6.556 -35.063 1.00 82.69 333 ALA A CA 1
ATOM 2784 C C . ALA A 1 333 ? 22.395 -6.878 -34.809 1.00 82.69 333 ALA A C 1
ATOM 2786 O O . ALA A 1 333 ? 22.823 -8.007 -35.025 1.00 82.69 333 ALA A O 1
ATOM 2787 N N . LYS A 1 334 ? 23.168 -5.909 -34.298 1.00 84.88 334 LYS A N 1
ATOM 2788 C CA . LYS A 1 334 ? 24.574 -6.093 -33.891 1.00 84.88 334 LYS A CA 1
ATOM 2789 C C . LYS A 1 334 ? 24.743 -6.790 -32.543 1.00 84.88 334 LYS A C 1
ATOM 2791 O O . LYS A 1 334 ? 25.827 -7.284 -32.247 1.00 84.88 334 LYS A O 1
ATOM 2796 N N . MET A 1 335 ? 23.731 -6.729 -31.684 1.00 79.31 335 MET A N 1
ATOM 2797 C CA . MET A 1 335 ? 23.766 -7.325 -30.357 1.00 79.31 335 MET A CA 1
ATOM 2798 C C . MET A 1 335 ? 23.410 -8.798 -30.363 1.00 79.31 335 MET A C 1
ATOM 2800 O O . MET A 1 335 ? 23.886 -9.452 -29.451 1.00 79.31 335 MET A O 1
ATOM 2804 N N . ILE A 1 336 ? 22.618 -9.296 -31.322 1.00 66.31 336 ILE A N 1
ATOM 2805 C CA . ILE A 1 336 ? 22.171 -10.698 -31.389 1.00 66.31 336 ILE A CA 1
ATOM 2806 C C . ILE A 1 336 ? 23.380 -11.654 -31.402 1.00 66.31 336 ILE A C 1
ATOM 2808 O O . ILE A 1 336 ? 24.071 -11.734 -32.420 1.00 66.31 336 ILE A O 1
ATOM 2812 N N . PRO A 1 337 ? 23.598 -12.466 -30.349 1.00 55.50 337 PRO A N 1
ATOM 2813 C CA . PRO A 1 337 ? 24.291 -13.739 -30.444 1.00 55.50 337 PRO A CA 1
ATOM 2814 C C . PRO A 1 337 ? 23.219 -14.855 -30.485 1.00 55.50 337 PRO A C 1
ATOM 2816 O O . PRO A 1 337 ? 22.057 -14.635 -30.149 1.00 55.50 337 PRO A O 1
ATOM 2819 N N . THR A 1 338 ? 23.590 -16.064 -30.894 1.00 49.75 338 THR A N 1
ATOM 2820 C CA . THR A 1 338 ? 22.745 -17.204 -31.330 1.00 49.75 338 THR A CA 1
ATOM 2821 C C . THR A 1 338 ? 21.600 -17.715 -30.423 1.00 49.75 338 THR A C 1
ATOM 2823 O O . THR A 1 338 ? 20.936 -18.664 -30.827 1.00 49.75 338 THR A O 1
ATOM 2826 N N . ASN A 1 339 ? 21.313 -17.115 -29.258 1.00 47.66 339 ASN A N 1
ATOM 2827 C CA . ASN A 1 339 ? 20.411 -17.679 -28.233 1.00 47.66 339 ASN A CA 1
ATOM 2828 C C . ASN A 1 339 ? 19.288 -16.729 -27.748 1.00 47.66 339 ASN A C 1
ATOM 2830 O O . ASN A 1 339 ? 18.702 -16.970 -26.698 1.00 47.66 339 ASN A O 1
ATOM 2834 N N . VAL A 1 340 ? 19.001 -15.627 -28.453 1.00 52.59 340 VAL A N 1
ATOM 2835 C CA . VAL A 1 340 ? 17.870 -14.729 -28.135 1.00 52.59 340 VAL A CA 1
ATOM 2836 C C . VAL A 1 340 ? 16.999 -14.586 -29.376 1.00 52.59 340 VAL A C 1
ATOM 2838 O O . VAL A 1 340 ? 17.397 -13.942 -30.350 1.00 52.59 340 VAL A O 1
ATOM 2841 N N . VAL A 1 341 ? 15.793 -15.152 -29.359 1.00 55.34 341 VAL A N 1
ATOM 2842 C CA . VAL A 1 341 ? 14.827 -14.949 -30.442 1.00 55.34 341 VAL A CA 1
ATOM 2843 C C . VAL A 1 341 ? 14.114 -13.624 -30.209 1.00 55.34 341 VAL A C 1
ATOM 2845 O O . VAL A 1 341 ? 13.193 -13.513 -29.399 1.00 55.34 341 VAL A O 1
ATOM 2848 N N . ILE A 1 342 ? 14.554 -12.613 -30.954 1.00 59.75 342 ILE A N 1
ATOM 2849 C CA . ILE A 1 342 ? 13.943 -11.288 -30.976 1.00 59.75 342 ILE A CA 1
ATOM 2850 C C . ILE A 1 342 ? 12.783 -11.299 -31.956 1.00 59.75 342 ILE A C 1
ATOM 2852 O O . ILE A 1 342 ? 12.959 -11.497 -33.159 1.00 59.75 342 ILE A O 1
ATOM 2856 N N . ARG A 1 343 ? 11.581 -11.041 -31.445 1.00 59.81 343 ARG A N 1
ATOM 2857 C CA . ARG A 1 343 ? 10.422 -10.753 -32.292 1.00 59.81 343 ARG A CA 1
ATOM 2858 C C . ARG A 1 343 ? 10.097 -9.278 -32.228 1.00 59.81 343 ARG A C 1
ATOM 2860 O O . ARG A 1 343 ? 9.816 -8.751 -31.155 1.00 59.81 343 ARG A O 1
ATOM 2867 N N . PHE A 1 344 ? 10.107 -8.644 -33.393 1.00 61.66 344 PHE A N 1
ATOM 2868 C CA . PHE A 1 344 ? 9.533 -7.323 -33.568 1.00 61.66 344 PHE A CA 1
ATOM 2869 C C . PHE A 1 344 ? 8.031 -7.480 -33.759 1.00 61.66 344 PHE A C 1
ATOM 2871 O O . PHE A 1 344 ? 7.577 -8.155 -34.686 1.00 61.66 344 PHE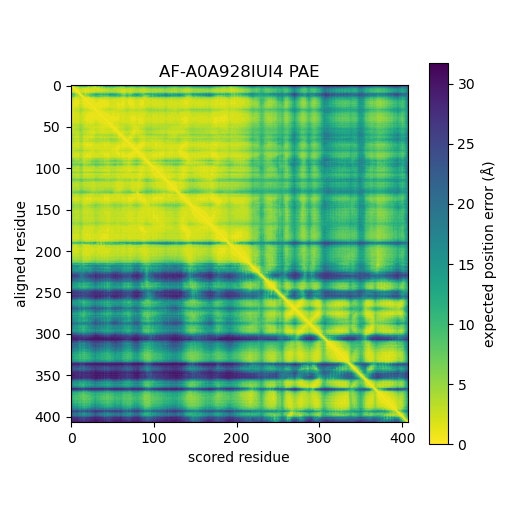 A O 1
ATOM 2878 N N . GLU A 1 345 ? 7.244 -6.846 -32.898 1.00 59.47 345 GLU A N 1
ATOM 2879 C CA . GLU A 1 345 ? 5.846 -6.618 -33.236 1.00 59.47 345 GLU A CA 1
ATOM 2880 C C . GLU A 1 345 ? 5.830 -5.562 -34.346 1.00 59.47 345 GLU A C 1
ATOM 2882 O O . GLU A 1 345 ? 6.156 -4.397 -34.109 1.00 59.47 345 GLU A O 1
ATOM 2887 N N . ASN A 1 346 ? 5.540 -5.985 -35.583 1.00 49.81 346 ASN A N 1
ATOM 2888 C CA . ASN A 1 346 ? 5.356 -5.074 -36.706 1.00 49.81 346 ASN A CA 1
ATOM 2889 C C . ASN A 1 346 ? 4.180 -4.164 -36.362 1.00 49.81 346 ASN A C 1
ATOM 2891 O O . ASN A 1 346 ? 3.017 -4.541 -36.518 1.00 49.81 346 ASN A O 1
ATOM 2895 N N . LEU A 1 347 ? 4.494 -2.968 -35.870 1.00 52.81 347 LEU A N 1
ATOM 2896 C CA . LEU A 1 347 ? 3.530 -1.904 -35.667 1.00 52.81 347 LEU A CA 1
ATOM 2897 C C . LEU A 1 347 ? 3.106 -1.420 -37.046 1.00 52.81 347 LEU A C 1
ATOM 2899 O O . LEU A 1 347 ? 3.595 -0.403 -37.532 1.00 52.81 347 LEU A O 1
ATOM 2903 N N . LYS A 1 348 ? 2.230 -2.194 -37.700 1.00 43.69 348 LYS A N 1
ATOM 2904 C CA . LYS A 1 348 ? 1.376 -1.691 -38.770 1.00 43.69 348 LYS A CA 1
ATOM 2905 C C . LYS A 1 348 ? 0.777 -0.418 -38.220 1.00 43.69 348 LYS A C 1
ATOM 2907 O O . LYS A 1 348 ? 0.073 -0.513 -37.221 1.00 43.69 348 LYS A O 1
ATOM 2912 N N . GLU A 1 349 ? 1.176 0.705 -38.812 1.00 45.50 349 GLU A N 1
ATOM 2913 C CA . GLU A 1 349 ? 0.639 2.055 -38.654 1.00 45.50 349 GLU A CA 1
ATOM 2914 C C . GLU A 1 349 ? -0.552 2.087 -37.700 1.00 45.50 349 GLU A C 1
ATOM 2916 O O . GLU A 1 349 ? -1.707 2.079 -38.118 1.00 45.50 349 GLU A O 1
ATOM 2921 N N . TYR A 1 350 ? -0.284 2.043 -36.392 1.00 40.25 350 TYR A N 1
ATOM 2922 C CA . TYR A 1 350 ? -1.342 2.308 -35.441 1.00 40.25 350 TYR A CA 1
ATOM 2923 C C . TYR A 1 350 ? -1.637 3.787 -35.667 1.00 40.25 350 TYR A C 1
ATOM 2925 O O . TYR A 1 350 ? -0.724 4.594 -35.455 1.00 40.25 350 TYR A O 1
ATOM 2933 N N . PRO A 1 351 ? -2.838 4.165 -36.152 1.00 41.06 351 PRO A N 1
ATOM 2934 C CA . PRO A 1 351 ? -3.175 5.571 -36.268 1.00 41.06 351 PRO A CA 1
ATOM 2935 C C . PRO A 1 351 ? -2.944 6.158 -34.883 1.00 41.06 351 PRO A C 1
ATOM 2937 O O . PRO A 1 351 ? -3.438 5.608 -33.898 1.00 41.06 351 PRO A O 1
ATOM 2940 N N . CYS A 1 352 ? -2.082 7.169 -34.810 1.00 41.91 352 CYS A N 1
ATOM 2941 C CA . CYS A 1 352 ? -1.635 7.791 -33.574 1.00 41.91 352 CYS A CA 1
ATOM 2942 C C . CYS A 1 352 ? -2.878 8.203 -32.766 1.00 41.91 352 CYS A C 1
ATOM 2944 O O . CYS A 1 352 ? -3.491 9.225 -33.055 1.00 41.91 352 CYS A O 1
ATOM 2946 N N . LYS A 1 353 ? -3.332 7.361 -31.824 1.00 42.59 353 LYS A N 1
ATOM 2947 C CA . LYS A 1 353 ? -4.584 7.604 -31.085 1.00 42.59 353 LYS A CA 1
ATOM 2948 C C . LYS A 1 353 ? -4.414 8.692 -30.022 1.00 42.59 353 LYS A C 1
ATOM 2950 O O . LYS A 1 353 ? -5.415 9.173 -29.505 1.00 42.59 353 LYS A O 1
ATOM 2955 N N . SER A 1 354 ? -3.179 9.093 -29.709 1.00 48.84 354 SER A N 1
ATOM 2956 C CA . SER A 1 354 ? -2.890 10.252 -28.865 1.00 48.84 354 SER A CA 1
ATOM 2957 C C . SER A 1 354 ? -1.710 11.049 -29.417 1.00 48.84 354 SER A C 1
ATOM 2959 O O . SER A 1 354 ? -0.674 10.489 -29.772 1.00 48.84 354 SER A O 1
ATOM 2961 N N . TYR A 1 355 ? -1.853 12.373 -29.458 1.00 53.00 355 TYR A N 1
ATOM 2962 C CA . TYR A 1 355 ? -0.803 13.305 -29.881 1.00 53.00 355 TYR A CA 1
ATOM 2963 C C . TYR A 1 355 ? 0.471 13.206 -29.014 1.00 53.00 355 TYR A C 1
ATOM 2965 O O . TYR A 1 355 ? 1.554 13.577 -29.463 1.00 53.00 355 TYR A O 1
ATOM 2973 N N . ASP A 1 356 ? 0.386 12.570 -27.842 1.00 61.84 356 ASP A N 1
ATOM 2974 C CA . ASP A 1 356 ? 1.406 12.631 -26.793 1.00 61.84 356 ASP A CA 1
ATOM 2975 C C . ASP A 1 356 ? 2.335 11.410 -26.723 1.00 61.84 356 ASP A C 1
ATOM 2977 O O . ASP A 1 356 ? 3.391 11.500 -26.100 1.00 61.84 356 ASP A O 1
ATOM 2981 N N . SER A 1 357 ? 2.023 10.271 -27.370 1.00 71.19 357 SER A N 1
ATOM 2982 C CA . SER A 1 357 ? 2.850 9.053 -27.224 1.00 71.19 357 SER A CA 1
ATOM 2983 C C . SER A 1 357 ? 2.907 8.139 -28.454 1.00 71.19 357 SER A C 1
ATOM 2985 O O . SER A 1 357 ? 1.912 7.977 -29.154 1.00 71.19 357 SER A O 1
ATOM 2987 N N . GLN A 1 358 ? 4.056 7.502 -28.701 1.00 74.88 358 GLN A N 1
ATOM 2988 C CA . GLN A 1 358 ? 4.255 6.540 -29.793 1.00 74.88 358 GLN A CA 1
ATOM 2989 C C . GLN A 1 358 ? 5.160 5.381 -29.359 1.00 74.88 358 GLN A C 1
ATOM 2991 O O . GLN A 1 358 ? 6.282 5.602 -28.911 1.00 74.88 358 GLN A O 1
ATOM 2996 N N . MET A 1 359 ? 4.710 4.133 -29.525 1.00 78.25 359 MET A N 1
ATOM 2997 C CA . MET A 1 359 ? 5.588 2.970 -29.350 1.00 78.25 359 MET A CA 1
ATOM 2998 C C . MET A 1 359 ? 6.499 2.838 -30.572 1.00 78.25 359 MET A C 1
ATOM 3000 O O . MET A 1 359 ? 6.018 2.768 -31.701 1.00 78.25 359 MET A O 1
ATOM 3004 N N . LEU A 1 360 ? 7.811 2.828 -30.351 1.00 79.38 360 LEU A N 1
ATOM 3005 C CA . LEU A 1 360 ? 8.806 2.735 -31.423 1.00 79.38 360 LEU A CA 1
ATOM 3006 C C . LEU A 1 360 ? 9.108 1.281 -31.766 1.00 79.38 360 LEU A C 1
ATOM 3008 O O . LEU A 1 360 ? 9.239 0.917 -32.934 1.00 79.38 360 LEU A O 1
ATOM 3012 N N . MET A 1 361 ? 9.203 0.453 -30.731 1.00 81.19 361 MET A N 1
ATOM 3013 C CA . MET A 1 361 ? 9.542 -0.956 -30.841 1.00 81.19 361 MET A CA 1
ATOM 3014 C C . MET A 1 361 ? 9.063 -1.712 -29.608 1.00 81.19 361 MET A C 1
ATOM 3016 O O . MET A 1 361 ? 8.986 -1.160 -28.507 1.00 81.19 361 MET A O 1
ATOM 3020 N N . LYS A 1 362 ? 8.798 -2.998 -29.808 1.00 81.75 362 LYS A N 1
ATOM 3021 C CA . LYS A 1 362 ? 8.602 -3.982 -28.753 1.00 81.75 362 LYS A CA 1
ATOM 3022 C C . LYS A 1 362 ? 9.417 -5.210 -29.110 1.00 81.75 362 LYS A C 1
ATOM 3024 O O . LYS A 1 362 ? 9.319 -5.695 -30.237 1.00 81.75 362 LYS A O 1
ATOM 3029 N N . VAL A 1 363 ? 10.216 -5.668 -28.159 1.00 79.12 363 VAL A N 1
ATOM 3030 C CA . VAL A 1 363 ? 11.122 -6.803 -28.319 1.00 79.12 363 VAL A CA 1
ATOM 3031 C C . VAL A 1 363 ? 10.755 -7.847 -27.293 1.00 79.12 363 VAL A C 1
ATOM 3033 O O . VAL A 1 363 ? 10.787 -7.570 -26.097 1.00 79.12 363 VAL A O 1
ATOM 3036 N N . PHE A 1 364 ? 10.412 -9.034 -27.779 1.00 77.81 364 PHE A N 1
ATOM 3037 C CA . PHE A 1 364 ? 10.291 -10.232 -26.957 1.00 77.81 364 PHE A CA 1
ATOM 3038 C C . PHE A 1 364 ? 11.643 -10.930 -26.883 1.00 77.81 364 PHE A C 1
ATOM 3040 O O . PHE A 1 364 ? 12.318 -11.045 -27.905 1.00 77.81 364 PHE A O 1
ATOM 3047 N N . ILE A 1 365 ? 12.010 -11.410 -25.700 1.00 75.88 365 ILE A N 1
ATOM 3048 C CA . ILE A 1 365 ? 13.220 -12.201 -25.480 1.00 75.88 365 ILE A CA 1
ATOM 3049 C C . ILE A 1 365 ? 12.785 -13.652 -25.274 1.00 75.88 365 ILE A C 1
ATOM 3051 O O . ILE A 1 365 ? 12.399 -14.054 -24.181 1.00 75.88 365 ILE A O 1
ATOM 3055 N N . VAL A 1 366 ? 12.738 -14.412 -26.367 1.00 69.75 366 VAL A N 1
ATOM 3056 C CA . VAL A 1 366 ? 12.242 -15.793 -26.386 1.00 69.75 366 VAL A CA 1
ATOM 3057 C C . VAL A 1 366 ? 13.447 -16.737 -26.509 1.00 69.75 366 VAL A C 1
ATOM 3059 O O . VAL A 1 366 ? 14.196 -16.578 -27.464 1.00 69.75 366 VAL A O 1
ATOM 3062 N N . ASP A 1 367 ? 13.596 -17.699 -25.588 1.00 61.59 367 ASP A N 1
ATOM 3063 C CA . ASP A 1 367 ? 14.639 -18.761 -25.488 1.00 61.59 367 ASP A CA 1
ATOM 3064 C C . ASP A 1 367 ? 15.697 -18.560 -24.379 1.00 61.59 367 ASP A C 1
ATOM 3066 O O . ASP A 1 367 ? 16.193 -17.449 -24.238 1.00 61.59 367 ASP A O 1
ATOM 3070 N N . ASN A 1 368 ? 15.979 -19.649 -23.625 1.00 53.16 368 ASN A N 1
ATOM 3071 C CA . ASN A 1 368 ? 16.999 -20.006 -22.598 1.00 53.16 368 ASN A CA 1
ATOM 3072 C C . ASN A 1 368 ? 17.797 -18.918 -21.843 1.00 53.16 368 ASN A C 1
ATOM 3074 O O . ASN A 1 368 ? 18.787 -19.197 -21.161 1.00 53.16 368 ASN A O 1
ATOM 3078 N N . SER A 1 369 ? 17.389 -17.664 -21.916 1.00 58.41 369 SER A N 1
ATOM 3079 C CA . SER A 1 369 ? 17.935 -16.577 -21.142 1.00 58.41 369 SER A CA 1
ATOM 3080 C C . SER A 1 369 ? 17.350 -16.681 -19.747 1.00 58.41 369 SER A C 1
ATOM 3082 O O . SER A 1 369 ? 16.170 -16.386 -19.552 1.00 58.41 369 SER A O 1
ATOM 3084 N N . SER A 1 370 ? 18.183 -17.047 -18.773 1.00 69.94 370 SER A N 1
ATOM 3085 C CA . SER A 1 370 ? 17.870 -16.732 -17.385 1.00 69.94 370 SER A CA 1
ATOM 3086 C C . SER A 1 370 ? 17.495 -15.246 -17.296 1.00 69.94 370 SER A C 1
ATOM 3088 O O . SER A 1 370 ? 17.992 -14.433 -18.091 1.00 69.94 370 SER A O 1
ATOM 3090 N N . PRO A 1 371 ? 16.627 -14.835 -16.369 1.00 72.06 371 PRO A N 1
ATOM 3091 C CA . PRO A 1 371 ? 16.245 -13.431 -16.272 1.00 72.06 371 PRO A CA 1
ATOM 3092 C C . PRO A 1 371 ? 17.455 -12.490 -16.078 1.00 72.06 371 PRO A C 1
ATOM 3094 O O . PRO A 1 371 ? 17.444 -11.354 -16.548 1.00 72.06 371 PRO A O 1
ATOM 3097 N N . LYS A 1 372 ? 18.580 -12.993 -15.554 1.00 75.62 372 LYS A N 1
ATOM 3098 C CA . LYS A 1 372 ? 19.895 -12.330 -15.605 1.00 75.62 372 LYS A CA 1
ATOM 3099 C C . LYS A 1 372 ? 20.373 -11.978 -17.022 1.00 75.62 372 LYS A C 1
ATOM 3101 O O . LYS A 1 372 ? 20.852 -10.868 -17.250 1.00 75.62 372 LYS A O 1
ATOM 3106 N N . ASN A 1 373 ? 20.253 -12.890 -17.983 1.00 76.88 373 ASN A N 1
ATOM 3107 C CA . ASN A 1 373 ? 20.618 -12.649 -19.383 1.00 76.88 373 ASN A CA 1
ATOM 3108 C C . ASN A 1 373 ? 19.697 -11.614 -20.038 1.00 76.88 373 ASN A C 1
ATOM 3110 O O . ASN A 1 373 ? 20.179 -10.766 -20.790 1.00 76.88 373 ASN A O 1
ATOM 3114 N N . VAL A 1 374 ? 18.402 -11.634 -19.703 1.00 76.50 374 VAL A N 1
ATOM 3115 C CA . VAL A 1 374 ? 17.442 -10.592 -20.101 1.00 76.50 374 VAL A CA 1
ATOM 3116 C C . VAL A 1 374 ? 17.913 -9.232 -19.586 1.00 76.50 374 VAL A C 1
ATOM 3118 O O . VAL A 1 374 ? 18.096 -8.303 -20.377 1.00 76.50 374 VAL A O 1
ATOM 3121 N N . CYS A 1 375 ? 18.202 -9.132 -18.286 1.00 77.19 375 CYS A N 1
ATOM 3122 C CA . CYS A 1 375 ? 18.693 -7.903 -17.670 1.00 77.19 375 CYS A CA 1
ATOM 3123 C C . CYS A 1 375 ? 19.985 -7.402 -18.334 1.00 77.19 375 CYS A C 1
ATOM 3125 O O . CYS A 1 375 ? 20.081 -6.227 -18.686 1.00 77.19 375 CYS A O 1
ATOM 3127 N N . ASN A 1 376 ? 20.956 -8.288 -18.570 1.00 79.19 376 ASN A N 1
ATOM 3128 C CA . ASN A 1 376 ? 22.218 -7.94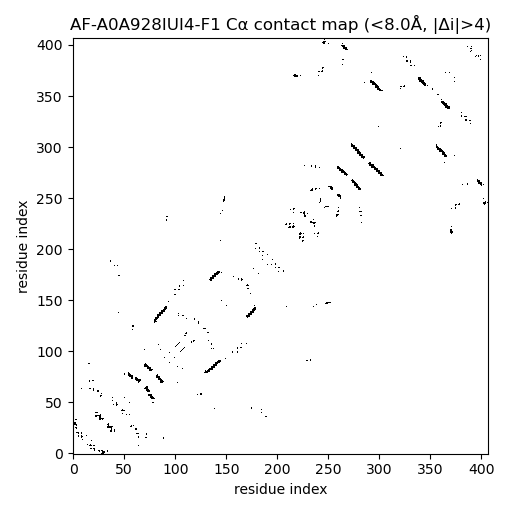5 -19.229 1.00 79.19 376 ASN A CA 1
ATOM 3129 C C . ASN A 1 376 ? 22.016 -7.445 -20.663 1.00 79.19 376 ASN A C 1
ATOM 3131 O O . ASN A 1 376 ? 22.619 -6.443 -21.049 1.00 79.19 376 ASN A O 1
ATOM 3135 N N . PHE A 1 377 ? 21.153 -8.104 -21.443 1.00 81.75 377 PHE A N 1
ATOM 3136 C CA . PHE A 1 377 ? 20.813 -7.655 -22.793 1.00 81.75 377 PHE A CA 1
ATOM 3137 C C . PHE A 1 377 ? 20.274 -6.223 -22.762 1.00 81.75 377 PHE A C 1
ATOM 3139 O O . PHE A 1 377 ? 20.740 -5.361 -23.504 1.00 81.75 377 PHE A O 1
ATOM 3146 N N . ILE A 1 378 ? 19.327 -5.947 -21.867 1.00 80.62 378 ILE A N 1
ATOM 3147 C CA . ILE A 1 378 ? 18.695 -4.633 -21.765 1.00 80.62 378 ILE A CA 1
ATOM 3148 C C . ILE A 1 378 ? 19.700 -3.569 -21.312 1.00 80.62 378 ILE A C 1
ATOM 3150 O O . ILE A 1 378 ? 19.714 -2.487 -21.897 1.00 80.62 378 ILE A O 1
ATOM 3154 N N . LYS A 1 379 ? 20.568 -3.859 -20.333 1.00 80.69 379 LYS A N 1
ATOM 3155 C CA . LYS A 1 379 ? 21.635 -2.938 -19.894 1.00 80.69 379 LYS A CA 1
ATOM 3156 C C . LYS A 1 379 ? 22.529 -2.525 -21.064 1.00 80.69 379 LYS A C 1
ATOM 3158 O O . LYS A 1 379 ? 22.616 -1.345 -21.392 1.00 80.69 379 LYS A O 1
ATOM 3163 N N . VAL A 1 380 ? 23.092 -3.510 -21.769 1.00 84.88 380 VAL A N 1
ATOM 3164 C CA . VAL A 1 380 ? 23.982 -3.269 -22.917 1.00 84.88 380 VAL A CA 1
ATOM 3165 C C . VAL A 1 380 ? 23.259 -2.512 -24.034 1.00 84.88 380 VAL A C 1
ATOM 3167 O O . VAL A 1 380 ? 23.844 -1.626 -24.660 1.00 84.88 380 VAL A O 1
ATOM 3170 N N . PHE A 1 381 ? 21.988 -2.835 -24.288 1.00 86.19 381 PHE A N 1
ATOM 3171 C CA . PHE A 1 381 ? 21.178 -2.133 -25.281 1.00 86.19 381 PHE A CA 1
ATOM 3172 C C . PHE A 1 381 ? 20.953 -0.669 -24.892 1.00 86.19 381 PHE A C 1
ATOM 3174 O O . PHE A 1 381 ? 21.140 0.217 -25.727 1.00 86.19 381 PHE A O 1
ATOM 3181 N N . SER A 1 382 ? 20.610 -0.416 -23.627 1.00 84.56 382 SER A N 1
ATOM 3182 C CA . SER A 1 382 ? 20.391 0.925 -23.070 1.00 84.56 382 SER A CA 1
ATOM 3183 C C . SER A 1 382 ? 21.626 1.807 -23.245 1.00 84.56 382 SER A C 1
ATOM 3185 O O . SER A 1 382 ? 21.514 2.935 -23.729 1.00 84.56 382 SER A O 1
ATOM 3187 N N . ASP A 1 383 ? 22.804 1.275 -22.916 1.00 85.31 383 ASP A N 1
ATOM 3188 C CA . ASP A 1 383 ? 24.078 1.988 -23.028 1.00 85.31 383 ASP A CA 1
ATOM 3189 C C . ASP A 1 383 ? 24.437 2.311 -24.471 1.00 85.31 383 ASP A C 1
ATOM 3191 O O . ASP A 1 383 ? 24.747 3.458 -24.804 1.00 85.31 383 ASP A O 1
ATOM 3195 N N . LYS A 1 384 ? 24.343 1.316 -25.360 1.00 89.19 384 LYS A N 1
ATOM 3196 C CA . LYS A 1 384 ? 24.608 1.517 -26.788 1.00 89.19 384 LYS A CA 1
ATOM 3197 C C . LYS A 1 384 ? 23.649 2.535 -27.396 1.00 89.19 384 LYS A C 1
ATOM 3199 O O . LYS A 1 384 ? 24.089 3.372 -28.181 1.00 89.19 384 LYS A O 1
ATOM 3204 N N . LEU A 1 385 ? 22.367 2.490 -27.027 1.00 89.19 385 LEU A N 1
ATOM 3205 C CA . LEU A 1 385 ? 21.366 3.424 -27.534 1.00 89.19 385 LEU A CA 1
ATOM 3206 C C . LEU A 1 385 ? 21.664 4.851 -27.076 1.00 89.19 385 LEU A C 1
ATOM 3208 O O . LEU A 1 385 ? 21.723 5.744 -27.917 1.00 89.19 385 LEU A O 1
ATOM 3212 N N . ARG A 1 386 ? 21.905 5.068 -25.778 1.00 86.56 386 ARG A N 1
ATOM 3213 C CA . ARG A 1 386 ? 22.255 6.394 -25.237 1.00 86.56 386 ARG A CA 1
ATOM 3214 C C . ARG A 1 386 ? 23.498 6.964 -25.917 1.00 86.56 386 ARG A C 1
ATOM 3216 O O . ARG A 1 386 ? 23.473 8.116 -26.341 1.00 86.56 386 ARG A O 1
ATOM 3223 N N . ASN A 1 387 ? 24.538 6.149 -26.086 1.00 86.31 387 ASN A N 1
ATOM 3224 C CA . ASN A 1 387 ? 25.780 6.571 -26.729 1.00 86.31 387 ASN A CA 1
ATOM 3225 C C . ASN A 1 387 ? 25.576 6.936 -28.205 1.00 86.31 387 ASN A C 1
ATOM 3227 O O . ASN A 1 387 ? 25.982 8.017 -28.620 1.00 86.31 387 ASN A O 1
ATOM 3231 N N . GLU A 1 388 ? 24.911 6.090 -28.996 1.00 88.69 388 GLU A N 1
ATOM 3232 C CA . GLU A 1 388 ? 24.640 6.372 -30.416 1.00 88.69 388 GLU A CA 1
ATOM 3233 C C . GLU A 1 388 ? 23.737 7.594 -30.609 1.00 88.69 388 GLU A C 1
ATOM 3235 O O . GLU A 1 388 ? 23.949 8.385 -31.528 1.00 88.69 388 GLU A O 1
ATOM 3240 N N . VAL A 1 389 ? 22.737 7.773 -29.744 1.00 86.62 389 VAL A N 1
ATOM 3241 C CA . VAL A 1 389 ? 21.846 8.937 -29.788 1.00 86.62 389 VAL A CA 1
ATOM 3242 C C . VAL A 1 389 ? 22.609 10.211 -29.439 1.00 86.62 389 VAL A C 1
ATOM 3244 O O . VAL A 1 389 ? 22.515 11.186 -30.181 1.00 86.62 389 VAL A O 1
ATOM 3247 N N . ASN A 1 390 ? 23.413 10.191 -28.374 1.00 83.69 390 ASN A N 1
ATOM 3248 C CA . ASN A 1 390 ? 24.250 11.323 -27.990 1.00 83.69 390 ASN A CA 1
ATOM 3249 C C . ASN A 1 390 ? 25.267 11.682 -29.089 1.00 83.69 390 ASN A C 1
ATOM 3251 O O . ASN A 1 390 ? 25.407 12.847 -29.439 1.00 83.69 390 ASN A O 1
ATOM 3255 N N . LEU A 1 391 ? 25.914 10.685 -29.705 1.00 84.75 391 LEU A N 1
ATOM 3256 C CA . LEU A 1 391 ? 26.855 10.897 -30.812 1.00 84.75 391 LEU A CA 1
ATOM 3257 C C . LEU A 1 391 ? 26.200 11.541 -32.042 1.00 84.75 391 LEU A C 1
ATOM 3259 O O . LEU A 1 391 ? 26.841 12.326 -32.735 1.00 84.75 391 LEU A O 1
ATOM 3263 N N . ARG A 1 392 ? 24.941 11.202 -32.340 1.00 81.81 392 ARG A N 1
ATOM 3264 C CA . ARG A 1 392 ? 24.240 11.693 -33.538 1.00 81.81 392 ARG A CA 1
ATOM 3265 C C . ARG A 1 392 ? 23.508 13.013 -33.328 1.00 81.81 392 ARG A C 1
ATOM 3267 O O . ARG A 1 392 ? 23.355 13.759 -34.290 1.00 81.81 392 ARG A O 1
ATOM 3274 N N . LEU A 1 393 ? 23.004 13.264 -32.119 1.00 77.50 393 LEU A N 1
ATOM 3275 C CA . LEU A 1 393 ? 22.105 14.386 -31.823 1.00 77.50 393 LEU A CA 1
ATOM 3276 C C . LEU A 1 393 ? 22.706 15.424 -30.853 1.00 77.50 393 LEU A C 1
ATOM 3278 O O . LEU A 1 393 ? 22.143 16.514 -30.719 1.00 77.50 393 LEU A O 1
ATOM 3282 N N . GLY A 1 394 ? 23.855 15.126 -30.233 1.00 72.69 394 GLY A N 1
ATOM 3283 C CA . GLY A 1 394 ? 24.689 16.074 -29.487 1.00 72.69 394 GLY A CA 1
ATOM 3284 C C . GLY A 1 394 ? 23.935 16.873 -28.422 1.00 72.69 394 GLY A C 1
ATOM 3285 O O . GLY A 1 394 ? 23.148 16.319 -27.659 1.00 72.69 394 GLY A O 1
ATOM 3286 N N . ASP A 1 395 ? 24.142 18.194 -28.425 1.00 68.88 395 ASP A N 1
ATOM 3287 C CA . ASP A 1 395 ? 23.668 19.165 -27.420 1.00 68.88 395 ASP A CA 1
ATOM 3288 C C . ASP A 1 395 ? 22.145 19.195 -27.192 1.00 68.88 395 ASP A C 1
ATOM 3290 O O . ASP A 1 395 ? 21.665 19.781 -26.223 1.00 68.88 395 ASP A O 1
ATOM 3294 N N . THR A 1 396 ? 21.360 18.575 -28.077 1.00 72.44 396 THR A N 1
ATOM 3295 C CA . THR A 1 396 ? 19.899 18.476 -27.924 1.00 72.44 396 THR A CA 1
ATOM 3296 C C . THR A 1 396 ? 19.468 17.341 -26.996 1.00 72.44 396 THR A C 1
ATOM 3298 O O . THR A 1 396 ? 18.302 17.284 -26.599 1.00 72.44 396 THR A O 1
ATOM 3301 N N . VAL A 1 397 ? 20.383 16.438 -26.630 1.00 77.19 397 VAL A N 1
ATOM 3302 C CA . VAL A 1 397 ? 20.100 15.254 -25.817 1.00 77.19 397 VAL A CA 1
ATOM 3303 C C . VAL A 1 397 ? 20.529 15.490 -24.376 1.00 77.19 397 VAL A C 1
ATOM 3305 O O . VAL A 1 397 ? 21.700 15.679 -24.069 1.00 77.19 397 VAL A O 1
ATOM 3308 N N . THR A 1 398 ? 19.580 15.395 -23.455 1.00 80.00 398 THR A N 1
ATOM 3309 C CA . THR A 1 398 ? 19.870 15.231 -22.032 1.00 80.00 398 THR A CA 1
ATOM 3310 C C . THR A 1 398 ? 19.801 13.749 -21.692 1.00 80.00 398 THR A C 1
ATOM 3312 O O . THR A 1 398 ? 18.720 13.154 -21.652 1.00 80.00 398 THR A O 1
ATOM 3315 N N . LEU A 1 399 ? 20.959 13.140 -21.445 1.00 77.88 399 LEU A N 1
ATOM 3316 C CA . LEU A 1 399 ? 21.031 11.828 -20.813 1.00 77.88 399 LEU A CA 1
ATOM 3317 C C . LEU A 1 399 ? 20.626 11.993 -19.344 1.00 77.88 399 LEU A C 1
ATOM 3319 O O . LEU A 1 399 ? 21.163 12.874 -18.680 1.00 77.88 399 LEU A O 1
ATOM 3323 N N . LEU A 1 400 ? 19.695 11.187 -18.828 1.00 69.12 400 LEU A N 1
ATOM 3324 C CA . LEU A 1 400 ? 19.475 11.156 -17.374 1.00 69.12 400 LEU A CA 1
ATOM 3325 C C . LEU A 1 400 ? 20.352 10.056 -16.743 1.00 69.12 400 LEU A C 1
ATOM 3327 O O . LEU A 1 400 ? 20.953 9.242 -17.457 1.00 69.12 400 LEU A O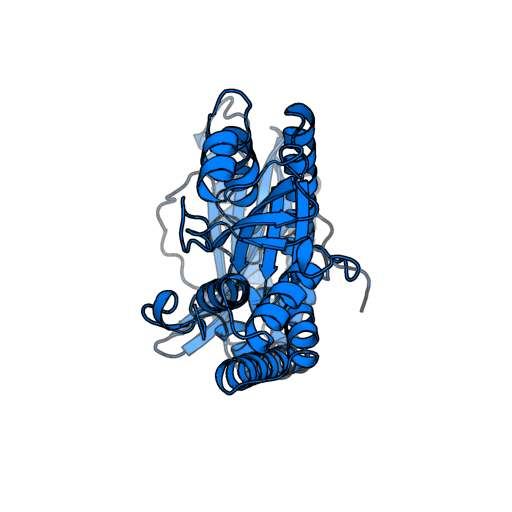 1
ATOM 3331 N N . ASP A 1 401 ? 20.482 10.070 -15.421 1.00 62.59 401 ASP A N 1
ATOM 3332 C CA . ASP A 1 401 ? 21.276 9.091 -14.673 1.00 62.59 401 ASP A CA 1
ATOM 3333 C C . ASP A 1 401 ? 20.427 7.866 -14.297 1.00 62.59 401 ASP A C 1
ATOM 3335 O O . ASP A 1 401 ? 19.296 7.993 -13.805 1.00 62.59 401 ASP A O 1
ATOM 3339 N N . TYR A 1 402 ? 20.953 6.659 -14.553 1.00 59.47 402 TYR A N 1
ATOM 3340 C CA . TYR A 1 402 ? 20.156 5.422 -14.480 1.00 59.47 402 TYR A CA 1
ATOM 3341 C C . TYR A 1 402 ? 20.858 4.168 -13.969 1.00 59.47 402 TYR A C 1
ATOM 3343 O O . TYR A 1 402 ? 20.177 3.159 -13.857 1.00 59.47 402 TYR A O 1
ATOM 3351 N N . PHE A 1 403 ? 22.161 4.185 -13.685 1.00 51.50 403 PHE A N 1
ATOM 3352 C CA . PHE A 1 403 ? 22.811 3.058 -13.013 1.00 51.50 403 PHE A CA 1
ATOM 3353 C C . PHE A 1 403 ? 23.138 3.476 -11.590 1.00 51.50 403 PHE A C 1
ATOM 3355 O O . PHE A 1 403 ? 23.842 4.463 -11.384 1.00 51.50 403 PHE A O 1
ATOM 3362 N N . SER A 1 404 ? 22.644 2.733 -10.602 1.00 44.09 404 SER A N 1
ATOM 3363 C CA . SER A 1 404 ? 23.260 2.782 -9.281 1.00 44.09 404 SER A CA 1
ATOM 3364 C C . SER A 1 404 ? 24.654 2.165 -9.386 1.00 44.09 404 SER A C 1
ATOM 3366 O O . SER A 1 404 ? 24.778 1.031 -9.842 1.00 44.09 404 SER A O 1
ATOM 3368 N N . GLU A 1 405 ? 25.692 2.860 -8.925 1.00 33.41 405 GLU A N 1
ATOM 3369 C CA . GLU A 1 405 ? 27.088 2.379 -8.889 1.00 33.41 405 GLU A CA 1
ATOM 3370 C C . GLU A 1 405 ? 27.326 1.149 -7.980 1.00 33.41 405 GLU A C 1
ATOM 3372 O O . GLU A 1 405 ? 28.467 0.777 -7.721 1.00 33.41 405 GLU A O 1
ATOM 3377 N N . LYS A 1 406 ? 26.276 0.501 -7.467 1.00 32.25 406 LYS A N 1
ATOM 3378 C CA . LYS A 1 406 ? 26.382 -0.657 -6.578 1.00 32.25 406 LYS A CA 1
ATOM 3379 C C . LYS A 1 406 ? 26.065 -1.949 -7.325 1.00 32.25 406 LYS A C 1
ATOM 3381 O O . LYS A 1 406 ? 24.925 -2.162 -7.731 1.00 32.25 406 LYS A O 1
ATOM 3386 N N . PHE A 1 407 ? 27.096 -2.777 -7.462 1.00 37.03 407 PHE A N 1
ATOM 3387 C CA . PHE A 1 407 ? 27.016 -4.213 -7.715 1.00 37.03 407 PHE A CA 1
ATOM 3388 C C . PHE A 1 407 ? 27.372 -4.958 -6.435 1.00 37.03 407 PHE A C 1
ATOM 3390 O O . PHE A 1 407 ? 28.325 -4.505 -5.754 1.00 37.03 407 PHE A O 1
#